Protein AF-0000000087537076 (afdb_homodimer)

Nearest PDB structures (foldseek):
  3sxy-assembly1_B  TM=9.050E-01  e=1.914E-10  Thermotoga maritima
  3fms-assembly1_A-2  TM=8.261E-01  e=1.055E-10  Thermotoga maritima MSB8
  6za7-assembly1_A  TM=7.141E-01  e=2.603E-08  Agrobacterium fabrum str. C58
  2hs5-assembly1_A  TM=8.306E-01  e=8.395E-07  Rhodococcus jostii RHA1
  3ihu-assembly2_B  TM=7.550E-01  e=4.404E-07  Cupriavidus pinatubonensis JMP134

Organism: NCBI:txid88431

Radius of gyration: 23.51 Å; Cα contacts (8 Å, |Δi|>4): 527; chains: 2; bounding box: 54×60×53 Å

pLDDT: mean 91.52, std 11.45, range [37.47, 98.94]

Solvent-accessible surface area (backbone atoms only — not comparable to full-atom values): 23018 Å² total; per-residue (Å²): 123,83,76,74,48,64,39,55,47,34,30,49,52,54,48,50,32,44,39,68,45,71,48,40,63,57,34,76,42,47,70,68,61,48,28,67,74,59,69,50,60,68,65,32,42,52,52,21,49,54,53,36,33,76,70,59,53,33,45,80,38,87,99,74,30,34,30,28,42,68,60,38,63,65,50,54,50,42,43,45,52,53,46,51,57,49,52,26,49,20,31,51,76,23,45,84,76,56,54,66,69,59,44,51,51,51,42,54,59,47,63,43,66,62,90,64,45,86,45,64,65,56,53,50,52,51,52,50,50,59,58,46,51,35,41,58,54,56,74,24,67,66,61,39,55,47,45,52,55,42,51,44,51,51,44,28,51,44,58,71,34,42,81,72,51,70,66,56,51,53,51,49,34,53,41,51,38,53,26,38,52,26,49,75,68,65,36,31,70,61,19,17,52,40,44,41,52,44,46,52,53,50,46,54,52,50,53,54,32,38,67,67,34,80,74,49,58,120,122,84,76,72,48,66,40,54,47,34,30,49,53,54,49,48,31,45,39,67,46,72,47,40,64,57,35,77,42,44,71,69,62,48,29,66,74,62,69,50,60,69,66,32,43,52,52,20,50,54,55,37,35,74,71,57,52,32,45,79,39,85,98,74,31,35,31,30,41,70,60,37,63,66,51,54,52,42,43,43,52,53,45,53,56,49,52,24,50,20,27,51,76,24,46,85,75,55,57,64,67,58,44,50,51,50,42,54,60,46,64,43,68,63,91,66,45,85,44,63,64,57,53,52,50,50,52,51,50,58,57,46,52,34,41,58,55,56,75,26,67,68,59,39,55,48,45,52,54,42,51,44,52,51,44,27,50,44,60,69,33,42,83,71,53,70,67,54,51,54,52,49,35,51,41,51,40,53,25,38,52,26,50,75,67,64,36,30,69,59,19,16,51,41,43,41,53,45,47,51,53,50,46,54,51,50,52,52,32,38,66,68,32,81,76,47,58,124

Structure (mmCIF, N/CA/C/O backbone):
data_AF-0000000087537076-model_v1
#
loop_
_entity.id
_entity.type
_entity.pdbx_description
1 polymer 'GntR family transcriptional regulator'
#
loop_
_atom_site.group_PDB
_atom_site.id
_atom_site.type_symbol
_atom_site.label_atom_id
_atom_site.label_alt_id
_atom_site.label_comp_id
_atom_site.label_asym_id
_atom_site.label_entity_id
_atom_site.label_seq_id
_atom_site.pdbx_PDB_ins_code
_atom_site.Cartn_x
_atom_site.Cartn_y
_atom_site.Cartn_z
_atom_site.occupancy
_atom_site.B_iso_or_equiv
_atom_site.auth_seq_id
_atom_site.auth_comp_id
_atom_site.auth_asym_id
_atom_site.auth_atom_id
_atom_site.pdbx_PDB_model_num
ATOM 1 N N . MET A 1 1 ? 15.188 -0.499 -26.422 1 37.81 1 MET A N 1
ATOM 2 C CA . MET A 1 1 ? 14.719 -0.576 -25.047 1 37.81 1 MET A CA 1
ATOM 3 C C . MET A 1 1 ? 15.719 0.086 -24.094 1 37.81 1 MET A C 1
ATOM 5 O O . MET A 1 1 ? 16.938 -0.074 -24.266 1 37.81 1 MET A O 1
ATOM 9 N N . LYS A 1 2 ? 15.406 1.042 -23.469 1 52.09 2 LYS A N 1
ATOM 10 C CA . LYS A 1 2 ? 16.391 1.769 -22.672 1 52.09 2 LYS A CA 1
ATOM 11 C C . LYS A 1 2 ? 17.25 0.81 -21.844 1 52.09 2 LYS A C 1
ATOM 13 O O . LYS A 1 2 ? 16.75 -0.198 -21.344 1 52.09 2 LYS A O 1
ATOM 18 N N . LYS A 1 3 ? 18.406 0.786 -21.969 1 59.16 3 LYS A N 1
ATOM 19 C CA . LYS A 1 3 ? 19.375 -0.126 -21.359 1 59.16 3 LYS A CA 1
ATOM 20 C C . LYS A 1 3 ? 19.234 -0.162 -19.844 1 59.16 3 LYS A C 1
ATOM 22 O O . LYS A 1 3 ? 19.25 0.883 -19.188 1 59.16 3 LYS A O 1
ATOM 27 N N . GLU A 1 4 ? 18.656 -1.285 -19.375 1 75.06 4 GLU A N 1
ATOM 28 C CA . GLU A 1 4 ? 18.562 -1.527 -17.938 1 75.06 4 GLU A CA 1
ATOM 29 C C . GLU A 1 4 ? 19.906 -1.256 -17.25 1 75.06 4 GLU A C 1
ATOM 31 O O . GLU A 1 4 ? 20.953 -1.702 -17.719 1 75.06 4 GLU A O 1
ATOM 36 N N . THR A 1 5 ? 19.922 -0.285 -16.359 1 83.56 5 THR A N 1
ATOM 37 C CA . THR A 1 5 ? 21.125 -0.047 -15.594 1 83.56 5 THR A CA 1
ATOM 38 C C . THR A 1 5 ? 21.516 -1.292 -14.805 1 83.56 5 THR A C 1
ATOM 40 O O . THR A 1 5 ? 20.703 -2.191 -14.602 1 83.56 5 THR A O 1
ATOM 43 N N . LEU A 1 6 ? 22.719 -1.42 -14.531 1 87.25 6 LEU A N 1
ATOM 44 C CA . LEU A 1 6 ? 23.219 -2.545 -13.75 1 87.25 6 LEU A CA 1
ATOM 45 C C . LEU A 1 6 ? 22.469 -2.668 -12.43 1 87.25 6 LEU A C 1
ATOM 47 O O . LEU A 1 6 ? 22.219 -3.779 -11.953 1 87.25 6 LEU A O 1
ATOM 51 N N . LYS A 1 7 ? 22.109 -1.551 -11.883 1 88.94 7 LYS A N 1
ATOM 52 C CA . LYS A 1 7 ? 21.344 -1.528 -10.641 1 88.94 7 LYS A CA 1
ATOM 53 C C . LYS A 1 7 ? 19.969 -2.178 -10.82 1 88.94 7 LYS A C 1
ATOM 55 O O . LYS A 1 7 ? 19.562 -3.006 -10.008 1 88.94 7 LYS A O 1
ATOM 60 N N . GLN A 1 8 ? 19.344 -1.824 -11.891 1 92.25 8 GLN A N 1
ATOM 61 C CA . GLN A 1 8 ? 18.031 -2.367 -12.18 1 92.25 8 GLN A CA 1
ATOM 62 C C . GLN A 1 8 ? 18.094 -3.855 -12.516 1 92.25 8 GLN A C 1
ATOM 64 O O . GL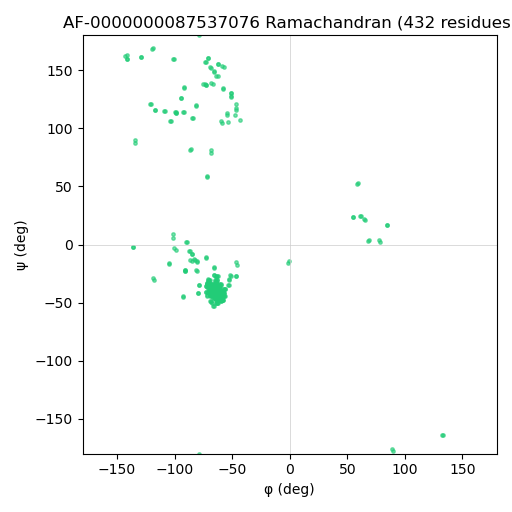N A 1 8 ? 17.219 -4.629 -12.117 1 92.25 8 GLN A O 1
ATOM 69 N N . HIS A 1 9 ? 19.125 -4.148 -13.188 1 94.5 9 HIS A N 1
ATOM 70 C CA . HIS A 1 9 ? 19.328 -5.551 -13.539 1 94.5 9 HIS A CA 1
ATOM 71 C C . HIS A 1 9 ? 19.5 -6.41 -12.289 1 94.5 9 HIS A C 1
ATOM 73 O O . HIS A 1 9 ? 18.859 -7.449 -12.148 1 94.5 9 HIS A O 1
ATOM 79 N N . ALA A 1 10 ? 20.391 -6 -11.398 1 96 10 ALA A N 1
ATOM 80 C CA . ALA A 1 10 ? 20.625 -6.715 -10.148 1 96 10 ALA A CA 1
ATOM 81 C C . ALA A 1 10 ? 19.328 -6.824 -9.336 1 96 10 ALA A C 1
ATOM 83 O O . ALA A 1 10 ? 19 -7.898 -8.828 1 96 10 ALA A O 1
ATOM 84 N N . TYR A 1 11 ? 18.641 -5.73 -9.32 1 96.44 11 TYR A N 1
ATOM 85 C CA . TYR A 1 11 ? 17.375 -5.676 -8.602 1 96.44 11 TYR A CA 1
ATOM 86 C C . TYR A 1 11 ? 16.391 -6.695 -9.156 1 96.44 11 TYR A C 1
ATOM 88 O O . TYR A 1 11 ? 15.82 -7.488 -8.398 1 96.44 11 TYR A O 1
ATOM 96 N N . ASN A 1 12 ? 16.25 -6.719 -10.438 1 96.75 12 ASN A N 1
ATOM 97 C CA . ASN A 1 12 ? 15.273 -7.594 -11.086 1 96.75 12 ASN A CA 1
ATOM 98 C C . ASN A 1 12 ? 15.617 -9.07 -10.875 1 96.75 12 ASN A C 1
ATOM 100 O O . ASN A 1 12 ? 14.742 -9.875 -10.57 1 96.75 12 ASN A O 1
ATOM 104 N N . ILE A 1 13 ? 16.797 -9.391 -10.977 1 96.88 13 ILE A N 1
ATOM 105 C CA . ILE A 1 13 ? 17.234 -10.781 -10.875 1 96.88 13 ILE A CA 1
ATOM 106 C C . ILE A 1 13 ? 17.016 -11.281 -9.453 1 96.88 13 ILE A C 1
ATOM 108 O O . ILE A 1 13 ? 16.438 -12.352 -9.242 1 96.88 13 ILE A O 1
ATOM 112 N N . ILE A 1 14 ? 17.5 -10.492 -8.5 1 97.62 14 ILE A N 1
ATOM 113 C CA . ILE A 1 14 ? 17.391 -10.922 -7.113 1 97.62 14 ILE A CA 1
ATOM 114 C C . ILE A 1 14 ? 15.914 -11.008 -6.707 1 97.62 14 ILE A C 1
ATOM 116 O O . ILE A 1 14 ? 15.492 -11.977 -6.078 1 97.62 14 ILE A O 1
ATOM 120 N N . LYS A 1 15 ? 15.203 -10.047 -7.121 1 97.81 15 LYS A N 1
ATOM 121 C CA . LYS A 1 15 ? 13.773 -10.047 -6.805 1 97.81 15 LYS A CA 1
ATOM 122 C C . LYS A 1 15 ? 13.078 -11.273 -7.391 1 97.81 15 LYS A C 1
ATOM 124 O O . LYS A 1 15 ? 12.312 -11.945 -6.695 1 97.81 15 LYS A O 1
ATOM 129 N N . ASP A 1 16 ? 13.352 -11.523 -8.625 1 97.12 16 ASP A N 1
ATOM 130 C CA . ASP A 1 16 ? 12.742 -12.664 -9.297 1 97.12 16 ASP A CA 1
ATOM 131 C C . ASP A 1 16 ? 13.062 -13.969 -8.586 1 97.12 16 ASP A C 1
ATOM 133 O O . ASP A 1 16 ? 12.195 -14.828 -8.422 1 97.12 16 ASP A O 1
ATOM 137 N N . LYS A 1 17 ? 14.258 -14.117 -8.148 1 97.5 17 LYS A N 1
ATOM 138 C CA . LYS A 1 17 ? 14.672 -15.344 -7.477 1 97.5 17 LYS A CA 1
ATOM 139 C C . LYS A 1 17 ? 14.023 -15.469 -6.105 1 97.5 17 LYS A C 1
ATOM 141 O O . LYS A 1 17 ? 13.734 -16.578 -5.648 1 97.5 17 LYS A O 1
ATOM 146 N N . ILE A 1 18 ? 13.758 -14.305 -5.48 1 97.62 18 ILE A N 1
ATOM 147 C CA . ILE A 1 18 ? 13.055 -14.312 -4.203 1 97.62 18 ILE A CA 1
ATOM 148 C C . ILE A 1 18 ? 11.594 -14.68 -4.426 1 97.62 18 ILE A C 1
ATOM 150 O O . ILE A 1 18 ? 11.055 -15.555 -3.746 1 97.62 18 ILE A O 1
ATOM 154 N N . ILE A 1 19 ? 10.984 -14.102 -5.43 1 96.75 19 ILE A N 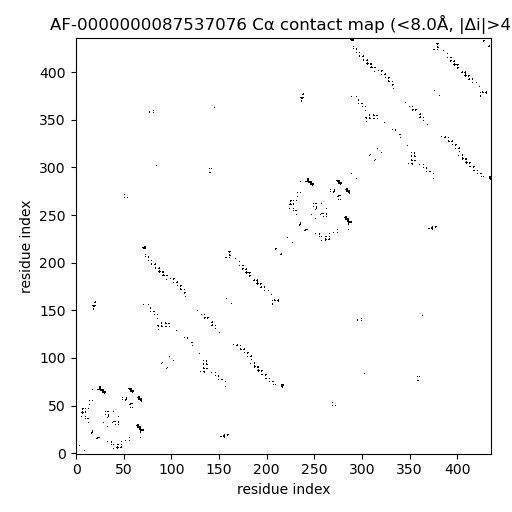1
ATOM 155 C CA . ILE A 1 19 ? 9.562 -14.25 -5.695 1 96.75 19 ILE A CA 1
ATOM 156 C C . ILE A 1 19 ? 9.273 -15.68 -6.152 1 96.75 19 ILE A C 1
ATOM 158 O O . ILE A 1 19 ? 8.242 -16.25 -5.797 1 96.75 19 ILE A O 1
ATOM 162 N N . ASN A 1 20 ? 10.219 -16.25 -6.895 1 95 20 ASN A N 1
ATOM 163 C CA . ASN A 1 20 ? 10.047 -17.625 -7.391 1 95 20 ASN A CA 1
ATOM 164 C C . ASN A 1 20 ? 10.586 -18.641 -6.398 1 95 20 ASN A C 1
ATOM 166 O O . ASN A 1 20 ? 10.656 -19.844 -6.711 1 95 20 ASN A O 1
ATOM 170 N N . CYS A 1 21 ? 11.062 -18.219 -5.277 1 95.56 21 CYS A N 1
ATOM 171 C CA . CYS A 1 21 ? 11.523 -19.031 -4.156 1 95.56 21 CYS A CA 1
ATOM 172 C C . CYS A 1 21 ? 12.758 -19.844 -4.547 1 95.56 21 CYS A C 1
ATOM 174 O O . CYS A 1 21 ? 12.977 -20.938 -4.016 1 95.56 21 CYS A O 1
ATOM 176 N N . GLU A 1 22 ? 13.383 -19.328 -5.586 1 96.44 22 GLU A N 1
ATOM 177 C CA . GLU A 1 22 ? 14.719 -19.875 -5.812 1 96.44 22 GLU A CA 1
ATOM 178 C C . GLU A 1 22 ? 15.648 -19.578 -4.641 1 96.44 22 GLU A C 1
ATOM 180 O O . GLU A 1 22 ? 16.5 -20.391 -4.293 1 96.44 22 GLU A O 1
ATOM 185 N N . TYR A 1 23 ? 15.578 -18.312 -4.152 1 97.12 23 TYR A N 1
ATOM 186 C CA . TYR A 1 23 ? 16.031 -18.031 -2.793 1 97.12 23 TYR A CA 1
ATOM 187 C C . TYR A 1 23 ? 14.938 -18.328 -1.778 1 97.12 23 TYR A C 1
ATOM 189 O O . TYR A 1 23 ? 13.945 -17.594 -1.703 1 97.12 23 TYR A O 1
ATOM 197 N N . ALA A 1 24 ? 15.078 -19.375 -0.993 1 94.81 24 ALA A N 1
ATOM 198 C CA . ALA A 1 24 ? 14.016 -19.859 -0.12 1 94.81 24 ALA A CA 1
ATOM 199 C C . ALA A 1 24 ? 13.695 -18.859 0.979 1 94.81 24 ALA A C 1
ATOM 201 O O . ALA A 1 24 ? 14.57 -18.125 1.435 1 94.81 24 ALA A O 1
ATOM 202 N N . PRO A 1 25 ? 12.414 -18.891 1.359 1 95.12 25 PRO A N 1
ATOM 203 C CA . PRO A 1 25 ? 12.094 -18.094 2.549 1 95.12 25 PRO A CA 1
ATOM 204 C C . PRO A 1 25 ? 13.023 -18.391 3.723 1 95.12 25 PRO A C 1
ATOM 206 O O . PRO A 1 25 ? 13.344 -19.562 3.982 1 95.12 25 PRO A O 1
ATOM 209 N N . SER A 1 26 ? 13.57 -17.312 4.328 1 95.44 26 SER A N 1
ATOM 210 C CA . SER A 1 26 ? 14.422 -17.359 5.512 1 95.44 26 SER A CA 1
ATOM 211 C C . SER A 1 26 ? 15.836 -17.797 5.156 1 95.44 26 SER A C 1
ATOM 213 O O . SER A 1 26 ? 16.672 -17.969 6.043 1 95.44 26 SER A O 1
ATOM 215 N N . ALA A 1 27 ? 16.109 -17.984 3.91 1 96.06 27 ALA A N 1
ATOM 216 C CA . ALA A 1 27 ? 17.469 -18.312 3.51 1 96.06 27 ALA A CA 1
ATOM 217 C C . ALA A 1 27 ? 18.422 -17.172 3.832 1 96.06 27 ALA A C 1
ATOM 219 O O . ALA A 1 27 ? 18.047 -15.992 3.732 1 96.06 27 ALA A O 1
ATOM 220 N N . LEU A 1 28 ? 19.594 -17.5 4.188 1 97 28 LEU A N 1
ATOM 221 C CA . LEU A 1 28 ? 20.672 -16.531 4.402 1 97 28 LEU A CA 1
ATOM 222 C C . LEU A 1 28 ? 21.578 -16.469 3.188 1 97 28 LEU A C 1
ATOM 224 O O . LEU A 1 28 ? 22.25 -17.453 2.854 1 97 28 LEU A O 1
ATOM 228 N N . LEU A 1 29 ? 21.562 -15.336 2.555 1 97.06 29 LEU A N 1
ATOM 229 C CA . LEU A 1 29 ? 22.391 -15.094 1.386 1 97.06 29 LEU A CA 1
ATOM 230 C C . LEU A 1 29 ? 23.625 -14.273 1.761 1 97.06 29 LEU A C 1
ATOM 232 O O . LEU A 1 29 ? 23.656 -13.656 2.824 1 97.06 29 LEU A O 1
ATOM 236 N N . ASN A 1 30 ? 24.625 -14.312 0.972 1 95 30 ASN A N 1
ATOM 237 C CA . ASN A 1 30 ? 25.766 -13.43 1.136 1 95 30 ASN A CA 1
ATOM 238 C C . ASN A 1 30 ? 26.125 -12.719 -0.168 1 95 30 ASN A C 1
ATOM 240 O O . ASN A 1 30 ? 25.703 -13.148 -1.245 1 95 30 ASN A O 1
ATOM 244 N N . GLU A 1 31 ? 26.844 -11.68 -0.046 1 93 31 GLU A N 1
ATOM 245 C CA . GLU A 1 31 ? 27.141 -10.82 -1.188 1 93 31 GLU A CA 1
ATOM 246 C C . GLU A 1 31 ? 27.906 -11.578 -2.268 1 93 31 GLU A C 1
ATOM 248 O O . GLU A 1 31 ? 27.688 -11.359 -3.461 1 93 31 GLU A O 1
ATOM 253 N N . GLU A 1 32 ? 28.781 -12.469 -1.869 1 93.56 32 GLU A N 1
ATOM 254 C CA . GLU A 1 32 ? 29.594 -13.227 -2.826 1 93.56 32 GLU A CA 1
ATOM 255 C C . GLU A 1 32 ? 28.719 -14.133 -3.691 1 93.56 32 GLU A C 1
ATOM 257 O O . GLU A 1 32 ? 28.875 -14.172 -4.914 1 93.56 32 GLU A O 1
ATOM 262 N N . MET A 1 33 ? 27.828 -14.789 -3.088 1 93.62 33 MET A N 1
ATOM 263 C CA . MET A 1 33 ? 26.875 -15.633 -3.801 1 93.62 33 MET A CA 1
ATOM 264 C C . MET A 1 33 ? 26.047 -14.812 -4.777 1 93.62 33 MET A C 1
ATOM 266 O O . MET A 1 33 ? 25.812 -15.234 -5.91 1 93.62 33 MET A O 1
ATOM 270 N N . LEU A 1 34 ? 25.625 -13.688 -4.367 1 96.38 34 LEU A N 1
ATOM 271 C CA . LEU A 1 34 ? 24.781 -12.828 -5.195 1 96.38 34 LEU A CA 1
ATOM 272 C C . LEU A 1 34 ? 25.562 -12.289 -6.387 1 96.38 34 LEU A C 1
ATOM 274 O O . LEU A 1 34 ? 25.016 -12.164 -7.488 1 96.38 34 LEU A O 1
ATOM 278 N N . LYS A 1 35 ? 26.797 -11.977 -6.129 1 95.31 35 LYS A N 1
ATOM 279 C CA . LYS A 1 35 ? 27.656 -11.508 -7.219 1 95.31 35 LYS A CA 1
ATOM 280 C C . LYS A 1 35 ? 27.766 -12.555 -8.32 1 95.31 35 LYS A C 1
ATOM 282 O O . LYS A 1 35 ? 27.703 -12.219 -9.508 1 95.31 35 LYS A O 1
ATOM 287 N N . GLU A 1 36 ? 27.906 -13.75 -7.926 1 94.25 36 GLU A N 1
ATOM 288 C CA . GLU A 1 36 ? 28.031 -14.852 -8.875 1 94.25 36 GLU A CA 1
ATOM 289 C C . GLU A 1 36 ? 26.719 -15.086 -9.625 1 94.25 36 GLU A C 1
ATOM 291 O O . GLU A 1 36 ? 26.719 -15.258 -10.844 1 94.25 36 GLU A O 1
ATOM 296 N N . ASP A 1 37 ? 25.672 -14.992 -8.922 1 93.81 37 ASP A N 1
ATOM 297 C CA . ASP A 1 37 ? 24.359 -15.281 -9.5 1 93.81 37 ASP A CA 1
ATOM 298 C C . ASP A 1 37 ? 23.922 -14.164 -10.445 1 93.81 37 ASP A C 1
ATOM 300 O O . ASP A 1 37 ? 23.312 -14.43 -11.484 1 93.81 37 ASP A O 1
ATOM 304 N N . VAL A 1 38 ? 24.188 -12.922 -10.031 1 93.94 38 VAL A N 1
ATOM 305 C CA . VAL A 1 38 ? 23.703 -11.758 -10.758 1 93.94 38 VAL A CA 1
ATOM 306 C C . VAL A 1 38 ? 24.75 -11.336 -11.797 1 93.94 38 VAL A C 1
ATOM 308 O O . VAL A 1 38 ? 24.422 -10.609 -12.742 1 93.94 38 VAL A O 1
ATOM 311 N N . GLN A 1 39 ? 25.953 -11.711 -11.594 1 94.06 39 GLN A N 1
ATOM 312 C CA . GLN A 1 39 ? 27.062 -11.305 -12.445 1 94.06 39 GLN A CA 1
ATOM 313 C C . GLN A 1 39 ? 27.203 -9.781 -12.477 1 94.06 39 GLN A C 1
ATOM 315 O O . GLN A 1 39 ? 27.25 -9.18 -13.547 1 94.06 39 GLN A O 1
ATOM 320 N N . ALA A 1 40 ? 27.281 -9.203 -11.328 1 93.81 40 ALA A N 1
ATOM 321 C CA . ALA A 1 40 ? 27.453 -7.766 -11.125 1 93.81 40 ALA A CA 1
ATOM 322 C C . ALA A 1 40 ? 28.359 -7.488 -9.93 1 93.81 40 ALA A C 1
ATOM 324 O O . ALA A 1 40 ? 28.578 -8.367 -9.094 1 93.81 40 ALA A O 1
ATOM 325 N N . SER A 1 41 ? 28.859 -6.297 -9.891 1 91.69 41 SER A N 1
ATOM 326 C CA . SER A 1 41 ? 29.766 -5.902 -8.812 1 91.69 41 SER A CA 1
ATOM 327 C C . SER A 1 41 ? 28.984 -5.566 -7.543 1 91.69 41 SER A C 1
ATOM 329 O O . SER A 1 41 ? 27.766 -5.68 -7.504 1 91.69 41 SER A O 1
ATOM 331 N N . ARG A 1 42 ? 29.703 -5.195 -6.504 1 91.75 42 ARG A N 1
ATOM 332 C CA . ARG A 1 42 ? 29.156 -4.949 -5.168 1 91.75 42 ARG A CA 1
ATOM 333 C C . ARG A 1 42 ? 28.203 -3.758 -5.172 1 91.75 42 ARG A C 1
ATOM 335 O O . ARG A 1 42 ? 27.156 -3.793 -4.523 1 91.75 42 ARG A O 1
ATOM 342 N N . THR A 1 43 ? 28.5 -2.781 -5.906 1 89.19 43 THR A N 1
ATOM 343 C CA . THR A 1 43 ? 27.75 -1.533 -5.852 1 89.19 43 THR A CA 1
ATOM 344 C C . THR A 1 43 ? 26.312 -1.741 -6.344 1 89.19 43 THR A C 1
ATOM 346 O O . THR A 1 43 ? 25.359 -1.451 -5.621 1 89.19 43 THR A O 1
ATOM 349 N N . PRO A 1 44 ? 26.109 -2.307 -7.527 1 93.5 44 PRO A N 1
ATOM 350 C CA . PRO A 1 44 ? 24.734 -2.535 -7.98 1 93.5 44 PRO A CA 1
ATOM 351 C C . PRO A 1 44 ? 23.984 -3.525 -7.098 1 93.5 44 PRO A C 1
ATOM 353 O O . PRO A 1 44 ? 22.781 -3.391 -6.906 1 93.5 44 PRO A O 1
ATOM 356 N N . ILE A 1 45 ? 24.641 -4.449 -6.555 1 95.38 45 ILE A N 1
ATOM 357 C CA . ILE A 1 45 ? 24.016 -5.453 -5.703 1 95.38 45 ILE A CA 1
ATOM 358 C C . ILE A 1 45 ? 23.547 -4.801 -4.406 1 95.38 45 ILE A C 1
ATOM 360 O O . ILE A 1 45 ? 22.406 -5.027 -3.967 1 95.38 45 ILE A O 1
ATOM 364 N N . ARG A 1 46 ? 24.359 -3.986 -3.846 1 91.62 46 ARG A N 1
ATOM 365 C CA . ARG A 1 46 ? 24 -3.311 -2.605 1 91.62 46 ARG A CA 1
ATOM 366 C C . ARG A 1 46 ? 22.844 -2.344 -2.826 1 91.62 46 ARG A C 1
ATOM 368 O O . ARG A 1 46 ? 21.969 -2.203 -1.966 1 91.62 46 ARG A O 1
ATOM 375 N N . ASP A 1 47 ? 22.875 -1.719 -3.953 1 91.88 47 ASP A N 1
ATOM 376 C CA . ASP A 1 47 ? 21.75 -0.852 -4.301 1 91.88 47 ASP A CA 1
ATOM 377 C C . ASP A 1 47 ? 20.453 -1.652 -4.418 1 91.88 47 ASP A C 1
ATOM 379 O O . ASP A 1 47 ? 19.422 -1.247 -3.885 1 91.88 47 ASP A O 1
ATOM 383 N N . ALA A 1 48 ? 20.531 -2.746 -5.078 1 95.12 48 ALA A N 1
ATOM 384 C CA . ALA A 1 48 ? 19.391 -3.631 -5.254 1 95.12 48 ALA A CA 1
ATOM 385 C C . ALA A 1 48 ? 18.875 -4.137 -3.908 1 95.12 48 ALA A C 1
ATOM 387 O O . ALA A 1 48 ? 17.672 -4.145 -3.662 1 95.12 48 ALA A O 1
ATOM 388 N N . LEU A 1 49 ? 19.828 -4.473 -3.064 1 95.38 49 LEU A N 1
ATOM 389 C CA . LEU A 1 49 ? 19.469 -5.008 -1.755 1 95.38 49 LEU A CA 1
ATOM 390 C C . LEU A 1 49 ? 18.781 -3.941 -0.9 1 95.38 49 LEU A C 1
ATOM 392 O O . LEU A 1 49 ? 17.859 -4.246 -0.137 1 95.38 49 LEU A O 1
ATOM 396 N N . GLY A 1 50 ? 19.234 -2.742 -1.019 1 93 50 GLY A N 1
ATOM 397 C CA . GLY A 1 50 ? 18.578 -1.649 -0.324 1 93 50 GLY A CA 1
ATOM 398 C C . GLY A 1 50 ? 17.125 -1.477 -0.733 1 93 50 GLY A C 1
ATOM 399 O O . GLY A 1 50 ? 16.25 -1.297 0.118 1 93 50 GLY A O 1
ATOM 400 N N . ARG A 1 51 ? 16.875 -1.587 -2.035 1 94.19 51 ARG A N 1
ATOM 401 C CA . ARG A 1 51 ? 15.516 -1.473 -2.561 1 94.19 51 ARG A CA 1
ATOM 402 C C . ARG A 1 51 ? 14.656 -2.648 -2.113 1 94.19 51 ARG A C 1
ATOM 404 O O . ARG A 1 51 ? 13.508 -2.463 -1.704 1 94.19 51 ARG A O 1
ATOM 411 N N . LEU A 1 52 ? 15.242 -3.779 -2.18 1 96.88 52 LEU A N 1
ATOM 412 C CA . LEU A 1 52 ? 14.523 -4.996 -1.813 1 96.88 52 LEU A CA 1
ATOM 413 C C . LEU A 1 52 ? 14.211 -5.012 -0.322 1 96.88 52 LEU A C 1
ATOM 415 O O . LEU A 1 52 ? 13.172 -5.539 0.092 1 96.88 52 LEU A O 1
ATOM 419 N N . GLU A 1 53 ? 15.117 -4.453 0.475 1 95.38 53 GLU A N 1
ATOM 420 C CA . GLU A 1 53 ? 14.852 -4.34 1.906 1 95.38 53 GLU A CA 1
ATOM 421 C C . GLU A 1 53 ? 13.703 -3.375 2.184 1 95.38 53 GLU A C 1
ATOM 423 O O . GLU A 1 53 ? 12.852 -3.646 3.031 1 95.38 53 GLU A O 1
ATOM 428 N N . GLN A 1 54 ? 13.672 -2.334 1.444 1 90.56 54 GLN A N 1
ATOM 429 C CA . GLN A 1 54 ? 12.578 -1.377 1.575 1 90.56 54 GLN A CA 1
ATOM 430 C C . GLN A 1 54 ? 11.242 -2.016 1.217 1 90.56 54 GLN A C 1
ATOM 432 O O . GLN A 1 54 ? 10.203 -1.671 1.794 1 90.56 54 GLN A O 1
ATOM 437 N N . GLU A 1 55 ? 11.336 -2.961 0.319 1 93.38 55 GLU A N 1
ATOM 438 C CA . GLU A 1 55 ? 10.125 -3.648 -0.117 1 93.38 55 GLU A CA 1
ATOM 439 C C . GLU A 1 55 ? 9.766 -4.793 0.828 1 93.38 55 GLU A C 1
ATOM 441 O O . GLU A 1 55 ? 8.742 -5.453 0.653 1 93.38 55 GLU A O 1
ATOM 446 N N . GLY A 1 56 ? 10.664 -5.086 1.766 1 93.56 56 GLY A N 1
ATOM 447 C CA . GLY A 1 56 ? 10.398 -6.102 2.771 1 93.56 56 GLY A CA 1
ATOM 448 C C . GLY A 1 56 ? 10.727 -7.508 2.299 1 93.56 56 GLY A C 1
ATOM 449 O O . GLY A 1 56 ? 10.273 -8.492 2.895 1 93.56 56 GLY A O 1
ATOM 450 N N . LEU A 1 57 ? 11.492 -7.617 1.256 1 96.94 57 LEU A N 1
ATOM 451 C CA . LEU A 1 57 ? 11.766 -8.93 0.675 1 96.94 57 LEU A CA 1
ATOM 452 C C . LEU A 1 57 ? 13.016 -9.539 1.286 1 96.94 57 LEU A C 1
ATOM 454 O O . LEU A 1 57 ? 13.211 -10.758 1.222 1 96.94 57 LEU A O 1
ATOM 458 N N . VAL A 1 58 ? 13.93 -8.648 1.856 1 97.69 58 VAL A N 1
ATOM 459 C CA . VAL A 1 58 ? 15.125 -9.125 2.537 1 97.69 58 VAL A CA 1
ATOM 460 C C . VAL A 1 58 ? 15.406 -8.266 3.768 1 97.69 58 VAL A C 1
ATOM 462 O O . VAL A 1 58 ? 14.828 -7.184 3.918 1 97.69 58 VAL A O 1
ATOM 465 N N . THR A 1 59 ? 16.141 -8.758 4.66 1 96.62 59 THR A N 1
ATOM 466 C CA . THR A 1 59 ? 16.719 -8.016 5.777 1 96.62 59 THR A CA 1
ATOM 467 C C . THR A 1 59 ? 18.234 -8.109 5.75 1 96.62 59 THR A C 1
ATOM 469 O O . THR A 1 59 ? 18.797 -9.211 5.727 1 96.62 59 THR A O 1
ATOM 472 N N . ILE A 1 60 ? 18.812 -6.992 5.676 1 95.12 60 ILE A N 1
ATOM 473 C CA . ILE A 1 60 ? 20.281 -6.961 5.684 1 95.12 60 ILE A CA 1
ATOM 474 C C . ILE A 1 60 ? 20.781 -7.059 7.121 1 95.12 60 ILE A C 1
ATOM 476 O O . ILE A 1 60 ? 20.438 -6.23 7.965 1 95.12 60 ILE A O 1
ATOM 480 N N . LEU A 1 61 ? 21.516 -8.047 7.379 1 94.56 61 LEU A N 1
ATOM 481 C CA . LEU A 1 61 ? 22.141 -8.273 8.68 1 94.56 61 LEU A CA 1
ATOM 482 C C . LEU A 1 61 ? 23.625 -7.93 8.648 1 94.56 61 LEU A C 1
ATOM 484 O O . LEU A 1 61 ? 24.422 -8.688 8.094 1 94.56 61 LEU A O 1
ATOM 488 N N . PRO A 1 62 ? 23.953 -6.84 9.242 1 88.38 62 PRO A N 1
ATOM 489 C CA . PRO A 1 62 ? 25.359 -6.426 9.188 1 88.38 62 PRO A CA 1
ATOM 490 C C . PRO A 1 62 ? 26.312 -7.535 9.609 1 88.38 62 PRO A C 1
ATOM 492 O O . PRO A 1 62 ? 26.141 -8.141 10.672 1 88.38 62 PRO A O 1
ATOM 495 N N . LYS A 1 63 ? 27.219 -7.793 8.797 1 89.69 63 LYS A N 1
ATOM 496 C CA . LYS A 1 63 ? 28.312 -8.734 9.023 1 89.69 63 LYS A CA 1
ATOM 497 C C . LYS A 1 63 ? 27.797 -10.172 9.07 1 89.69 63 LYS A C 1
ATOM 499 O O . LYS A 1 63 ? 28.547 -11.094 9.414 1 89.69 63 LYS A O 1
ATOM 504 N N . LYS A 1 64 ? 26.531 -10.445 8.844 1 92.31 64 LYS A N 1
ATOM 505 C CA . LYS A 1 64 ? 25.969 -11.789 8.922 1 92.31 64 LYS A CA 1
ATOM 506 C C . LYS A 1 64 ? 25.391 -12.227 7.574 1 92.31 64 LYS A C 1
ATOM 508 O O . LYS A 1 64 ? 25.359 -13.414 7.266 1 92.31 64 LYS A O 1
ATOM 513 N N . GLY A 1 65 ? 24.953 -11.266 6.828 1 95.62 65 GLY A N 1
ATOM 514 C CA . GLY A 1 65 ? 24.422 -11.617 5.523 1 95.62 65 GLY A CA 1
ATOM 515 C C . GLY A 1 65 ? 23.078 -10.961 5.234 1 95.62 65 GLY A C 1
ATOM 516 O O . GLY A 1 65 ? 22.781 -9.891 5.766 1 95.62 65 GLY A O 1
ATOM 517 N N . ILE A 1 66 ? 22.391 -11.492 4.211 1 97.44 66 ILE A N 1
ATOM 518 C CA . ILE A 1 66 ? 21.094 -11.008 3.75 1 97.44 66 ILE A CA 1
ATOM 519 C C . ILE A 1 66 ? 20.031 -12.102 3.934 1 97.44 66 ILE A C 1
ATOM 521 O O . ILE A 1 66 ? 20.125 -13.164 3.326 1 97.44 66 ILE A O 1
ATOM 525 N N . MET A 1 67 ? 19.078 -11.883 4.754 1 97.94 67 MET A N 1
ATOM 526 C CA . MET A 1 67 ? 18.031 -12.875 5.035 1 97.94 67 MET A CA 1
ATOM 527 C C . MET A 1 67 ? 16.812 -12.641 4.152 1 97.94 67 MET A C 1
ATOM 529 O O . MET A 1 67 ? 16.266 -11.531 4.121 1 97.94 67 MET A O 1
ATOM 533 N N . VAL A 1 68 ? 16.406 -13.68 3.455 1 97.94 68 VAL A N 1
ATOM 534 C CA . VAL A 1 68 ? 15.18 -13.602 2.67 1 97.94 68 VAL A CA 1
ATOM 535 C C . VAL A 1 68 ? 13.969 -13.625 3.602 1 97.94 68 VAL A C 1
ATOM 537 O O . VAL A 1 68 ? 13.93 -14.398 4.559 1 97.94 68 VAL A O 1
ATOM 540 N N . ALA A 1 69 ? 12.992 -12.805 3.35 1 96.38 69 ALA A N 1
ATOM 541 C CA . ALA A 1 69 ? 11.812 -12.695 4.203 1 96.38 69 ALA A CA 1
ATOM 542 C C . ALA A 1 69 ? 11.109 -14.039 4.336 1 96.38 69 ALA A C 1
ATOM 544 O O . ALA A 1 69 ? 10.922 -14.75 3.348 1 96.38 69 ALA A O 1
ATOM 545 N N . PRO A 1 70 ? 10.734 -14.406 5.562 1 94 70 PRO A N 1
ATOM 546 C CA . PRO A 1 70 ? 10.023 -15.672 5.762 1 94 70 PRO A CA 1
ATOM 547 C C . PRO A 1 70 ? 8.594 -15.633 5.219 1 94 70 PRO A C 1
ATOM 549 O O . PRO A 1 70 ? 8.07 -14.555 4.918 1 94 70 PRO A O 1
ATOM 552 N N . LEU A 1 71 ? 8.031 -16.766 4.996 1 92.12 71 LEU A N 1
ATOM 553 C CA . LEU A 1 71 ? 6.609 -16.938 4.734 1 92.12 71 LEU A CA 1
ATOM 554 C C . LEU A 1 71 ? 5.918 -17.609 5.918 1 92.12 71 LEU A C 1
ATOM 556 O O . LEU A 1 71 ? 6.27 -18.734 6.301 1 92.12 71 LEU A O 1
ATOM 560 N N . THR A 1 72 ? 5.047 -16.875 6.531 1 91.38 72 THR A N 1
ATOM 561 C CA . THR A 1 72 ? 4.367 -17.359 7.723 1 91.38 72 THR A CA 1
ATOM 562 C C . THR A 1 72 ? 2.859 -17.438 7.492 1 91.38 72 THR A C 1
ATOM 564 O O . THR A 1 72 ? 2.354 -16.938 6.488 1 91.38 72 THR A O 1
ATOM 567 N N . ILE A 1 73 ? 2.135 -18.078 8.422 1 91.25 73 ILE A N 1
ATOM 568 C CA . ILE A 1 73 ? 0.677 -18.125 8.406 1 91.25 73 ILE A CA 1
ATOM 569 C C . ILE A 1 73 ? 0.114 -16.703 8.484 1 91.25 73 ILE A C 1
ATOM 571 O O . ILE A 1 73 ? -0.91 -16.406 7.863 1 91.25 73 ILE A O 1
ATOM 575 N N . ARG A 1 74 ? 0.815 -15.898 9.203 1 93.75 74 ARG A N 1
ATOM 576 C CA . ARG A 1 74 ? 0.407 -14.508 9.312 1 93.75 74 ARG A CA 1
ATOM 577 C C . ARG A 1 74 ? 0.421 -13.82 7.949 1 93.75 74 ARG A C 1
ATOM 579 O O . ARG A 1 74 ? -0.46 -13.016 7.645 1 93.75 74 ARG A O 1
ATOM 586 N N . GLU A 1 75 ? 1.385 -14.211 7.148 1 93.81 75 GLU A N 1
ATOM 587 C CA . GLU A 1 75 ? 1.491 -13.633 5.812 1 93.81 75 GLU A CA 1
ATOM 588 C C . GLU A 1 75 ? 0.305 -14.031 4.941 1 93.81 75 GLU A C 1
ATOM 590 O O . GLU A 1 75 ? -0.205 -13.219 4.164 1 93.81 75 GLU A O 1
ATOM 595 N N . ILE A 1 76 ? -0.141 -15.266 5.094 1 94 76 ILE A N 1
ATOM 596 C CA . ILE A 1 76 ? -1.297 -15.742 4.34 1 94 76 ILE A CA 1
ATOM 597 C C . ILE A 1 76 ? -2.521 -14.898 4.691 1 94 76 ILE A C 1
ATOM 599 O O . ILE A 1 76 ? -3.232 -14.43 3.801 1 94 76 ILE A O 1
ATOM 603 N N . ASN A 1 77 ? -2.648 -14.688 5.98 1 96.25 77 ASN A N 1
ATOM 604 C CA . ASN A 1 77 ? -3.791 -13.906 6.441 1 96.25 77 ASN A CA 1
ATOM 605 C C . ASN A 1 77 ? -3.734 -12.469 5.93 1 96.25 77 ASN A C 1
ATOM 607 O O . ASN A 1 77 ? -4.734 -11.938 5.445 1 96.25 77 ASN A O 1
ATOM 611 N N . MET A 1 78 ? -2.615 -11.812 6.047 1 97.25 78 MET A N 1
ATOM 612 C CA . MET A 1 78 ? -2.469 -10.422 5.637 1 97.25 78 MET A CA 1
ATOM 613 C C . MET A 1 78 ? -2.703 -10.266 4.137 1 97.25 78 MET A C 1
ATOM 615 O O . MET A 1 78 ? -3.404 -9.352 3.705 1 97.25 78 MET A O 1
ATOM 619 N N . VAL A 1 79 ? -2.174 -11.211 3.369 1 97.44 79 VAL A N 1
ATOM 620 C CA . VAL A 1 79 ? -2.303 -11.18 1.917 1 97.44 79 VAL A CA 1
ATOM 621 C C . VAL A 1 79 ? -3.775 -11.305 1.526 1 97.44 79 VAL A C 1
ATOM 623 O O . VAL A 1 79 ? -4.293 -10.477 0.77 1 97.44 79 VAL A O 1
ATOM 626 N N . HIS A 1 80 ? -4.441 -12.266 2.061 1 97.75 80 HIS A N 1
ATOM 627 C CA . HIS A 1 80 ? -5.812 -12.539 1.64 1 97.75 80 HIS A CA 1
ATOM 628 C C . HIS A 1 80 ? -6.766 -11.461 2.145 1 97.75 80 HIS A C 1
ATOM 630 O O . HIS A 1 80 ? -7.738 -11.125 1.469 1 97.75 80 HIS A O 1
ATOM 636 N N . GLU A 1 81 ? -6.473 -10.945 3.32 1 98.38 81 GLU A N 1
ATOM 637 C CA . GLU A 1 81 ? -7.289 -9.836 3.812 1 98.38 81 GLU A CA 1
ATOM 638 C C . GLU A 1 81 ? -7.184 -8.625 2.896 1 98.38 81 GLU A C 1
ATOM 640 O O . GLU A 1 81 ? -8.195 -8.023 2.533 1 98.38 81 GLU A O 1
ATOM 645 N N . ALA A 1 82 ? -6.004 -8.25 2.516 1 98.5 82 ALA A N 1
ATOM 646 C CA . ALA A 1 82 ? -5.785 -7.109 1.633 1 98.5 82 ALA A CA 1
ATOM 647 C C . ALA A 1 82 ? -6.41 -7.348 0.261 1 98.5 82 ALA A C 1
ATOM 649 O O . ALA A 1 82 ? -7.027 -6.449 -0.313 1 98.5 82 ALA A O 1
ATOM 650 N N . ARG A 1 83 ? -6.254 -8.57 -0.291 1 98.69 83 ARG A N 1
ATOM 651 C CA . ARG A 1 83 ? -6.879 -8.914 -1.565 1 98.69 83 ARG A CA 1
ATOM 652 C C . ARG A 1 83 ? -8.391 -8.766 -1.49 1 98.69 83 ARG A C 1
ATOM 654 O O . ARG A 1 83 ? -9.008 -8.18 -2.383 1 98.69 83 ARG A O 1
ATOM 661 N N . THR A 1 84 ? -8.969 -9.289 -0.369 1 98.56 84 THR A N 1
ATOM 662 C CA . THR A 1 84 ? -10.414 -9.273 -0.209 1 98.56 84 THR A CA 1
ATOM 663 C C . THR A 1 84 ? -10.938 -7.844 -0.085 1 98.56 84 THR A C 1
ATOM 665 O O . THR A 1 84 ? -12.062 -7.551 -0.49 1 98.56 84 THR A O 1
ATOM 668 N N . LEU A 1 85 ? -10.094 -7.016 0.37 1 98.56 85 LEU A N 1
ATOM 669 C CA . LEU A 1 85 ? -10.484 -5.613 0.484 1 98.56 85 LEU A CA 1
ATOM 670 C C . LEU A 1 85 ? -10.398 -4.914 -0.868 1 98.56 85 LEU A C 1
ATOM 672 O O . LEU A 1 85 ? -11.336 -4.223 -1.276 1 98.56 85 LEU A O 1
ATOM 676 N N . ILE A 1 86 ? -9.391 -5.129 -1.68 1 98.75 86 ILE A N 1
ATOM 677 C CA . ILE A 1 86 ? -9.031 -4.289 -2.814 1 98.75 86 ILE A CA 1
ATOM 678 C C . ILE A 1 86 ? -9.695 -4.82 -4.082 1 98.75 86 ILE A C 1
ATOM 680 O O . ILE A 1 86 ? -10.234 -4.051 -4.879 1 98.75 86 ILE A O 1
ATOM 684 N N . GLU A 1 87 ? -9.648 -6.105 -4.301 1 98.88 87 GLU A N 1
ATOM 685 C CA . GLU A 1 87 ? -10.07 -6.676 -5.578 1 98.88 87 GLU A CA 1
ATOM 686 C C . GLU A 1 87 ? -11.578 -6.543 -5.773 1 98.88 87 GLU A C 1
ATOM 688 O O . GLU A 1 87 ? -12.031 -6.066 -6.816 1 98.88 87 GLU A O 1
ATOM 693 N N . PRO A 1 88 ? -12.438 -6.934 -4.758 1 98.88 88 PRO A N 1
ATOM 694 C CA . PRO A 1 88 ? -13.875 -6.711 -4.941 1 98.88 88 PRO A CA 1
ATOM 695 C C . PRO A 1 88 ? -14.227 -5.234 -5.109 1 98.88 88 PRO A C 1
ATOM 697 O O . PRO A 1 88 ? -15.109 -4.895 -5.906 1 98.88 88 PRO A O 1
ATOM 700 N N . PHE A 1 89 ? -13.508 -4.367 -4.387 1 98.81 89 PHE A N 1
ATOM 701 C CA . PHE A 1 89 ? -13.711 -2.93 -4.531 1 98.81 89 PHE A CA 1
ATOM 702 C C . PHE A 1 89 ? -13.461 -2.488 -5.969 1 98.81 89 PHE A C 1
ATOM 704 O O . PHE A 1 89 ? -14.258 -1.751 -6.543 1 98.81 89 PHE A O 1
ATOM 711 N N . ALA A 1 90 ? -12.344 -2.943 -6.523 1 98.88 90 ALA A N 1
ATOM 712 C CA . ALA A 1 90 ? -11.969 -2.576 -7.887 1 98.88 90 ALA A CA 1
ATOM 713 C C . ALA A 1 90 ? -13.023 -3.037 -8.891 1 98.88 90 ALA A C 1
ATOM 715 O O . ALA A 1 90 ? -13.367 -2.305 -9.82 1 98.88 90 ALA A O 1
ATOM 716 N N . ILE A 1 91 ? -13.547 -4.215 -8.664 1 98.88 91 ILE A N 1
ATOM 717 C CA . ILE A 1 91 ? -14.562 -4.754 -9.562 1 98.88 91 ILE A CA 1
ATOM 718 C C . ILE A 1 91 ? -15.836 -3.914 -9.461 1 98.88 91 ILE A C 1
ATOM 720 O O . ILE A 1 91 ? -16.391 -3.508 -10.484 1 98.88 91 ILE A O 1
ATOM 724 N N . LEU A 1 92 ? -16.234 -3.627 -8.25 1 98.75 92 LEU A N 1
ATOM 725 C CA . LEU A 1 92 ? -17.5 -2.936 -7.992 1 98.75 92 LEU A CA 1
ATOM 726 C C . LEU A 1 92 ? -17.484 -1.542 -8.617 1 98.75 92 LEU A C 1
ATOM 728 O O . LEU A 1 92 ? -18.484 -1.118 -9.211 1 98.75 92 LEU A O 1
ATOM 732 N N . HIS A 1 93 ? -16.359 -0.907 -8.531 1 98.38 93 HIS A N 1
ATOM 733 C CA . HIS A 1 93 ? -16.375 0.515 -8.859 1 98.38 93 HIS A CA 1
ATOM 734 C C . HIS A 1 93 ? -15.742 0.769 -10.227 1 98.38 93 HIS A C 1
ATOM 736 O O . HIS A 1 93 ? -16 1.799 -10.852 1 98.38 93 HIS A O 1
ATOM 742 N N . TYR A 1 94 ? -14.984 -0.237 -10.766 1 98.69 94 TYR A N 1
ATOM 743 C CA . TYR A 1 94 ? -14.219 0.085 -11.969 1 98.69 94 TYR A CA 1
ATOM 744 C C . TYR A 1 94 ? -14.336 -1.022 -13.008 1 98.69 94 TYR A C 1
ATOM 746 O O . TYR A 1 94 ? -13.742 -0.941 -14.078 1 98.69 94 TYR A O 1
ATOM 754 N N . GLY A 1 95 ? -15.062 -2.098 -12.664 1 98.56 95 GLY A N 1
ATOM 755 C CA . GLY A 1 95 ? -15.25 -3.152 -13.648 1 98.56 95 GLY A CA 1
ATOM 756 C C . GLY A 1 95 ? -15.789 -2.645 -14.969 1 98.56 95 GLY A C 1
ATOM 757 O O . GLY A 1 95 ? -15.477 -3.199 -16.031 1 98.56 95 GLY A O 1
ATOM 758 N N . ASN A 1 96 ? -16.547 -1.592 -14.883 1 98.44 96 ASN A N 1
ATOM 759 C CA . ASN A 1 96 ? -17.203 -1.04 -16.062 1 98.44 96 ASN A CA 1
ATOM 760 C C . ASN A 1 96 ? -16.203 -0.34 -16.984 1 98.44 96 ASN A C 1
ATOM 762 O O . ASN A 1 96 ? -16.531 -0.014 -18.125 1 98.44 96 ASN A O 1
ATOM 766 N N . LYS A 1 97 ? -15.008 -0.112 -16.562 1 98.44 97 LYS A N 1
ATOM 767 C CA . LYS A 1 97 ? -13.984 0.542 -17.359 1 98.44 97 LYS A CA 1
ATOM 768 C C . LYS A 1 97 ? -13.258 -0.463 -18.25 1 98.44 97 LYS A C 1
ATOM 770 O O . LYS A 1 97 ? -12.516 -0.077 -19.156 1 98.44 97 LYS A O 1
ATOM 775 N N . ILE A 1 98 ? -13.398 -1.712 -18.016 1 98.56 98 ILE A N 1
ATOM 776 C CA . ILE A 1 98 ? -12.781 -2.781 -18.797 1 98.56 98 ILE A CA 1
ATOM 777 C C . ILE A 1 98 ? -13.727 -3.215 -19.906 1 98.56 98 ILE A C 1
ATOM 779 O O . ILE A 1 98 ? -14.922 -3.4 -19.688 1 98.56 98 ILE A O 1
ATOM 783 N N . SER A 1 99 ? -13.234 -3.375 -21.078 1 97.88 99 SER A N 1
ATOM 784 C CA . SER A 1 99 ? -14.07 -3.635 -22.234 1 97.88 99 SER A CA 1
ATOM 785 C C . SER A 1 99 ? -14.633 -5.055 -22.219 1 97.88 99 SER A C 1
ATOM 787 O O . SER A 1 99 ? -13.992 -5.965 -21.688 1 97.88 99 SER A O 1
ATOM 789 N N . ASP A 1 100 ? -15.727 -5.203 -22.922 1 97.75 100 ASP A N 1
ATOM 790 C CA . ASP A 1 100 ? -16.359 -6.516 -23.047 1 97.75 100 ASP A CA 1
ATOM 791 C C . ASP A 1 100 ? -15.438 -7.492 -23.781 1 97.75 100 ASP A C 1
ATOM 793 O O . ASP A 1 100 ? -15.445 -8.695 -23.484 1 97.75 100 ASP A O 1
ATOM 797 N N . GLU A 1 101 ? -14.695 -6.973 -24.672 1 98.31 101 GLU A N 1
ATOM 798 C CA . GLU A 1 101 ? -13.781 -7.824 -25.422 1 98.31 101 GLU A CA 1
ATOM 799 C C . GLU A 1 101 ? -12.781 -8.508 -24.484 1 98.31 101 GLU A C 1
ATOM 801 O O . GLU A 1 101 ? -12.484 -9.695 -24.656 1 98.31 101 GLU A O 1
ATOM 806 N N . ILE A 1 102 ? -12.336 -7.785 -23.547 1 98.5 102 ILE A N 1
ATOM 807 C CA . ILE A 1 102 ? -11.375 -8.328 -22.594 1 98.5 102 ILE A CA 1
ATOM 808 C C . ILE A 1 102 ? -12.055 -9.406 -21.75 1 98.5 102 ILE A C 1
ATOM 810 O O . ILE A 1 102 ? -11.492 -10.492 -21.547 1 98.5 102 ILE A O 1
ATOM 814 N N . TYR A 1 103 ? -13.281 -9.156 -21.312 1 98.38 103 TYR A N 1
ATOM 815 C CA . TYR A 1 103 ? -14.008 -10.148 -20.516 1 98.38 103 TYR A CA 1
ATOM 816 C C . TYR A 1 103 ? -14.305 -11.398 -21.328 1 98.38 103 TYR A C 1
ATOM 818 O O . TYR A 1 103 ? -14.203 -12.516 -20.828 1 98.38 103 TYR A O 1
ATOM 826 N N . GLN A 1 104 ? -14.609 -11.18 -22.562 1 98.06 104 GLN A N 1
ATOM 827 C CA . GLN A 1 104 ? -14.883 -12.312 -23.438 1 98.06 104 GLN A CA 1
ATOM 828 C C . GLN A 1 104 ? -13.633 -13.18 -23.625 1 98.06 104 GLN A C 1
ATOM 830 O O . GLN A 1 104 ? -13.727 -14.406 -23.672 1 98.06 104 GLN A O 1
ATOM 835 N N . ASN A 1 105 ? -12.562 -12.523 -23.734 1 97.19 105 ASN A N 1
ATOM 836 C CA . ASN A 1 105 ? -11.305 -13.258 -23.844 1 97.19 105 ASN A CA 1
ATOM 837 C C . ASN A 1 105 ? -11.055 -14.109 -22.594 1 97.19 105 ASN A C 1
ATOM 839 O O . ASN A 1 105 ? -10.711 -15.289 -22.703 1 97.19 105 ASN A O 1
ATOM 843 N N . TYR A 1 106 ? -11.266 -13.57 -21.422 1 96.94 106 TYR A N 1
ATOM 844 C CA . TYR A 1 106 ? -11.055 -14.328 -20.188 1 96.94 106 TYR A CA 1
ATOM 845 C C . TYR A 1 106 ? -12.094 -15.43 -20.031 1 96.94 106 TYR A C 1
ATOM 847 O O . TYR A 1 106 ? -11.805 -16.5 -19.516 1 96.94 106 TYR A O 1
ATOM 855 N N . PHE A 1 107 ? -13.32 -15.156 -20.5 1 96.69 107 PHE A N 1
ATOM 856 C CA . PHE A 1 107 ? -14.359 -16.188 -20.484 1 96.69 107 PHE A CA 1
ATOM 857 C C . PHE A 1 107 ? -13.914 -17.406 -21.281 1 96.69 107 PHE A C 1
ATOM 859 O O . PHE A 1 107 ? -14.039 -18.531 -20.812 1 96.69 107 PHE A O 1
ATOM 866 N N . ARG A 1 108 ? -13.328 -17.188 -22.438 1 95.06 108 ARG A N 1
ATOM 867 C CA . ARG A 1 108 ? -12.844 -18.266 -23.281 1 95.06 108 ARG A CA 1
ATOM 868 C C . ARG A 1 108 ? -11.672 -19 -22.625 1 95.06 108 ARG A C 1
ATOM 870 O O . ARG A 1 108 ? -11.602 -20.219 -22.656 1 95.06 108 ARG A O 1
ATOM 877 N N . ILE A 1 109 ? -10.797 -18.234 -22.047 1 92.88 109 ILE A N 1
ATOM 878 C CA . ILE A 1 109 ? -9.617 -18.812 -21.406 1 92.88 109 ILE A CA 1
ATOM 879 C C . ILE A 1 109 ? -10.047 -19.734 -20.266 1 92.88 109 ILE A C 1
ATOM 881 O O . ILE A 1 109 ? -9.586 -20.859 -20.156 1 92.88 109 ILE A O 1
ATOM 885 N N . PHE A 1 110 ? -11.016 -19.281 -19.438 1 92.75 110 PHE A N 1
ATOM 886 C CA . PHE A 1 110 ? -11.383 -20.016 -18.234 1 92.75 110 PHE A CA 1
ATOM 887 C C . PHE A 1 110 ? -12.312 -21.172 -18.578 1 92.75 110 PHE A C 1
ATOM 889 O O . PHE A 1 110 ? -12.5 -22.078 -17.766 1 92.75 110 PHE A O 1
ATOM 896 N N . GLN A 1 111 ? -12.828 -21.156 -19.734 1 89.56 111 GLN A N 1
ATOM 897 C CA . GLN A 1 111 ? -13.688 -22.25 -20.172 1 89.56 111 GLN A CA 1
ATOM 898 C C . GLN A 1 111 ? -12.852 -23.438 -20.656 1 89.56 111 GLN A C 1
ATOM 900 O O . GLN A 1 111 ? -13.352 -24.562 -20.719 1 89.56 111 GLN A O 1
ATOM 905 N N . ARG A 1 112 ? -11.68 -23.062 -20.984 1 82.5 112 ARG A N 1
ATOM 906 C CA . ARG A 1 112 ? -10.828 -24.125 -21.516 1 82.5 112 ARG A CA 1
ATOM 907 C C . ARG A 1 112 ? -10.484 -25.125 -20.422 1 82.5 112 ARG A C 1
ATOM 909 O O . ARG A 1 112 ? -10.359 -24.766 -19.25 1 82.5 112 ARG A O 1
ATOM 916 N N . ASP A 1 113 ? -10.523 -26.328 -20.812 1 67.06 113 ASP A N 1
ATOM 917 C CA . ASP A 1 113 ? -10.234 -27.406 -19.875 1 67.06 113 ASP A CA 1
ATOM 918 C C . ASP A 1 113 ? -8.828 -27.266 -19.297 1 67.06 113 ASP A C 1
ATOM 920 O O . ASP A 1 113 ? -7.84 -27.312 -20.031 1 67.06 113 ASP A O 1
ATOM 924 N N . THR A 1 114 ? -8.773 -26.859 -18.047 1 60.78 114 THR A N 1
ATOM 925 C CA . THR A 1 114 ? -7.531 -26.703 -17.297 1 60.78 114 THR A CA 1
ATOM 926 C C . THR A 1 114 ? -6.828 -28.047 -17.141 1 60.78 114 THR A C 1
ATOM 928 O O . THR A 1 114 ? -5.645 -28.109 -16.797 1 60.78 114 THR A O 1
ATOM 931 N N . ALA A 1 115 ? -7.664 -29.156 -17.172 1 56.34 115 ALA A N 1
ATOM 932 C CA . ALA A 1 115 ? -7.066 -30.5 -17.125 1 56.34 115 ALA A CA 1
ATOM 933 C C . ALA A 1 115 ? -5.984 -30.656 -18.188 1 56.34 115 ALA A C 1
ATOM 935 O O . ALA A 1 115 ? -5.047 -31.438 -18.031 1 56.34 115 ALA A O 1
ATOM 936 N N . ASN A 1 116 ? -6.152 -29.875 -19.203 1 54.94 116 ASN A N 1
ATOM 937 C CA . ASN A 1 116 ? -5.203 -29.938 -20.312 1 54.94 116 ASN A CA 1
ATOM 938 C C . ASN A 1 116 ? -4.199 -28.797 -20.25 1 54.94 116 ASN A C 1
ATOM 940 O O . ASN A 1 116 ? -3.529 -28.5 -21.25 1 54.94 116 ASN A O 1
ATOM 944 N N . VAL A 1 117 ? -4.395 -28.156 -19.156 1 56.19 117 VAL A N 1
ATOM 945 C CA . VAL A 1 117 ? -3.408 -27.078 -19.094 1 56.19 117 VAL A CA 1
ATOM 946 C C . VAL A 1 117 ? -2.014 -27.672 -18.906 1 56.19 117 VAL A C 1
ATOM 948 O O . VAL A 1 117 ? -1.691 -28.188 -17.828 1 56.19 117 VAL A O 1
ATOM 951 N N . SER A 1 118 ? -1.493 -28.094 -20 1 57.84 118 SER A N 1
ATOM 952 C CA . SER A 1 118 ? -0.144 -28.641 -20.047 1 57.84 118 SER A CA 1
ATOM 953 C C . SER A 1 118 ? 0.841 -27.766 -19.281 1 57.84 118 SER A C 1
ATOM 955 O O . SER A 1 118 ? 1.851 -28.25 -18.766 1 57.84 118 SER A O 1
ATOM 957 N N . ASP A 1 119 ? 0.36 -26.453 -19.031 1 75.44 119 ASP A N 1
ATOM 958 C CA . ASP A 1 119 ? 1.37 -25.625 -18.391 1 75.44 119 ASP A CA 1
ATOM 959 C C . ASP A 1 119 ? 0.775 -24.844 -17.219 1 75.44 119 ASP A C 1
ATOM 961 O O . ASP A 1 119 ? 0.114 -23.812 -17.422 1 75.44 119 ASP A O 1
ATOM 965 N N . LEU A 1 120 ? 0.789 -25.375 -16.062 1 81.31 120 LEU A N 1
ATOM 966 C CA . LEU A 1 120 ? 0.348 -24.797 -14.805 1 81.31 120 LEU A CA 1
ATOM 967 C C . LEU A 1 120 ? 0.887 -23.375 -14.633 1 81.31 120 LEU A C 1
ATOM 969 O O . LEU A 1 120 ? 0.218 -22.516 -14.055 1 81.31 120 LEU A O 1
ATOM 973 N N . ASN A 1 121 ? 1.942 -23.172 -15.234 1 83.12 121 ASN A N 1
ATOM 974 C CA . ASN A 1 121 ? 2.529 -21.844 -15.156 1 83.12 121 ASN A CA 1
ATOM 975 C C . ASN A 1 121 ? 1.721 -20.828 -15.961 1 83.12 121 ASN A C 1
ATOM 977 O O . ASN A 1 121 ? 1.561 -19.672 -15.539 1 83.12 121 ASN A O 1
ATOM 981 N N . GLU A 1 122 ? 1.235 -21.312 -17.031 1 84.75 122 GLU A N 1
ATOM 982 C CA . GLU A 1 122 ? 0.404 -20.422 -17.844 1 84.75 122 GLU A CA 1
ATOM 983 C C . GLU A 1 122 ? -0.907 -20.094 -17.141 1 84.75 122 GLU A C 1
ATOM 985 O O . GLU A 1 122 ? -1.393 -18.969 -17.219 1 84.75 122 GLU A O 1
ATOM 990 N N . TYR A 1 123 ? -1.449 -21.047 -16.5 1 85.25 123 TYR A N 1
ATOM 991 C CA . TYR A 1 123 ? -2.682 -20.812 -15.758 1 85.25 123 TYR A CA 1
ATOM 992 C C . TYR A 1 123 ? -2.471 -19.781 -14.656 1 85.25 123 TYR A C 1
ATOM 994 O O . TYR A 1 123 ? -3.271 -18.859 -14.5 1 85.25 123 TYR A O 1
ATOM 1002 N N . TYR A 1 124 ? -1.406 -19.938 -13.961 1 89.19 124 TYR A N 1
ATOM 1003 C CA . TYR A 1 124 ? -1.132 -19.031 -12.852 1 89.19 124 TYR A CA 1
ATOM 1004 C C . TYR A 1 124 ? -0.876 -17.609 -13.352 1 89.19 124 TYR A C 1
ATOM 1006 O O . TYR A 1 124 ? -1.28 -16.641 -12.711 1 89.19 124 TYR A O 1
ATOM 1014 N N . GLU A 1 125 ? -0.226 -17.516 -14.477 1 90.5 125 GLU A N 1
ATOM 1015 C CA . GLU A 1 125 ? 0.005 -16.203 -15.062 1 90.5 125 GLU A CA 1
ATOM 1016 C C . GLU A 1 125 ? -1.306 -15.555 -15.5 1 90.5 125 GLU A C 1
ATOM 1018 O O . GLU A 1 125 ? -1.511 -14.359 -15.297 1 90.5 125 GLU A O 1
ATOM 1023 N N . THR A 1 126 ? -2.148 -16.359 -16.062 1 91.94 126 THR A N 1
ATOM 1024 C CA . THR A 1 126 ? -3.461 -15.867 -16.469 1 91.94 126 THR A CA 1
ATOM 1025 C C . THR A 1 126 ? -4.27 -15.414 -15.258 1 91.94 126 THR A C 1
ATOM 1027 O O . THR A 1 126 ? -4.914 -14.367 -15.297 1 91.94 126 THR A O 1
ATOM 1030 N N . ASP A 1 127 ? -4.219 -16.219 -14.258 1 93.81 127 ASP A N 1
ATOM 1031 C CA . ASP A 1 127 ? -4.898 -15.914 -13 1 93.81 127 ASP A CA 1
ATOM 1032 C C . ASP A 1 127 ? -4.406 -14.586 -12.43 1 93.81 127 ASP A C 1
ATOM 1034 O O . ASP A 1 127 ? -5.211 -13.727 -12.062 1 93.81 127 ASP A O 1
ATOM 1038 N N . LYS A 1 128 ? -3.148 -14.43 -12.391 1 95.12 128 LYS A N 1
ATOM 1039 C CA . LYS A 1 128 ? -2.529 -13.203 -11.883 1 95.12 128 LYS A CA 1
ATOM 1040 C C . LYS A 1 128 ? -2.965 -11.992 -12.695 1 95.12 128 LYS A C 1
ATOM 1042 O O . LYS A 1 128 ? -3.344 -10.961 -12.133 1 95.12 128 LYS A O 1
ATOM 1047 N N . GLN A 1 129 ? -2.957 -12.102 -13.984 1 96.69 129 GLN A N 1
ATOM 1048 C CA . GLN A 1 129 ? -3.318 -11 -14.875 1 96.69 129 GLN A CA 1
ATOM 1049 C C . GLN A 1 129 ? -4.797 -10.641 -14.734 1 96.69 129 GLN A C 1
ATOM 1051 O O . GLN A 1 129 ? -5.164 -9.469 -14.805 1 96.69 129 GLN A O 1
ATOM 1056 N N . PHE A 1 130 ? -5.582 -11.688 -14.547 1 98.31 130 PHE A N 1
ATOM 1057 C CA . PHE A 1 130 ? -7.016 -11.5 -14.375 1 98.31 130 PHE A CA 1
ATOM 1058 C C . PHE A 1 130 ? -7.305 -10.617 -13.164 1 98.31 130 PHE A C 1
ATOM 1060 O O . PHE A 1 130 ? -8.047 -9.641 -13.258 1 98.31 130 PHE A O 1
ATOM 1067 N N . HIS A 1 131 ? -6.691 -10.883 -12.07 1 98.5 131 HIS A N 1
ATOM 1068 C CA . HIS A 1 131 ? -6.891 -10.102 -10.859 1 98.5 131 HIS A CA 1
ATOM 1069 C C . HIS A 1 131 ? -6.301 -8.703 -10.992 1 98.5 131 HIS A C 1
ATOM 1071 O O . HIS A 1 131 ? -6.938 -7.719 -10.625 1 98.5 131 HIS A O 1
ATOM 1077 N N . GLN A 1 132 ? -5.133 -8.656 -11.602 1 98.06 132 GLN A N 1
ATOM 1078 C CA . GLN A 1 132 ? -4.414 -7.398 -11.766 1 98.06 132 GLN A CA 1
ATOM 1079 C C . GLN A 1 132 ? -5.199 -6.422 -12.633 1 98.06 132 GLN A C 1
ATOM 1081 O O . GLN A 1 132 ? -5.148 -5.211 -12.422 1 98.06 132 GLN A O 1
ATOM 1086 N N . MET A 1 133 ? -5.875 -6.93 -13.609 1 98.12 133 MET A N 1
ATOM 1087 C CA . MET A 1 133 ? -6.59 -6.082 -14.562 1 98.12 133 MET A CA 1
ATOM 1088 C C . MET A 1 133 ? -7.605 -5.199 -13.852 1 98.12 133 MET A C 1
ATOM 1090 O O . MET A 1 133 ? -7.785 -4.035 -14.211 1 98.12 133 MET A O 1
ATOM 1094 N N . PHE A 1 134 ? -8.273 -5.723 -12.836 1 98.75 134 PHE A N 1
ATOM 1095 C CA . PHE A 1 134 ? -9.25 -4.941 -12.094 1 98.75 134 PHE A CA 1
ATOM 1096 C C . PHE A 1 134 ? -8.57 -3.809 -11.328 1 98.75 134 PHE A C 1
ATOM 1098 O O . PHE A 1 134 ? -9.094 -2.695 -11.266 1 98.75 134 PHE A O 1
ATOM 1105 N N . ILE A 1 135 ? -7.441 -4.098 -10.75 1 98.69 135 ILE A N 1
ATOM 1106 C CA . ILE A 1 135 ? -6.723 -3.119 -9.938 1 98.69 135 ILE A CA 1
ATOM 1107 C C . ILE A 1 135 ? -6.184 -2.004 -10.828 1 98.69 135 ILE A C 1
ATOM 1109 O O . ILE A 1 135 ? -6.273 -0.823 -10.484 1 98.69 135 ILE A O 1
ATOM 1113 N N . ASP A 1 136 ? -5.688 -2.387 -12.008 1 98.38 136 ASP A N 1
ATOM 1114 C CA . ASP A 1 136 ? -5.184 -1.404 -12.961 1 98.38 136 ASP A CA 1
ATOM 1115 C C . ASP A 1 136 ? -6.285 -0.439 -13.391 1 98.38 136 ASP A C 1
ATOM 1117 O O . ASP A 1 136 ? -6.027 0.745 -13.617 1 98.38 136 ASP A O 1
ATOM 1121 N N . ALA A 1 137 ? -7.453 -0.943 -13.461 1 98.5 137 ALA A N 1
ATOM 1122 C CA . ALA A 1 137 ? -8.594 -0.142 -13.914 1 98.5 137 ALA A CA 1
ATOM 1123 C C . ALA A 1 137 ? -8.898 0.979 -12.922 1 98.5 137 ALA A C 1
ATOM 1125 O O . ALA A 1 137 ? -9.555 1.962 -13.273 1 98.5 137 ALA A O 1
ATOM 1126 N N . THR A 1 138 ? -8.422 0.88 -11.672 1 98.25 138 THR A N 1
ATOM 1127 C CA . THR A 1 138 ? -8.688 1.899 -10.664 1 98.25 138 THR A CA 1
ATOM 1128 C C . THR A 1 138 ? -7.922 3.182 -10.977 1 98.25 138 THR A C 1
ATOM 1130 O O . THR A 1 138 ? -8.312 4.27 -10.547 1 98.25 138 THR A O 1
ATOM 1133 N N . SER A 1 139 ? -6.793 3.014 -11.609 1 97.44 139 SER A N 1
ATOM 1134 C CA . SER A 1 139 ? -5.871 4.113 -11.875 1 97.44 139 SER A CA 1
ATOM 1135 C C . SER A 1 139 ? -5.496 4.84 -10.586 1 97.44 139 SER A C 1
ATOM 1137 O O . SER A 1 139 ? -5.254 6.051 -10.602 1 97.44 139 SER A O 1
ATOM 1139 N N . ASN A 1 140 ? -5.617 4.156 -9.523 1 98.06 140 ASN A N 1
ATOM 1140 C CA . ASN A 1 140 ? -5.18 4.656 -8.227 1 98.06 140 ASN A CA 1
ATOM 1141 C C . ASN A 1 140 ? -3.807 4.105 -7.848 1 98.06 140 ASN A C 1
ATOM 1143 O O . ASN A 1 140 ? -3.676 2.926 -7.523 1 98.06 140 ASN A O 1
ATOM 1147 N N . ASP A 1 141 ? -2.846 4.938 -7.793 1 96.5 141 ASP A N 1
ATOM 1148 C CA . ASP A 1 141 ? -1.456 4.52 -7.641 1 96.5 141 ASP A CA 1
ATOM 1149 C C . ASP A 1 141 ? -1.233 3.834 -6.293 1 96.5 141 ASP A C 1
ATOM 1151 O O . ASP A 1 141 ? -0.4 2.934 -6.18 1 96.5 141 ASP A O 1
ATOM 1155 N N . TYR A 1 142 ? -1.983 4.223 -5.246 1 97.19 142 TYR A N 1
ATOM 1156 C CA . TYR A 1 142 ? -1.852 3.6 -3.936 1 97.19 142 TYR A CA 1
ATOM 1157 C C . TYR A 1 142 ? -2.352 2.16 -3.963 1 97.19 142 TYR A C 1
ATOM 1159 O O . TYR A 1 142 ? -1.692 1.258 -3.441 1 97.19 142 TYR A O 1
ATOM 1167 N N . LEU A 1 143 ? -3.461 1.96 -4.605 1 98.19 143 LEU A N 1
ATOM 1168 C CA . LEU A 1 143 ? -4.035 0.621 -4.691 1 98.19 143 LEU A CA 1
ATOM 1169 C C . LEU A 1 143 ? -3.199 -0.269 -5.605 1 98.19 143 LEU A C 1
ATOM 1171 O O . LEU A 1 143 ? -2.951 -1.434 -5.289 1 98.19 143 LEU A O 1
ATOM 1175 N N . ILE A 1 144 ? -2.727 0.307 -6.727 1 97.94 144 ILE A N 1
ATOM 1176 C CA . ILE A 1 144 ? -1.95 -0.445 -7.707 1 97.94 144 ILE A CA 1
ATOM 1177 C C . ILE A 1 144 ? -0.627 -0.889 -7.086 1 97.94 144 ILE A C 1
ATOM 1179 O O . ILE A 1 144 ? -0.266 -2.066 -7.152 1 97.94 144 ILE A O 1
ATOM 1183 N N . SER A 1 145 ? 0.037 0.027 -6.406 1 95.94 145 SER A N 1
ATOM 1184 C CA . SER A 1 145 ? 1.336 -0.306 -5.828 1 95.94 145 SER A CA 1
ATOM 1185 C C . SER A 1 145 ? 1.19 -1.289 -4.672 1 95.94 145 SER A C 1
ATOM 1187 O O . SER A 1 145 ? 2.02 -2.188 -4.504 1 95.94 145 SER A O 1
ATOM 1189 N N . THR A 1 146 ? 0.165 -1.113 -3.865 1 97.06 146 THR A N 1
ATOM 1190 C CA . THR A 1 146 ? -0.097 -2.049 -2.775 1 97.06 146 THR A CA 1
ATOM 1191 C C . THR A 1 146 ? -0.371 -3.449 -3.32 1 97.06 146 THR A C 1
ATOM 1193 O O . THR A 1 146 ? 0.191 -4.43 -2.832 1 97.06 146 THR A O 1
ATOM 1196 N N . TYR A 1 147 ? -1.153 -3.51 -4.336 1 98 147 TYR A N 1
ATOM 1197 C CA . TYR A 1 147 ? -1.53 -4.809 -4.879 1 98 147 TYR A CA 1
ATOM 1198 C C . TYR A 1 147 ? -0.335 -5.5 -5.523 1 98 147 TYR A C 1
ATOM 1200 O O . TYR A 1 147 ? -0.221 -6.727 -5.484 1 98 147 TYR A O 1
ATOM 1208 N N . GLU A 1 148 ? 0.548 -4.73 -6.125 1 95.88 148 GLU A N 1
ATOM 1209 C CA . GLU A 1 148 ? 1.763 -5.312 -6.688 1 95.88 148 GLU A CA 1
ATOM 1210 C C . GLU A 1 148 ? 2.555 -6.07 -5.625 1 95.88 148 GLU A C 1
ATOM 1212 O O . GLU A 1 148 ? 3.049 -7.172 -5.879 1 95.88 148 GLU A O 1
ATOM 1217 N N . ARG A 1 149 ? 2.639 -5.508 -4.469 1 95.5 149 ARG A N 1
ATOM 1218 C CA . ARG A 1 149 ? 3.326 -6.168 -3.367 1 95.5 149 ARG A CA 1
ATOM 1219 C C . ARG A 1 149 ? 2.576 -7.422 -2.928 1 95.5 149 ARG A C 1
ATOM 1221 O O . ARG A 1 149 ? 3.188 -8.461 -2.68 1 95.5 149 ARG A O 1
ATOM 1228 N N . ILE A 1 150 ? 1.307 -7.305 -2.881 1 97.44 150 ILE A N 1
ATOM 1229 C CA . ILE A 1 150 ? 0.447 -8.414 -2.492 1 97.44 150 ILE A CA 1
ATOM 1230 C C . ILE A 1 150 ? 0.601 -9.562 -3.49 1 97.44 150 ILE A C 1
ATOM 1232 O O . ILE A 1 150 ? 0.773 -10.719 -3.1 1 97.44 150 ILE A O 1
ATOM 1236 N N . ALA A 1 151 ? 0.582 -9.18 -4.77 1 96.81 151 ALA A N 1
ATOM 1237 C CA . ALA A 1 151 ? 0.669 -10.172 -5.84 1 96.81 151 ALA A CA 1
ATOM 1238 C C . ALA A 1 151 ? 2.004 -10.914 -5.793 1 96.81 151 ALA A C 1
ATOM 1240 O O . ALA A 1 151 ? 2.057 -12.117 -6.031 1 96.81 151 ALA A O 1
ATOM 1241 N N . GLN A 1 152 ? 3.016 -10.203 -5.488 1 95.56 152 GLN A N 1
ATOM 1242 C CA . GLN A 1 152 ? 4.332 -10.82 -5.375 1 95.56 152 GLN A CA 1
ATOM 1243 C C . GLN A 1 152 ? 4.359 -11.836 -4.23 1 95.56 152 GLN A C 1
ATOM 1245 O O . GLN A 1 152 ? 4.859 -12.953 -4.395 1 95.56 152 GLN A O 1
ATOM 1250 N N . GLN A 1 153 ? 3.824 -11.43 -3.131 1 95.5 153 GLN A N 1
ATOM 1251 C CA . GLN A 1 153 ? 3.799 -12.336 -1.988 1 95.5 153 GLN A CA 1
ATOM 1252 C C . GLN A 1 153 ? 2.875 -13.523 -2.248 1 95.5 153 GLN A C 1
ATOM 1254 O O . GLN A 1 153 ? 3.168 -14.648 -1.834 1 95.5 153 GLN A O 1
ATOM 1259 N N . ASN A 1 154 ? 1.782 -13.258 -2.887 1 94.81 154 ASN A N 1
ATOM 1260 C CA . ASN A 1 154 ? 0.871 -14.328 -3.275 1 94.81 154 ASN A CA 1
ATOM 1261 C C . ASN A 1 154 ? 1.564 -15.359 -4.16 1 94.81 154 ASN A C 1
ATOM 1263 O O . ASN A 1 154 ? 1.334 -16.562 -4.02 1 94.81 154 ASN A O 1
ATOM 1267 N N . THR A 1 155 ? 2.391 -14.906 -5.059 1 94.5 155 THR A N 1
ATOM 1268 C CA . THR A 1 155 ? 3.17 -15.789 -5.922 1 94.5 155 THR A CA 1
ATOM 1269 C C . THR A 1 155 ? 4.133 -16.641 -5.098 1 94.5 155 THR A C 1
ATOM 1271 O O . THR A 1 155 ? 4.223 -17.859 -5.297 1 94.5 155 THR A O 1
ATOM 1274 N N . ARG A 1 156 ? 4.781 -16.031 -4.129 1 94.19 156 ARG A N 1
ATOM 1275 C CA . ARG A 1 156 ? 5.688 -16.766 -3.252 1 94.19 156 ARG A CA 1
ATOM 1276 C C . ARG A 1 156 ? 4.949 -17.875 -2.5 1 94.19 156 ARG A C 1
ATOM 1278 O O . ARG A 1 156 ? 5.43 -19 -2.422 1 94.19 156 ARG A O 1
ATOM 1285 N N . LEU A 1 157 ? 3.826 -17.5 -2.008 1 91.94 157 LEU A N 1
ATOM 1286 C CA . LEU A 1 157 ? 3.027 -18.453 -1.244 1 91.94 157 LEU A CA 1
ATOM 1287 C C . LEU A 1 157 ? 2.605 -19.641 -2.115 1 91.94 157 LEU A C 1
ATOM 1289 O O . LEU A 1 157 ? 2.67 -20.797 -1.681 1 91.94 157 LEU A O 1
ATOM 1293 N N . ARG A 1 158 ? 2.209 -19.328 -3.277 1 89.25 158 ARG A N 1
ATOM 1294 C CA . ARG A 1 158 ? 1.785 -20.359 -4.215 1 89.25 158 ARG A CA 1
ATOM 1295 C C . ARG A 1 158 ? 2.932 -21.312 -4.535 1 89.25 158 ARG A C 1
ATOM 1297 O O . ARG A 1 158 ? 2.758 -22.531 -4.504 1 89.25 158 ARG A O 1
ATOM 1304 N N . ILE A 1 159 ? 4.055 -20.766 -4.812 1 89.88 159 ILE A N 1
ATOM 1305 C CA . ILE A 1 159 ? 5.211 -21.562 -5.199 1 89.88 159 ILE A CA 1
ATOM 1306 C C . ILE A 1 159 ? 5.695 -22.375 -4 1 89.88 159 ILE A C 1
ATOM 1308 O O . ILE A 1 159 ? 5.945 -23.578 -4.121 1 89.88 159 ILE A O 1
ATOM 1312 N N . TYR A 1 160 ? 5.742 -21.703 -2.889 1 86.81 160 TYR A N 1
ATOM 1313 C CA . TYR A 1 160 ? 6.336 -22.328 -1.71 1 86.81 160 TYR A CA 1
ATOM 1314 C C . TYR A 1 160 ? 5.43 -23.422 -1.163 1 86.81 160 TYR A C 1
ATOM 1316 O O . TYR A 1 160 ? 5.914 -24.438 -0.661 1 86.81 160 TYR A O 1
ATOM 1324 N N . SER A 1 161 ? 4.176 -23.234 -1.285 1 83.31 161 SER A N 1
ATOM 1325 C CA . SER A 1 161 ? 3.229 -24.203 -0.752 1 83.31 161 SER A CA 1
ATOM 1326 C C . SER A 1 161 ? 3.033 -25.375 -1.719 1 83.31 161 SER A C 1
ATOM 1328 O O . SER A 1 161 ? 2.502 -26.406 -1.339 1 83.31 161 SER A O 1
ATOM 1330 N N . GLY A 1 162 ? 3.543 -25.125 -2.936 1 78.25 162 GLY A N 1
ATOM 13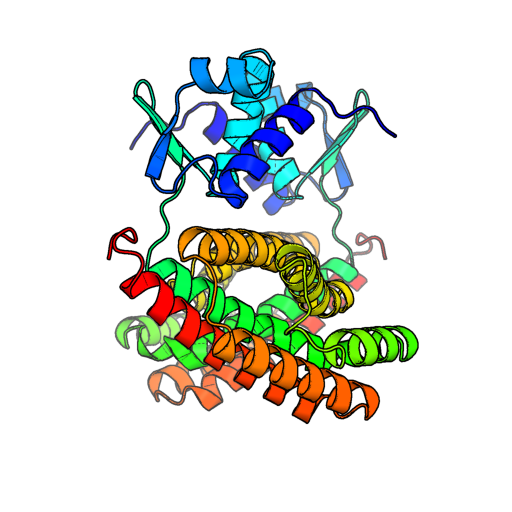31 C CA . GLY A 1 162 ? 3.426 -26.188 -3.92 1 78.25 162 GLY A C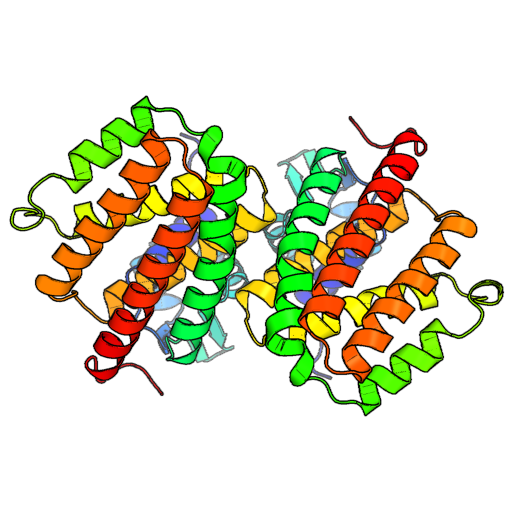A 1
ATOM 1332 C C . GLY A 1 162 ? 2.141 -26.125 -4.723 1 78.25 162 GLY A C 1
ATOM 1333 O O . GLY A 1 162 ? 1.36 -25.172 -4.578 1 78.25 162 GLY A O 1
ATOM 1334 N N . ARG A 1 163 ? 2.002 -27.125 -5.539 1 71.06 163 ARG A N 1
ATOM 1335 C CA . ARG A 1 163 ? 0.897 -27.125 -6.492 1 71.06 163 ARG A CA 1
ATOM 1336 C C . ARG A 1 163 ? -0.424 -27.438 -5.801 1 71.06 163 ARG A C 1
ATOM 1338 O O . ARG A 1 163 ? -0.474 -28.297 -4.906 1 71.06 163 ARG A O 1
ATOM 1345 N N . LYS A 1 164 ? -1.36 -26.719 -6.211 1 78.25 164 LYS A N 1
ATOM 1346 C CA . LYS A 1 164 ? -2.723 -27.016 -5.777 1 78.25 164 LYS A CA 1
ATOM 1347 C C . LYS A 1 164 ? -3.227 -28.328 -6.375 1 78.25 164 LYS A C 1
ATOM 1349 O O . LYS A 1 164 ? -2.756 -28.75 -7.434 1 78.25 164 LYS A O 1
ATOM 1354 N N . SER A 1 165 ? -4.113 -28.906 -5.633 1 81.5 165 SER A N 1
ATOM 1355 C CA . SER A 1 165 ? -4.738 -30.109 -6.176 1 81.5 165 SER A CA 1
ATOM 1356 C C . SER A 1 165 ? -5.504 -29.797 -7.457 1 81.5 165 SER A C 1
ATOM 1358 O O . SER A 1 165 ? -5.902 -28.656 -7.695 1 81.5 165 SER A O 1
ATOM 1360 N N . ARG A 1 166 ? -5.625 -30.812 -8.203 1 83.5 166 ARG A N 1
ATOM 1361 C CA . ARG A 1 166 ? -6.406 -30.672 -9.43 1 83.5 166 ARG A CA 1
ATOM 1362 C C . ARG A 1 166 ? -7.82 -30.172 -9.125 1 83.5 166 ARG A C 1
ATOM 1364 O O . ARG A 1 166 ? -8.359 -29.328 -9.836 1 83.5 166 ARG A O 1
ATOM 1371 N N . ASN A 1 167 ? -8.344 -30.656 -8.062 1 87.75 167 ASN A N 1
ATOM 1372 C CA . ASN A 1 167 ? -9.688 -30.266 -7.664 1 87.75 167 ASN A CA 1
ATOM 1373 C C . ASN A 1 167 ? -9.758 -28.781 -7.309 1 87.75 167 ASN A C 1
ATOM 1375 O O . ASN A 1 167 ? -10.727 -28.109 -7.66 1 87.75 167 ASN A O 1
ATOM 1379 N N . ARG A 1 168 ? -8.773 -28.344 -6.664 1 89.81 168 ARG A N 1
ATOM 1380 C CA . ARG A 1 168 ? -8.75 -26.938 -6.289 1 89.81 168 ARG A CA 1
ATOM 1381 C C . ARG A 1 168 ? -8.594 -26.047 -7.516 1 89.81 168 ARG A C 1
ATOM 1383 O O . ARG A 1 168 ? -9.211 -24.984 -7.605 1 89.81 168 ARG A O 1
ATOM 1390 N N . LEU A 1 169 ? -7.809 -26.5 -8.414 1 88.44 169 LEU A N 1
ATOM 1391 C CA . LEU A 1 169 ? -7.598 -25.75 -9.648 1 88.44 169 LEU A CA 1
ATOM 1392 C C . LEU A 1 169 ? -8.891 -25.656 -10.453 1 88.44 169 LEU A C 1
ATOM 1394 O O . LEU A 1 169 ? -9.234 -24.578 -10.953 1 88.44 169 LEU A O 1
ATOM 1398 N N . LEU A 1 170 ? -9.57 -26.766 -10.523 1 89.69 170 LEU A N 1
ATOM 1399 C CA . LEU A 1 170 ? -10.836 -26.797 -11.266 1 89.69 170 LEU A CA 1
ATOM 1400 C C . LEU A 1 170 ? -11.875 -25.906 -10.594 1 89.69 170 LEU A C 1
ATOM 1402 O O . LEU A 1 170 ? -12.594 -25.156 -11.266 1 89.69 170 LEU A O 1
ATOM 1406 N N . ALA A 1 171 ? -11.922 -25.984 -9.297 1 93.62 171 ALA A N 1
ATOM 1407 C CA . ALA A 1 171 ? -12.852 -25.125 -8.555 1 93.62 171 ALA A CA 1
ATOM 1408 C C . ALA A 1 171 ? -12.531 -23.656 -8.773 1 93.62 171 ALA A C 1
ATOM 1410 O O . ALA A 1 171 ? -13.438 -22.844 -8.945 1 93.62 171 ALA A O 1
ATOM 1411 N N . SER A 1 172 ? -11.289 -23.344 -8.742 1 94.44 172 SER A N 1
ATOM 1412 C CA . SER A 1 172 ? -10.852 -21.969 -8.961 1 94.44 172 SER A CA 1
ATOM 1413 C C . SER A 1 172 ? -11.234 -21.484 -10.359 1 94.44 172 SER A C 1
ATOM 1415 O O . SER A 1 172 ? -11.664 -20.344 -10.531 1 94.44 172 SER A O 1
ATOM 1417 N N . GLN A 1 173 ? -11.078 -22.312 -11.289 1 93.19 173 GLN A N 1
ATOM 1418 C CA . GLN A 1 173 ? -11.453 -21.984 -12.656 1 93.19 173 GLN A CA 1
ATOM 1419 C C . GLN A 1 173 ? -12.945 -21.656 -12.75 1 93.19 173 GLN A C 1
ATOM 1421 O O . GLN A 1 173 ? -13.328 -20.672 -13.391 1 93.19 173 GLN A O 1
ATOM 1426 N N . GLN A 1 174 ? -13.734 -22.438 -12.133 1 95.44 174 GLN A N 1
ATOM 1427 C CA . GLN A 1 174 ? -15.172 -22.219 -12.133 1 95.44 174 GLN A CA 1
ATOM 1428 C C . GLN A 1 174 ? -15.523 -20.906 -11.406 1 95.44 174 GLN A C 1
ATOM 1430 O O . GLN A 1 174 ? -16.438 -20.188 -11.828 1 95.44 174 GLN A O 1
ATOM 1435 N N . GLU A 1 175 ? -14.852 -20.688 -10.383 1 97.81 175 GLU A N 1
ATOM 1436 C CA . GLU A 1 175 ? -15.055 -19.438 -9.648 1 97.81 175 GLU A CA 1
ATOM 1437 C C . GLU A 1 175 ? -14.719 -18.234 -10.516 1 97.81 175 GLU A C 1
ATOM 1439 O O . GLU A 1 175 ? -15.461 -17.234 -10.516 1 97.81 175 GLU A O 1
ATOM 1444 N N . HIS A 1 176 ? -13.633 -18.312 -11.25 1 97.62 176 HIS A N 1
ATOM 1445 C CA . HIS A 1 176 ? -13.266 -17.219 -12.148 1 97.62 176 HIS A CA 1
ATOM 1446 C C . HIS A 1 176 ? -14.305 -17.047 -13.258 1 97.62 176 HIS A C 1
ATOM 1448 O O . HIS A 1 176 ? -14.641 -15.922 -13.625 1 97.62 176 HIS A O 1
ATOM 1454 N N . LEU A 1 177 ? -14.766 -18.141 -13.742 1 96.94 177 LEU A N 1
ATOM 1455 C CA . LEU A 1 177 ? -15.789 -18.094 -14.773 1 96.94 177 LEU A CA 1
ATOM 1456 C C . LEU A 1 177 ? -17.031 -17.375 -14.266 1 96.94 177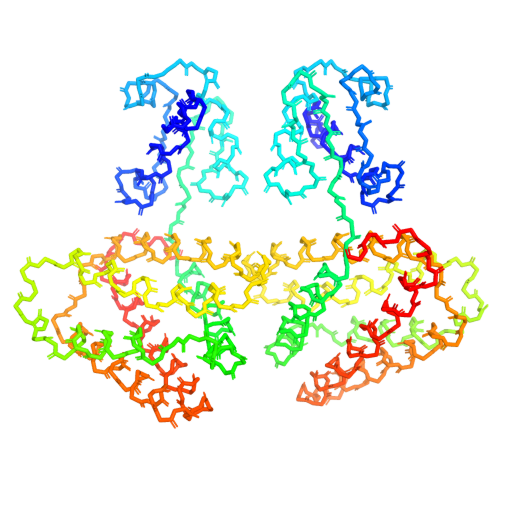 LEU A C 1
ATOM 1458 O O . LEU A 1 177 ? -17.609 -16.547 -14.984 1 96.94 177 LEU A O 1
ATOM 1462 N N . LYS A 1 178 ? -17.406 -17.656 -13.078 1 98.38 178 LYS A N 1
ATOM 1463 C CA . LYS A 1 178 ? -18.578 -17.016 -12.469 1 98.38 178 LYS A CA 1
ATOM 1464 C C . LYS A 1 178 ? -18.375 -15.5 -12.375 1 98.38 178 LYS A C 1
ATOM 1466 O O . LYS A 1 178 ? -19.281 -14.727 -12.688 1 98.38 178 LYS A O 1
ATOM 1471 N N . ILE A 1 179 ? -17.219 -15.031 -11.984 1 98.81 179 ILE A N 1
ATOM 1472 C CA . ILE A 1 179 ? -16.891 -13.609 -11.883 1 98.81 179 ILE A CA 1
ATOM 1473 C C . ILE A 1 179 ? -17.016 -12.953 -13.25 1 98.81 179 ILE A C 1
ATOM 1475 O O . ILE A 1 179 ? -17.672 -11.914 -13.391 1 98.81 179 ILE A O 1
ATOM 1479 N N . VAL A 1 180 ? -16.453 -13.648 -14.273 1 98.56 180 VAL A N 1
ATOM 1480 C CA . VAL A 1 180 ? -16.453 -13.102 -15.625 1 98.56 180 VAL A CA 1
ATOM 1481 C C . VAL A 1 180 ? -17.875 -13.016 -16.156 1 98.56 180 VAL A C 1
ATOM 1483 O O . VAL A 1 180 ? -18.25 -12.039 -16.812 1 98.56 180 VAL A O 1
ATOM 1486 N N . GLU A 1 181 ? -18.641 -13.977 -15.844 1 98.44 181 GLU A N 1
ATOM 1487 C CA . GLU A 1 181 ? -20.031 -13.992 -16.297 1 98.44 181 GLU A CA 1
ATOM 1488 C C . GLU A 1 181 ? -20.812 -12.805 -15.727 1 98.44 181 GLU A C 1
ATOM 1490 O O . GLU A 1 181 ? -21.562 -12.148 -16.453 1 98.44 181 GLU A O 1
ATOM 1495 N N . TYR A 1 182 ? -20.609 -12.555 -14.477 1 98.88 182 TYR A N 1
ATOM 1496 C CA . TYR A 1 182 ? -21.281 -11.406 -13.859 1 98.88 182 TYR A CA 1
ATOM 1497 C C . TYR A 1 182 ? -20.766 -10.102 -14.453 1 98.88 182 TYR A C 1
ATOM 1499 O O . TYR A 1 182 ? -21.531 -9.156 -14.633 1 98.88 182 TYR A O 1
ATOM 1507 N N . CYS A 1 183 ? -19.469 -10.055 -14.797 1 98.81 183 CYS A N 1
ATOM 1508 C CA . CYS A 1 183 ? -18.922 -8.867 -15.422 1 98.81 183 CYS A CA 1
ATOM 1509 C C . CYS A 1 183 ? -19.531 -8.633 -16.797 1 98.81 183 CYS A C 1
ATOM 1511 O O . CYS A 1 183 ? -19.875 -7.496 -17.141 1 98.81 183 CYS A O 1
ATOM 1513 N N . LEU A 1 184 ? -19.672 -9.695 -17.547 1 98.44 184 LEU A N 1
ATOM 1514 C CA . LEU A 1 184 ? -20.25 -9.594 -18.875 1 98.44 184 LEU A CA 1
ATOM 1515 C C . LEU A 1 184 ? -21.703 -9.141 -18.812 1 98.44 184 LEU A C 1
ATOM 1517 O O . LEU A 1 184 ? -22.188 -8.461 -19.719 1 98.44 184 LEU A O 1
ATOM 1521 N N . LYS A 1 185 ? -22.375 -9.422 -17.734 1 98.44 185 LYS A N 1
ATOM 1522 C CA . LYS A 1 185 ? -23.75 -8.992 -17.5 1 98.44 185 LYS A CA 1
ATOM 1523 C C . LYS A 1 185 ? -23.797 -7.609 -16.859 1 98.44 185 LYS A C 1
ATOM 1525 O O . LYS A 1 185 ? -24.875 -7.09 -16.578 1 98.44 185 LYS A O 1
ATOM 1530 N N . GLN A 1 186 ? -22.625 -7.121 -16.531 1 98.44 186 GLN A N 1
ATOM 1531 C CA . GLN A 1 186 ? -22.453 -5.824 -15.891 1 98.44 186 GLN A CA 1
ATOM 1532 C C . GLN A 1 186 ? -23.141 -5.785 -14.531 1 98.44 186 GLN A C 1
ATOM 1534 O O . GLN A 1 186 ? -23.703 -4.758 -14.141 1 98.44 186 GLN A O 1
ATOM 1539 N N . ASP A 1 187 ? -23.281 -6.926 -13.992 1 98.69 187 ASP A N 1
ATOM 1540 C CA . ASP A 1 187 ? -23.734 -7.004 -12.609 1 98.69 187 ASP A CA 1
ATOM 1541 C C . ASP A 1 187 ? -22.562 -6.906 -11.641 1 98.69 187 ASP A C 1
ATOM 1543 O O . ASP A 1 187 ? -22.125 -7.918 -11.094 1 98.69 187 ASP A O 1
ATOM 1547 N N . TRP A 1 188 ? -22.156 -5.719 -11.398 1 98.75 188 TRP A N 1
ATOM 1548 C CA . TRP A 1 188 ? -20.922 -5.449 -10.672 1 98.75 188 TRP A CA 1
ATOM 1549 C C . TRP A 1 188 ? -21.047 -5.867 -9.211 1 98.75 188 TRP A C 1
ATOM 1551 O O . TRP A 1 188 ? -20.062 -6.324 -8.602 1 98.75 188 TRP A O 1
ATOM 1561 N N . ALA A 1 189 ? -22.188 -5.688 -8.617 1 98.69 189 ALA A N 1
ATOM 1562 C CA . ALA A 1 189 ? -22.406 -6.105 -7.23 1 98.69 189 ALA A CA 1
ATOM 1563 C C . ALA A 1 189 ? -22.203 -7.613 -7.078 1 98.69 189 ALA A C 1
ATOM 1565 O O . ALA A 1 189 ? -21.516 -8.062 -6.168 1 98.69 189 ALA A O 1
ATOM 1566 N N . LEU A 1 190 ? -22.75 -8.391 -7.984 1 98.88 190 LEU A N 1
ATOM 1567 C CA . LEU A 1 190 ? -22.609 -9.844 -7.922 1 98.88 190 LEU A CA 1
ATOM 1568 C C . LEU A 1 190 ? -21.203 -10.281 -8.289 1 98.88 190 LEU A C 1
ATOM 1570 O O . LEU A 1 190 ? -20.672 -11.25 -7.734 1 98.88 190 LEU A O 1
ATOM 1574 N N . ALA A 1 191 ? -20.531 -9.586 -9.258 1 98.88 191 ALA A N 1
ATOM 1575 C CA . ALA A 1 191 ? -19.156 -9.891 -9.609 1 98.88 191 ALA A CA 1
ATOM 1576 C C . ALA A 1 191 ? -18.234 -9.68 -8.414 1 98.88 191 ALA A C 1
ATOM 1578 O O . ALA A 1 191 ? -17.359 -10.5 -8.141 1 98.88 191 ALA A O 1
ATOM 1579 N N . SER A 1 192 ? -18.484 -8.57 -7.742 1 98.88 192 SER A N 1
ATOM 1580 C CA . SER A 1 192 ? -17.719 -8.25 -6.543 1 98.88 192 SER A CA 1
ATOM 1581 C C . SER A 1 192 ? -17.891 -9.328 -5.48 1 98.88 192 SER A C 1
ATOM 1583 O O . SER A 1 192 ? -16.906 -9.805 -4.906 1 98.88 192 SER A O 1
ATOM 1585 N N . LYS A 1 193 ? -19.109 -9.727 -5.273 1 98.81 193 LYS A N 1
ATOM 1586 C CA . LYS A 1 193 ? -19.391 -10.758 -4.281 1 98.81 193 LYS A CA 1
ATOM 1587 C C . LYS A 1 193 ? -18.766 -12.094 -4.68 1 98.81 193 LYS A C 1
ATOM 1589 O O . LYS A 1 193 ? -18.266 -12.82 -3.83 1 98.81 193 LYS A O 1
ATOM 1594 N N . ALA A 1 194 ? -18.812 -12.438 -5.945 1 98.88 194 ALA A N 1
ATOM 1595 C CA . ALA A 1 194 ? -18.188 -13.664 -6.445 1 98.88 194 ALA A CA 1
ATOM 1596 C C . ALA A 1 194 ? -16.688 -13.648 -6.219 1 98.88 194 ALA A C 1
ATOM 1598 O O . ALA A 1 194 ? -16.094 -14.68 -5.887 1 98.88 194 ALA A O 1
ATOM 1599 N N . MET A 1 195 ? -16.047 -12.508 -6.402 1 98.88 195 MET A N 1
ATOM 1600 C CA . MET A 1 195 ? -14.617 -12.375 -6.133 1 98.88 195 MET A CA 1
ATOM 1601 C C . MET A 1 195 ? -14.328 -12.602 -4.652 1 98.88 195 MET A C 1
ATOM 1603 O O . MET A 1 195 ? -13.359 -13.281 -4.305 1 98.88 195 MET A O 1
ATOM 1607 N N . GLU A 1 196 ? -15.156 -12.016 -3.824 1 98.75 196 GLU A N 1
ATOM 1608 C CA . GLU A 1 196 ? -14.992 -12.227 -2.389 1 98.75 196 GLU A CA 1
ATOM 1609 C C . GLU A 1 196 ? -15.031 -13.711 -2.043 1 98.75 196 GLU A C 1
ATOM 1611 O O . GLU A 1 196 ? -14.195 -14.195 -1.271 1 98.75 196 GLU A O 1
ATOM 1616 N N . GLU A 1 197 ? -15.961 -14.406 -2.611 1 98.62 197 GLU A N 1
ATOM 1617 C CA . GLU A 1 197 ? -16.109 -15.836 -2.365 1 98.62 197 GLU A CA 1
ATOM 1618 C C . GLU A 1 197 ? -14.906 -16.609 -2.891 1 98.62 197 GLU A C 1
ATOM 1620 O O . GLU A 1 197 ? -14.391 -17.5 -2.213 1 98.62 197 GLU A O 1
ATOM 1625 N N . HIS A 1 198 ? -14.461 -16.266 -4.074 1 98.44 198 HIS A N 1
ATOM 1626 C CA . HIS A 1 198 ? -13.273 -16.891 -4.664 1 98.44 198 HIS A CA 1
ATOM 1627 C C . HIS A 1 198 ? -12.055 -16.719 -3.76 1 98.44 198 HIS A C 1
ATOM 1629 O O . HIS A 1 198 ? -11.312 -17.672 -3.529 1 98.44 198 HIS A O 1
ATOM 1635 N N . LEU A 1 199 ? -11.898 -15.508 -3.223 1 98.25 199 LEU A N 1
ATOM 1636 C CA . LEU A 1 199 ? -10.734 -15.203 -2.393 1 98.25 199 LEU A CA 1
ATOM 1637 C C . LEU A 1 199 ? -10.82 -15.938 -1.057 1 98.25 199 LEU A C 1
ATOM 1639 O O . LEU A 1 199 ? -9.797 -16.328 -0.495 1 98.25 199 LEU A O 1
ATOM 1643 N N . TYR A 1 200 ? -12.047 -16.125 -0.604 1 97.75 200 TYR A N 1
ATOM 1644 C CA . TYR A 1 200 ? -12.234 -16.922 0.608 1 97.75 200 TYR A CA 1
ATOM 1645 C C . TYR A 1 200 ? -11.758 -18.344 0.405 1 97.75 200 TYR A C 1
ATOM 1647 O O . TYR A 1 200 ? -11.008 -18.875 1.223 1 97.75 200 TYR A O 1
ATOM 1655 N N . HIS A 1 201 ? -12.141 -18.953 -0.682 1 96.94 201 HIS A N 1
ATOM 1656 C CA . HIS A 1 201 ? -11.719 -20.312 -0.98 1 96.94 201 HIS A CA 1
ATOM 1657 C C . HIS A 1 201 ? -10.219 -20.391 -1.233 1 96.94 201 HIS A C 1
ATOM 1659 O O . HIS A 1 201 ? -9.57 -21.359 -0.859 1 96.94 201 HIS A O 1
ATOM 1665 N N . SER A 1 202 ? -9.711 -19.406 -1.91 1 95.25 202 SER A N 1
ATOM 1666 C CA . SER A 1 202 ? -8.273 -19.344 -2.158 1 95.25 202 SER A CA 1
ATOM 1667 C C . SER A 1 202 ? -7.484 -19.297 -0.853 1 95.25 202 SER A C 1
ATOM 1669 O O . SER A 1 202 ? -6.449 -19.938 -0.723 1 95.25 202 SER A O 1
ATOM 1671 N N . LYS A 1 203 ? -7.977 -18.5 0.082 1 94.94 203 LYS A N 1
ATOM 1672 C CA . LYS A 1 203 ? -7.344 -18.422 1.395 1 94.94 203 LYS A CA 1
ATOM 1673 C C . LYS A 1 203 ? -7.316 -19.781 2.08 1 94.94 203 LYS A C 1
ATOM 1675 O O . LYS A 1 203 ? -6.277 -20.219 2.586 1 94.94 203 LYS A O 1
ATOM 1680 N N . GLU A 1 204 ? -8.406 -20.469 2.068 1 93.81 204 GLU A N 1
ATOM 1681 C CA . GLU A 1 204 ? -8.508 -21.781 2.689 1 93.81 204 GLU A CA 1
ATOM 1682 C C . GLU A 1 204 ? -7.527 -22.766 2.057 1 93.81 204 GLU A C 1
ATOM 1684 O O . GLU A 1 204 ? -6.875 -23.547 2.76 1 93.81 204 GLU A O 1
ATOM 1689 N N . ALA A 1 205 ? -7.457 -22.719 0.786 1 91.44 205 ALA A N 1
ATOM 1690 C CA . ALA A 1 205 ? -6.547 -23.609 0.062 1 91.44 205 ALA A CA 1
ATOM 1691 C C . ALA A 1 205 ? -5.094 -23.312 0.429 1 91.44 205 ALA A C 1
ATOM 1693 O O . ALA A 1 205 ? -4.273 -24.234 0.522 1 91.44 205 ALA A O 1
ATOM 1694 N N . SER A 1 206 ? -4.785 -22.031 0.574 1 90.69 206 SER A N 1
ATOM 1695 C CA . SER A 1 206 ? -3.432 -21.641 0.949 1 90.69 206 SER A CA 1
ATOM 1696 C C . SER A 1 206 ? -3.072 -22.156 2.338 1 90.69 206 SER A C 1
ATOM 1698 O O . SER A 1 206 ? -1.949 -22.609 2.566 1 90.69 206 SER A O 1
ATOM 1700 N N . PHE A 1 207 ? -4.004 -22.109 3.238 1 89.31 207 PHE A N 1
ATOM 1701 C CA . PHE A 1 207 ? -3.777 -22.641 4.582 1 89.31 207 PHE A CA 1
ATOM 1702 C C . PHE A 1 207 ? -3.545 -24.141 4.547 1 89.31 207 PHE A C 1
ATOM 1704 O O . PHE A 1 207 ? -2.652 -24.656 5.227 1 89.31 207 PHE A O 1
ATOM 1711 N N . GLU A 1 208 ? -4.305 -24.797 3.766 1 86.19 208 GLU A N 1
ATOM 1712 C CA . GLU A 1 208 ? -4.172 -26.25 3.643 1 86.19 208 GLU A CA 1
ATOM 1713 C C . GLU A 1 208 ? -2.807 -26.625 3.076 1 86.19 208 GLU A C 1
ATOM 1715 O O . GLU A 1 208 ? -2.164 -27.562 3.566 1 86.19 208 GLU A O 1
ATOM 1720 N N . ALA A 1 209 ? -2.457 -25.938 2.104 1 81.56 209 ALA A N 1
ATOM 1721 C CA . ALA A 1 209 ? -1.167 -26.203 1.478 1 81.56 209 ALA A CA 1
ATOM 1722 C C . ALA A 1 209 ? -0.018 -25.922 2.441 1 81.56 209 ALA A C 1
ATOM 1724 O O . ALA A 1 209 ? 0.962 -26.672 2.486 1 81.56 209 ALA A O 1
ATOM 1725 N N . ALA A 1 210 ? -0.098 -24.859 3.199 1 80.88 210 ALA A N 1
ATOM 1726 C CA . ALA A 1 210 ? 0.931 -24.469 4.16 1 80.88 210 ALA A CA 1
ATOM 1727 C C . ALA A 1 210 ? 1.066 -25.5 5.27 1 80.88 210 ALA A C 1
ATOM 1729 O O . ALA A 1 210 ? 2.174 -25.781 5.734 1 80.88 210 ALA A O 1
ATOM 1730 N N . PHE A 1 211 ? 0.015 -25.953 5.656 1 75.62 211 PHE A N 1
ATOM 1731 C CA . PHE A 1 211 ? 0.013 -26.969 6.703 1 75.62 211 PHE A CA 1
ATOM 1732 C C . PHE A 1 211 ? 0.668 -28.25 6.215 1 75.62 211 PHE A C 1
ATOM 1734 O O . PHE A 1 211 ? 1.369 -28.938 6.973 1 75.62 211 PHE A O 1
ATOM 1741 N N . HIS A 1 212 ? 0.47 -28.547 5.027 1 70.31 212 HIS A N 1
ATOM 1742 C CA . HIS A 1 212 ? 1.037 -29.766 4.473 1 70.31 212 HIS A CA 1
ATOM 1743 C C . HIS A 1 212 ? 2.516 -29.594 4.141 1 70.31 212 HIS A C 1
ATOM 1745 O O . HIS A 1 212 ? 3.277 -30.562 4.141 1 70.31 212 HIS A O 1
ATOM 1751 N N . ALA A 1 213 ? 2.787 -28.359 3.705 1 66.94 213 ALA A N 1
ATOM 1752 C CA . ALA A 1 213 ? 4.176 -28.078 3.35 1 66.94 213 ALA A CA 1
ATOM 1753 C C . ALA A 1 213 ? 5.055 -28 4.598 1 66.94 213 ALA A C 1
ATOM 1755 O O . ALA A 1 213 ? 4.734 -27.281 5.539 1 66.94 213 ALA A O 1
ATOM 1756 N N . ASP A 1 214 ? 5.254 -28.875 5.473 1 57.47 214 ASP A N 1
ATOM 1757 C CA . ASP A 1 214 ? 6.074 -28.953 6.68 1 57.47 214 ASP A CA 1
ATOM 1758 C C . ASP A 1 214 ? 6.895 -27.672 6.875 1 57.47 214 ASP A C 1
ATOM 1760 O O . ASP A 1 214 ? 7.504 -27.484 7.926 1 57.47 214 ASP A O 1
ATOM 1764 N N . SER A 1 215 ? 7.031 -26.859 5.863 1 54.66 215 SER A N 1
ATOM 1765 C CA . SER A 1 215 ? 8.148 -25.922 5.852 1 54.66 215 SER A CA 1
ATOM 1766 C C . SER A 1 215 ? 7.711 -24.531 6.309 1 54.66 215 SER A C 1
ATOM 1768 O O . SER A 1 215 ? 8.531 -23.609 6.391 1 54.66 215 SER A O 1
ATOM 1770 N N . MET A 1 216 ? 6.434 -24.297 6.551 1 56.38 216 MET A N 1
ATOM 1771 C CA . MET A 1 216 ? 6.148 -22.906 6.91 1 56.38 216 MET A CA 1
ATOM 1772 C C . MET A 1 216 ? 6.211 -22.719 8.422 1 56.38 216 MET A C 1
ATOM 1774 O O . MET A 1 216 ? 5.754 -23.562 9.18 1 56.38 216 MET A O 1
ATOM 1778 N N . THR A 1 217 ? 7.211 -21.922 8.914 1 48.06 217 THR A N 1
ATOM 1779 C CA . THR A 1 217 ? 7.312 -21.609 10.336 1 48.06 217 THR A CA 1
ATOM 1780 C C . THR A 1 217 ? 6 -21.016 10.859 1 48.06 217 THR A C 1
ATOM 1782 O O . THR A 1 217 ? 5.438 -20.109 10.242 1 48.06 217 THR A O 1
ATOM 1785 N N . ILE A 1 218 ? 5.281 -21.75 11.719 1 43.59 218 ILE A N 1
ATOM 1786 C CA . ILE A 1 218 ? 4.07 -21.281 12.375 1 43.59 218 ILE A CA 1
ATOM 1787 C C . ILE A 1 218 ? 4.355 -19.969 13.109 1 43.59 218 ILE A C 1
ATOM 1789 O O . ILE A 1 218 ? 5.395 -19.828 13.758 1 43.59 218 ILE A O 1
ATOM 1793 N N . MET B 1 1 ? 19.703 5.219 21.922 1 37.47 1 MET B N 1
ATOM 1794 C CA . MET B 1 1 ? 18.938 5.273 20.688 1 37.47 1 MET B CA 1
ATOM 1795 C C . MET B 1 1 ? 19.812 4.949 19.484 1 37.47 1 MET B C 1
ATOM 1797 O O . MET B 1 1 ? 20.922 5.461 19.375 1 37.47 1 MET B O 1
ATOM 1801 N N . LYS B 1 2 ? 19.578 3.883 18.906 1 47.41 2 LYS B N 1
ATOM 1802 C CA . LYS B 1 2 ? 20.547 3.438 17.906 1 47.41 2 LYS B CA 1
ATOM 1803 C C . LYS B 1 2 ? 20.906 4.566 16.953 1 47.41 2 LYS B C 1
ATOM 1805 O O . LYS B 1 2 ? 20.016 5.309 16.5 1 47.41 2 LYS B O 1
ATOM 1810 N N . LYS B 1 3 ? 22.047 5.027 17 1 58.47 3 LYS B N 1
ATOM 1811 C CA . LYS B 1 3 ? 22.562 6.16 16.234 1 58.47 3 LYS B CA 1
ATOM 1812 C C . LYS B 1 3 ? 22.109 6.094 14.773 1 58.47 3 LYS B C 1
ATOM 1814 O O . LYS B 1 3 ? 22.266 5.066 14.117 1 58.47 3 LYS B O 1
ATOM 1819 N N . GLU B 1 4 ? 21.203 6.93 14.375 1 75.38 4 GLU B N 1
ATOM 1820 C CA . GLU B 1 4 ? 20.75 7.086 13 1 75.38 4 GLU B CA 1
ATOM 1821 C C . GLU B 1 4 ? 21.938 7.16 12.031 1 75.38 4 GLU B C 1
ATOM 1823 O O . GLU B 1 4 ? 22.891 7.898 12.273 1 75.38 4 GLU B O 1
ATOM 1828 N N . THR B 1 5 ? 22 6.141 11.156 1 82.81 5 THR B N 1
ATOM 1829 C CA . THR B 1 5 ? 23.047 6.215 10.133 1 82.81 5 THR B CA 1
ATOM 1830 C C . THR B 1 5 ? 22.906 7.496 9.32 1 82.81 5 THR B C 1
ATOM 1832 O O . THR B 1 5 ? 21.859 8.133 9.328 1 82.81 5 THR B O 1
ATOM 1835 N N . LEU B 1 6 ? 23.953 7.949 8.805 1 86.94 6 LEU B N 1
ATOM 1836 C CA . LEU B 1 6 ? 23.938 9.148 7.965 1 86.94 6 LEU B CA 1
ATOM 1837 C C . LEU B 1 6 ? 22.906 9.016 6.844 1 86.94 6 LEU B C 1
ATOM 1839 O O . LEU B 1 6 ? 22.266 10 6.473 1 86.94 6 LEU B O 1
ATOM 1843 N N . LYS B 1 7 ? 22.75 7.824 6.352 1 88.75 7 LYS B N 1
ATOM 1844 C CA . LYS B 1 7 ? 21.766 7.555 5.305 1 88.75 7 LYS B CA 1
ATOM 1845 C C . LYS B 1 7 ? 20.344 7.809 5.801 1 88.75 7 LYS B C 1
ATOM 1847 O O . LYS B 1 7 ? 19.562 8.461 5.121 1 88.75 7 LYS B O 1
ATOM 1852 N N . GLN B 1 8 ? 20.109 7.324 6.969 1 92.12 8 GLN B N 1
ATOM 1853 C CA . GLN B 1 8 ? 18.781 7.484 7.559 1 92.12 8 GLN B CA 1
ATOM 1854 C C . GLN B 1 8 ? 18.516 8.945 7.914 1 92.12 8 GLN B C 1
ATOM 1856 O O . GLN B 1 8 ? 17.391 9.43 7.742 1 92.12 8 GLN B O 1
ATOM 1861 N N . HIS B 1 9 ? 19.531 9.547 8.352 1 94.38 9 HIS B N 1
ATOM 1862 C CA . HIS B 1 9 ? 19.406 10.961 8.688 1 94.38 9 HIS B CA 1
ATOM 1863 C C . HIS B 1 9 ? 19.062 11.789 7.461 1 94.38 9 HIS B C 1
ATOM 1865 O O . HIS B 1 9 ? 18.141 12.609 7.492 1 94.38 9 HIS B O 1
ATOM 1871 N N . ALA B 1 10 ? 19.828 11.602 6.383 1 96 10 ALA B N 1
ATOM 1872 C CA . ALA B 1 10 ? 19.562 12.312 5.133 1 96 10 ALA B CA 1
ATOM 1873 C C . ALA B 1 10 ? 18.156 12.031 4.621 1 96 10 ALA B C 1
ATOM 1875 O O . ALA B 1 10 ? 17.438 12.953 4.227 1 96 10 ALA B O 1
ATOM 1876 N N . TYR B 1 11 ? 17.812 10.789 4.719 1 96.44 11 TYR B N 1
ATOM 1877 C CA . TYR B 1 11 ? 16.484 10.359 4.289 1 96.44 11 TYR B CA 1
ATOM 1878 C C . TYR B 1 11 ? 15.398 11.086 5.078 1 96.44 11 TYR B C 1
ATOM 1880 O O . TYR B 1 11 ? 14.477 11.664 4.492 1 96.44 11 TYR B O 1
ATOM 1888 N N . ASN B 1 12 ? 15.539 11.102 6.367 1 96.75 12 ASN B N 1
ATOM 1889 C CA . ASN B 1 12 ? 14.523 11.695 7.234 1 96.75 12 ASN B CA 1
ATOM 1890 C C . ASN B 1 12 ? 14.391 13.195 7 1 96.75 12 ASN B C 1
ATOM 1892 O O . ASN B 1 12 ? 13.281 13.719 6.914 1 96.75 12 ASN B O 1
ATOM 1896 N N . ILE B 1 13 ? 15.43 13.844 6.848 1 96.81 13 ILE B N 1
ATOM 1897 C CA . ILE B 1 13 ? 15.422 15.297 6.699 1 96.81 13 ILE B CA 1
ATOM 1898 C C . ILE B 1 13 ? 14.781 15.68 5.371 1 96.81 13 ILE B C 1
ATOM 1900 O O . ILE B 1 13 ? 13.891 16.531 5.324 1 96.81 13 ILE B O 1
ATOM 1904 N N . ILE B 1 14 ? 15.234 15.016 4.312 1 97.62 14 ILE B N 1
ATOM 1905 C CA . ILE B 1 14 ? 14.719 15.352 2.992 1 97.62 14 ILE B CA 1
ATOM 1906 C C . ILE B 1 14 ? 13.234 15.008 2.916 1 97.62 14 ILE B C 1
ATOM 1908 O O . ILE B 1 14 ? 12.43 15.805 2.422 1 97.62 14 ILE B O 1
ATOM 1912 N N . LYS B 1 15 ? 12.922 13.906 3.453 1 97.81 15 LYS B N 1
ATOM 1913 C CA . LYS B 1 15 ? 11.516 13.492 3.451 1 97.81 15 LYS B CA 1
ATOM 1914 C C . LYS B 1 15 ? 10.648 14.492 4.207 1 97.81 15 LYS B C 1
ATOM 1916 O O . LYS B 1 15 ? 9.594 14.906 3.719 1 97.81 15 LYS B O 1
ATOM 1921 N N . ASP B 1 16 ? 11.094 14.859 5.355 1 97.12 16 ASP B N 1
ATOM 1922 C CA . ASP B 1 16 ? 10.344 15.805 6.184 1 97.12 16 ASP B CA 1
ATOM 1923 C C . ASP B 1 16 ? 10.133 17.125 5.457 1 97.12 16 ASP B C 1
ATOM 1925 O O . ASP B 1 16 ? 9.047 17.703 5.508 1 97.12 16 ASP B O 1
ATOM 1929 N N . LYS B 1 17 ? 11.117 17.578 4.77 1 97.44 17 LYS B N 1
ATOM 1930 C CA . LYS B 1 17 ? 11.031 18.859 4.062 1 97.44 17 LYS B CA 1
ATOM 1931 C C . LYS B 1 17 ? 10.086 18.75 2.865 1 97.44 17 LYS B C 1
ATOM 1933 O O . LYS B 1 17 ? 9.422 19.719 2.51 1 97.44 17 LYS B O 1
ATOM 1938 N N . ILE B 1 18 ? 10.031 17.531 2.277 1 97.56 18 ILE B N 1
ATOM 1939 C CA . ILE B 1 18 ? 9.094 17.312 1.182 1 97.56 18 ILE B CA 1
ATOM 1940 C C . ILE B 1 18 ? 7.664 17.266 1.724 1 97.56 18 ILE B C 1
ATOM 1942 O O . ILE B 1 18 ? 6.773 17.938 1.202 1 97.56 18 ILE B O 1
ATOM 1946 N N . ILE B 1 19 ? 7.48 16.578 2.824 1 96.75 19 ILE B N 1
ATOM 1947 C CA . ILE B 1 19 ? 6.16 16.328 3.393 1 96.75 19 ILE B CA 1
ATOM 1948 C C . ILE B 1 19 ? 5.59 17.625 3.949 1 96.75 19 ILE B C 1
ATOM 1950 O O . ILE B 1 19 ? 4.387 17.891 3.84 1 96.75 19 ILE B O 1
ATOM 1954 N N . ASN B 1 20 ? 6.473 18.484 4.484 1 94.94 20 ASN B N 1
ATOM 1955 C CA . ASN B 1 20 ? 6.039 19.75 5.047 1 94.94 20 ASN B CA 1
ATOM 1956 C C . ASN B 1 20 ? 6.043 20.859 3.996 1 94.94 20 ASN B C 1
ATOM 1958 O O . ASN B 1 20 ? 5.848 22.031 4.32 1 94.94 20 ASN B O 1
ATOM 1962 N N . CYS B 1 21 ? 6.367 20.531 2.777 1 95.44 21 CYS B N 1
ATOM 1963 C CA . CYS B 1 21 ? 6.344 21.406 1.607 1 95.44 21 CYS B CA 1
ATOM 1964 C C . CYS B 1 21 ? 7.355 22.547 1.748 1 95.44 21 CYS B C 1
ATOM 1966 O O . CYS B 1 21 ? 7.148 23.641 1.217 1 95.44 21 CYS B O 1
ATOM 1968 N N . GLU B 1 22 ? 8.305 22.266 2.609 1 96.38 22 GLU B N 1
ATOM 1969 C CA . GLU B 1 22 ? 9.445 23.172 2.564 1 96.38 22 GLU B CA 1
ATOM 1970 C C . GLU B 1 22 ? 10.148 23.109 1.212 1 96.38 22 GLU B C 1
ATOM 1972 O O . GLU B 1 22 ? 10.656 24.109 0.719 1 96.38 22 GLU B O 1
ATOM 1977 N N . TYR B 1 23 ? 10.328 21.844 0.711 1 97.06 23 TYR B N 1
ATOM 1978 C CA . TYR B 1 23 ? 10.539 21.656 -0.719 1 97.06 23 TYR B CA 1
ATOM 1979 C C . TYR B 1 23 ? 9.211 21.594 -1.465 1 97.06 23 TYR B C 1
ATOM 1981 O O . TYR B 1 23 ? 8.469 20.625 -1.349 1 97.06 23 TYR B O 1
ATOM 1989 N N . ALA B 1 24 ? 8.883 22.625 -2.236 1 94.81 24 ALA B N 1
ATOM 1990 C CA . ALA B 1 24 ? 7.566 22.781 -2.844 1 94.81 24 ALA B CA 1
ATOM 1991 C C . ALA B 1 24 ? 7.309 21.688 -3.883 1 94.81 24 ALA B C 1
ATOM 1993 O O . ALA B 1 24 ? 8.242 21.219 -4.539 1 94.81 24 ALA B O 1
ATOM 1994 N N . PRO B 1 25 ? 6.016 21.344 -3.98 1 95.12 25 PRO B N 1
ATOM 1995 C CA . PRO B 1 25 ? 5.684 20.453 -5.098 1 95.12 25 PRO B CA 1
ATOM 1996 C C . PRO B 1 25 ? 6.219 20.969 -6.434 1 95.12 25 PRO B C 1
ATOM 1998 O O . PRO B 1 25 ? 6.137 22.156 -6.723 1 95.12 25 PRO B O 1
ATOM 2001 N N . SER B 1 26 ? 6.902 20.062 -7.176 1 95.44 26 SER B N 1
ATOM 2002 C CA . SER B 1 26 ? 7.426 20.312 -8.516 1 95.44 26 SER B CA 1
ATOM 2003 C C . SER B 1 26 ? 8.719 21.125 -8.453 1 95.44 26 SER B C 1
ATOM 2005 O O . SER B 1 26 ? 9.266 21.516 -9.492 1 95.44 26 SER B O 1
ATOM 2007 N N . ALA B 1 27 ? 9.18 21.438 -7.285 1 96 27 ALA B N 1
ATOM 2008 C CA . ALA B 1 27 ? 10.453 22.141 -7.176 1 96 27 ALA B CA 1
ATOM 2009 C C . ALA B 1 27 ? 11.594 21.297 -7.73 1 96 27 ALA B C 1
ATOM 2011 O O . ALA B 1 27 ? 11.594 20.062 -7.586 1 96 27 ALA B O 1
ATOM 2012 N N . LEU B 1 28 ? 12.523 21.938 -8.312 1 97 28 LEU B N 1
ATOM 2013 C CA . LEU B 1 28 ? 13.75 21.297 -8.781 1 97 28 LEU B CA 1
ATOM 2014 C C . LEU B 1 28 ? 14.891 21.516 -7.793 1 97 28 LEU B C 1
ATOM 2016 O O . LEU B 1 28 ? 15.32 22.656 -7.582 1 97 28 LEU B O 1
ATOM 2020 N N . LEU B 1 29 ? 15.312 20.453 -7.207 1 97 29 LEU B N 1
ATOM 2021 C CA . LEU B 1 29 ? 16.422 20.5 -6.254 1 97 29 LEU B CA 1
ATOM 2022 C C . LEU B 1 29 ? 17.719 20.047 -6.906 1 97 29 LEU B C 1
ATOM 2024 O O . LEU B 1 29 ? 17.703 19.406 -7.969 1 97 29 LEU B O 1
ATOM 2028 N N . ASN B 1 30 ? 18.797 20.391 -6.352 1 94.94 30 ASN B N 1
ATOM 2029 C CA . ASN B 1 30 ? 20.094 19.859 -6.785 1 94.94 30 ASN B CA 1
ATOM 2030 C C . ASN B 1 30 ? 20.891 19.312 -5.609 1 94.94 30 ASN B C 1
ATOM 2032 O O . ASN B 1 30 ? 20.625 19.641 -4.457 1 94.94 30 ASN B O 1
ATOM 2036 N N . GLU B 1 31 ? 21.844 18.5 -5.91 1 92.88 31 GLU B N 1
ATOM 2037 C CA . GLU B 1 31 ? 22.594 17.781 -4.883 1 92.88 31 GLU B CA 1
ATOM 2038 C C . GLU B 1 31 ? 23.344 18.766 -3.973 1 92.88 31 GLU B C 1
ATOM 2040 O O . GLU B 1 31 ? 23.453 18.531 -2.768 1 92.88 31 GLU B O 1
ATOM 2045 N N . GLU B 1 32 ? 23.828 19.859 -4.527 1 93.38 32 GLU B N 1
ATOM 2046 C CA . GLU B 1 32 ? 24.562 20.844 -3.744 1 93.38 32 GLU B CA 1
ATOM 2047 C C . GLU B 1 32 ? 23.688 21.484 -2.682 1 93.38 32 GLU B C 1
ATOM 2049 O O . GLU B 1 32 ? 24.094 21.609 -1.524 1 93.38 32 GLU B O 1
ATOM 2054 N N . MET B 1 33 ? 22.531 21.859 -3.064 1 93.5 33 MET B N 1
ATOM 2055 C CA . MET B 1 33 ? 21.562 22.438 -2.139 1 93.5 33 MET B CA 1
ATOM 2056 C C . MET B 1 33 ? 21.219 21.438 -1.031 1 93.5 33 MET B C 1
ATOM 2058 O O . MET B 1 33 ? 21.125 21.812 0.138 1 93.5 33 MET B O 1
ATOM 2062 N N . LEU B 1 34 ? 21.062 20.219 -1.365 1 96.19 34 LEU B N 1
ATOM 2063 C CA . LEU B 1 34 ? 20.688 19.172 -0.407 1 96.19 34 LEU B CA 1
ATOM 2064 C C . LEU B 1 34 ? 21.828 18.922 0.573 1 96.19 34 LEU B C 1
ATOM 2066 O O . LEU B 1 34 ? 21.594 18.672 1.758 1 96.19 34 LEU B O 1
ATOM 2070 N N . LYS B 1 35 ? 23.016 18.953 0.045 1 95.19 35 LYS B N 1
ATOM 2071 C CA . LYS B 1 35 ? 24.172 18.781 0.911 1 95.19 35 LYS B CA 1
ATOM 2072 C C . LYS B 1 35 ? 24.219 19.844 2.004 1 95.19 35 LYS B C 1
ATOM 2074 O O . LYS B 1 35 ? 24.5 19.547 3.162 1 95.19 35 LYS B O 1
ATOM 2079 N N . GLU B 1 36 ? 23.938 21.031 1.615 1 94.19 36 GLU B N 1
ATOM 2080 C CA . GLU B 1 36 ? 23.938 22.141 2.549 1 94.19 36 GLU B CA 1
ATOM 2081 C C . GLU B 1 36 ? 22.812 22.031 3.566 1 94.19 36 GLU B C 1
ATOM 2083 O O . GLU B 1 36 ? 23.016 22.234 4.766 1 94.19 36 GLU B O 1
ATOM 2088 N N . ASP B 1 37 ? 21.703 21.625 3.098 1 93.75 37 ASP B N 1
ATOM 2089 C CA . ASP B 1 37 ? 20.516 21.547 3.949 1 93.75 37 ASP B CA 1
ATOM 2090 C C . ASP B 1 37 ? 20.625 20.391 4.934 1 93.75 37 ASP B C 1
ATOM 2092 O O . ASP B 1 37 ? 20.188 20.5 6.082 1 93.75 37 ASP B O 1
ATOM 2096 N N . VAL B 1 38 ? 21.141 19.266 4.441 1 93.75 38 VAL B N 1
ATOM 2097 C CA . VAL B 1 38 ? 21.172 18.031 5.223 1 93.75 38 VAL B CA 1
ATOM 2098 C C . VAL B 1 38 ? 22.484 17.938 6 1 93.75 38 VAL B C 1
ATOM 2100 O O . VAL B 1 38 ? 22.594 17.188 6.973 1 93.75 38 VAL B O 1
ATOM 2103 N N . GLN B 1 39 ? 23.469 18.641 5.551 1 93.81 39 GLN B N 1
ATOM 2104 C CA . GLN B 1 39 ? 24.812 18.594 6.129 1 93.81 39 GLN B CA 1
ATOM 2105 C C . GLN B 1 39 ? 25.375 17.172 6.082 1 93.81 39 GLN B C 1
ATOM 2107 O O . GLN B 1 39 ? 25.812 16.641 7.102 1 93.81 39 GLN B O 1
ATOM 2112 N N . ALA B 1 40 ? 25.344 16.594 4.945 1 93.69 40 ALA B N 1
ATOM 2113 C CA . ALA B 1 40 ? 25.875 15.258 4.664 1 93.69 40 ALA B CA 1
ATOM 2114 C C . ALA B 1 40 ? 26.547 15.211 3.295 1 93.69 40 ALA B C 1
ATOM 2116 O O . ALA B 1 40 ? 26.328 16.094 2.459 1 93.69 40 ALA B O 1
ATOM 2117 N N . SER B 1 41 ? 27.328 14.211 3.109 1 91.44 41 SER B N 1
ATOM 2118 C CA . SER B 1 41 ? 28.047 14.039 1.854 1 91.44 41 SER B CA 1
ATOM 2119 C C . SER B 1 41 ? 27.156 13.469 0.766 1 91.44 41 SER B C 1
ATOM 2121 O O . SER B 1 41 ? 25.953 13.25 0.994 1 91.44 41 SER B O 1
ATOM 2123 N N . ARG B 1 42 ? 27.703 13.273 -0.415 1 91.69 42 ARG B N 1
ATOM 2124 C CA . ARG B 1 42 ? 26.984 12.844 -1.612 1 91.69 42 ARG B CA 1
ATOM 2125 C C . ARG B 1 42 ? 26.422 11.438 -1.446 1 91.69 42 ARG B C 1
ATOM 2127 O O . ARG B 1 42 ? 25.281 11.164 -1.85 1 91.69 42 ARG B O 1
ATOM 2134 N N . THR B 1 43 ? 27.125 10.602 -0.819 1 89.25 43 THR B N 1
ATOM 2135 C CA . THR B 1 43 ? 26.75 9.195 -0.752 1 89.25 43 THR B CA 1
ATOM 2136 C C . THR B 1 43 ? 25.469 9.016 0.041 1 89.25 43 THR B C 1
ATOM 2138 O O . THR B 1 43 ? 24.484 8.445 -0.466 1 89.25 43 THR B O 1
ATOM 2141 N N . PRO B 1 44 ? 25.375 9.531 1.259 1 93.38 44 PRO B N 1
ATOM 2142 C CA . PRO B 1 44 ? 24.125 9.375 2.002 1 93.38 44 PRO B CA 1
ATOM 2143 C C . PRO B 1 44 ? 22.953 10.094 1.334 1 93.38 44 PRO B C 1
ATOM 2145 O O . PRO B 1 44 ? 21.812 9.617 1.407 1 93.38 44 PRO B O 1
ATOM 2148 N N . ILE B 1 45 ? 23.203 11.148 0.686 1 95.31 45 ILE B N 1
ATOM 2149 C CA . ILE B 1 45 ? 22.141 11.906 0.023 1 95.31 45 ILE B CA 1
ATOM 2150 C C . ILE B 1 45 ? 21.594 11.109 -1.162 1 95.31 45 ILE B C 1
ATOM 2152 O O . ILE B 1 45 ? 20.391 11 -1.339 1 95.31 45 ILE B O 1
ATOM 2156 N N . ARG B 1 46 ? 22.484 10.539 -1.909 1 91.56 46 ARG B N 1
ATOM 2157 C CA . ARG B 1 46 ? 22.062 9.758 -3.064 1 91.56 46 ARG B CA 1
ATOM 2158 C C . ARG B 1 46 ? 21.297 8.508 -2.629 1 91.56 46 ARG B C 1
ATOM 2160 O O . ARG B 1 46 ? 20.328 8.102 -3.285 1 91.56 46 ARG B O 1
ATOM 2167 N N . ASP B 1 47 ? 21.75 7.957 -1.558 1 91.81 47 ASP B N 1
ATOM 2168 C CA . ASP B 1 47 ? 21.016 6.82 -1.005 1 91.81 47 ASP B CA 1
ATOM 2169 C C . ASP B 1 47 ? 19.594 7.23 -0.583 1 91.81 47 ASP B C 1
ATOM 2171 O O . ASP B 1 47 ? 18.625 6.535 -0.89 1 91.81 47 ASP B O 1
ATOM 2175 N N . ALA B 1 48 ? 19.516 8.32 0.07 1 95.06 48 ALA B N 1
ATOM 2176 C CA . ALA B 1 48 ? 18.219 8.852 0.519 1 95.06 48 ALA B CA 1
ATOM 2177 C C . ALA B 1 48 ? 17.312 9.156 -0.667 1 95.06 48 ALA B C 1
ATOM 2179 O O . ALA B 1 48 ? 16.125 8.82 -0.645 1 95.06 48 ALA B O 1
ATOM 2180 N N . LEU B 1 49 ? 17.922 9.719 -1.685 1 95.38 49 LEU B N 1
ATOM 2181 C CA . LEU B 1 49 ? 17.156 10.086 -2.867 1 95.38 49 LEU B CA 1
ATOM 2182 C C . LEU B 1 49 ? 16.625 8.852 -3.588 1 95.38 49 LEU B C 1
ATOM 2184 O O . LEU B 1 49 ? 15.523 8.859 -4.125 1 95.38 49 LEU B O 1
ATOM 2188 N N . GLY B 1 50 ? 17.422 7.832 -3.602 1 93 50 GLY B N 1
ATOM 2189 C CA . GLY B 1 50 ? 16.953 6.578 -4.172 1 93 50 GLY B CA 1
ATOM 2190 C C . GLY B 1 50 ? 15.727 6.023 -3.465 1 93 50 GLY B C 1
ATOM 2191 O O . GLY B 1 50 ? 14.781 5.582 -4.113 1 93 50 GLY B O 1
ATOM 2192 N N . ARG B 1 51 ? 15.75 6.09 -2.146 1 94.19 51 ARG B N 1
ATOM 2193 C CA . ARG B 1 51 ? 14.625 5.617 -1.346 1 94.19 51 ARG B CA 1
ATOM 2194 C C . ARG B 1 51 ? 13.398 6.492 -1.56 1 94.19 51 ARG B C 1
ATOM 2196 O O . ARG B 1 51 ? 12.281 5.984 -1.718 1 94.19 51 ARG B O 1
ATOM 2203 N N . LEU B 1 52 ? 13.641 7.75 -1.582 1 96.81 52 LEU B N 1
ATOM 2204 C CA . LEU B 1 52 ? 12.555 8.711 -1.747 1 96.81 52 LEU B CA 1
ATOM 2205 C C . LEU B 1 52 ? 11.93 8.594 -3.135 1 96.81 52 LEU B C 1
ATOM 2207 O O . LEU B 1 52 ? 10.727 8.797 -3.299 1 96.81 52 LEU B O 1
ATOM 2211 N N . GLU B 1 53 ? 12.773 8.266 -4.129 1 95.31 53 GLU B N 1
ATOM 2212 C CA . GLU B 1 53 ? 12.25 8.039 -5.473 1 95.31 53 GLU B CA 1
ATOM 2213 C C . GLU B 1 53 ? 11.383 6.789 -5.523 1 95.31 53 GLU B C 1
ATOM 2215 O O . GLU B 1 53 ? 10.32 6.785 -6.16 1 95.31 53 GLU B O 1
ATOM 2220 N N . GLN B 1 54 ? 11.797 5.797 -4.828 1 90.56 54 GLN B N 1
ATOM 2221 C CA . GLN B 1 54 ? 11.016 4.57 -4.75 1 90.56 54 GLN B CA 1
ATOM 2222 C C . GLN B 1 54 ? 9.664 4.824 -4.09 1 90.56 54 GLN B C 1
ATOM 2224 O O . GLN B 1 54 ? 8.664 4.184 -4.441 1 90.56 54 GLN B O 1
ATOM 2229 N N . GLU B 1 55 ? 9.68 5.789 -3.213 1 93.38 55 GLU B N 1
ATOM 2230 C CA . GLU B 1 55 ? 8.445 6.125 -2.504 1 93.38 55 GLU B CA 1
ATOM 2231 C C . GLU B 1 55 ? 7.594 7.094 -3.314 1 93.38 55 GLU B C 1
ATOM 2233 O O . GLU B 1 55 ? 6.488 7.453 -2.898 1 93.38 55 GLU B O 1
ATOM 2238 N N . GLY B 1 56 ? 8.141 7.598 -4.414 1 93.5 56 GLY B N 1
ATOM 2239 C CA . GLY B 1 56 ? 7.395 8.469 -5.305 1 93.5 56 GLY B CA 1
ATOM 2240 C C . GLY B 1 56 ? 7.406 9.922 -4.875 1 93.5 56 GLY B C 1
ATOM 2241 O O . GLY B 1 56 ? 6.582 10.719 -5.328 1 93.5 56 GLY B O 1
ATOM 2242 N N . LEU B 1 57 ? 8.32 10.281 -4.012 1 96.94 57 LEU B N 1
ATOM 2243 C CA . LEU B 1 57 ? 8.336 11.633 -3.463 1 96.94 57 LEU B CA 1
ATOM 2244 C C . LEU B 1 57 ? 9.203 12.555 -4.312 1 96.94 57 LEU B C 1
ATOM 2246 O O . LEU B 1 57 ? 9.062 13.773 -4.254 1 96.94 57 LEU B O 1
ATOM 2250 N N . VAL B 1 58 ? 10.18 11.93 -5.09 1 97.69 58 VAL B N 1
ATOM 2251 C CA . VAL B 1 58 ? 11.023 12.703 -5.996 1 97.69 58 VAL B CA 1
ATOM 2252 C C . VAL B 1 58 ? 11.258 11.914 -7.285 1 97.69 58 VAL B C 1
ATOM 2254 O O . VAL B 1 58 ? 10.992 10.711 -7.34 1 97.69 58 VAL B O 1
ATOM 2257 N N . THR B 1 59 ? 11.617 12.555 -8.289 1 96.62 59 THR B N 1
ATOM 2258 C CA . THR B 1 59 ? 12.125 11.977 -9.531 1 96.62 59 THR B CA 1
ATOM 2259 C C . THR B 1 59 ? 13.531 12.492 -9.828 1 96.62 59 THR B C 1
ATOM 2261 O O . THR B 1 59 ? 13.758 13.703 -9.891 1 96.62 59 THR B O 1
ATOM 2264 N N . ILE B 1 60 ? 14.398 11.578 -9.914 1 95.12 60 ILE B N 1
ATOM 2265 C CA . ILE B 1 60 ? 15.773 11.953 -10.234 1 95.12 60 ILE B CA 1
ATOM 2266 C C . ILE B 1 60 ? 15.922 12.148 -11.742 1 95.12 60 ILE B C 1
ATOM 2268 O O . ILE B 1 60 ? 15.648 11.227 -12.523 1 95.12 60 ILE B O 1
ATOM 2272 N N . LEU B 1 61 ? 16.266 13.305 -12.117 1 94.62 61 LEU B N 1
ATOM 2273 C CA . LEU B 1 61 ? 16.5 13.648 -13.516 1 94.62 61 LEU B CA 1
ATOM 2274 C C . LEU B 1 61 ? 18 13.734 -13.812 1 94.62 61 LEU B C 1
ATOM 2276 O O . LEU B 1 61 ? 18.656 14.703 -13.422 1 94.62 61 LEU B O 1
ATOM 2280 N N . PRO B 1 62 ? 18.484 12.758 -14.492 1 88.5 62 PRO B N 1
ATOM 2281 C CA . PRO B 1 62 ? 19.922 12.75 -14.758 1 88.5 62 PRO B CA 1
ATOM 2282 C C . PRO B 1 62 ? 20.422 14.078 -15.344 1 88.5 62 PRO B C 1
ATOM 2284 O O . PRO B 1 62 ? 19.859 14.57 -16.328 1 88.5 62 PRO B O 1
ATOM 2287 N N . LYS B 1 63 ? 21.391 14.586 -14.742 1 89.75 63 LYS B N 1
ATOM 2288 C CA . LYS B 1 63 ? 22.094 15.789 -15.172 1 89.75 63 LYS B CA 1
ATOM 2289 C C . LYS B 1 63 ? 21.203 17.031 -15.055 1 89.75 63 LYS B C 1
ATOM 2291 O O . LYS B 1 63 ? 21.578 18.109 -15.516 1 89.75 63 LYS B O 1
ATOM 2296 N N . LYS B 1 64 ? 19.984 16.953 -14.547 1 92.31 64 LYS B N 1
ATOM 2297 C CA . LYS B 1 64 ? 19.078 18.078 -14.453 1 92.31 64 LYS B CA 1
ATOM 2298 C C . LYS B 1 64 ? 18.719 18.391 -13 1 92.31 64 LYS B C 1
ATOM 2300 O O . LYS B 1 64 ? 18.438 19.531 -12.648 1 92.31 64 LYS B O 1
ATOM 2305 N N . GLY B 1 65 ? 18.719 17.359 -12.219 1 95.56 65 GLY B N 1
ATOM 2306 C CA . GLY B 1 65 ? 18.391 17.578 -10.82 1 95.56 65 GLY B CA 1
ATOM 2307 C C . GLY B 1 65 ? 17.391 16.594 -10.266 1 95.56 65 GLY B C 1
ATOM 2308 O O . GLY B 1 65 ? 17.281 15.469 -10.758 1 95.56 65 GLY B O 1
ATOM 2309 N N . ILE B 1 66 ? 16.812 16.953 -9.102 1 97.44 66 ILE B N 1
ATOM 2310 C CA . ILE B 1 66 ? 15.828 16.141 -8.391 1 97.44 66 ILE B CA 1
ATOM 2311 C C . ILE B 1 66 ? 14.5 16.875 -8.312 1 97.44 66 ILE B C 1
ATOM 2313 O O . ILE B 1 66 ? 14.414 17.953 -7.707 1 97.44 66 ILE B O 1
ATOM 2317 N N . MET B 1 67 ? 13.477 16.375 -8.922 1 97.94 67 MET B N 1
ATOM 2318 C CA . MET B 1 67 ? 12.164 17.031 -8.945 1 97.94 67 MET B CA 1
ATOM 2319 C C . MET B 1 67 ? 11.273 16.5 -7.828 1 97.94 67 MET B C 1
ATOM 2321 O O . MET B 1 67 ? 11.078 15.281 -7.711 1 97.94 67 MET B O 1
ATOM 2325 N N . VAL B 1 68 ? 10.758 17.406 -7.035 1 97.94 68 VAL B N 1
ATOM 2326 C CA . VAL B 1 68 ? 9.805 17.016 -6.008 1 97.94 68 VAL B CA 1
ATOM 2327 C C . VAL B 1 68 ? 8.461 16.656 -6.656 1 97.94 68 VAL B C 1
ATOM 2329 O O . VAL B 1 68 ? 8 17.359 -7.559 1 97.94 68 VAL B O 1
ATOM 2332 N N . ALA B 1 69 ? 7.832 15.609 -6.219 1 96.31 69 ALA B N 1
ATOM 2333 C CA . ALA B 1 69 ? 6.574 15.148 -6.801 1 96.31 69 ALA B CA 1
ATOM 2334 C C . ALA B 1 69 ? 5.508 16.234 -6.742 1 96.31 69 ALA B C 1
ATOM 2336 O O . ALA B 1 69 ? 5.34 16.906 -5.711 1 96.31 69 ALA B O 1
ATOM 2337 N N . PRO B 1 70 ? 4.793 16.453 -7.844 1 93.94 70 PRO B N 1
ATOM 2338 C CA . PRO B 1 70 ? 3.729 17.453 -7.844 1 93.94 70 PRO B CA 1
ATOM 2339 C C . PRO B 1 70 ? 2.518 17.031 -7.016 1 93.94 70 PRO B C 1
ATOM 2341 O O . PRO B 1 70 ? 2.389 15.867 -6.652 1 93.94 70 PRO B O 1
ATOM 2344 N N . LEU B 1 71 ? 1.735 17.969 -6.648 1 92.06 71 LEU B N 1
ATOM 2345 C CA . LEU B 1 71 ? 0.408 17.75 -6.086 1 92.06 71 LEU B CA 1
ATOM 2346 C C . LEU B 1 71 ? -0.677 18.156 -7.074 1 92.06 71 LEU B C 1
ATOM 2348 O O . LEU B 1 71 ? -0.735 19.312 -7.492 1 92.06 71 LEU B O 1
ATOM 2352 N N . THR B 1 72 ? -1.427 17.203 -7.5 1 91.44 72 THR B N 1
ATOM 2353 C CA . THR B 1 72 ? -2.453 17.438 -8.508 1 91.44 72 THR B CA 1
ATOM 2354 C C . THR B 1 72 ? -3.838 17.094 -7.961 1 91.44 72 THR B C 1
ATOM 2356 O O . THR B 1 72 ? -3.957 16.516 -6.883 1 91.44 72 THR B O 1
ATOM 2359 N N . ILE B 1 73 ? -4.883 17.484 -8.695 1 91.31 73 ILE B N 1
ATOM 2360 C CA . ILE B 1 73 ? -6.258 17.125 -8.367 1 91.31 73 ILE B CA 1
ATOM 2361 C C . ILE B 1 73 ? -6.41 15.602 -8.359 1 91.31 73 ILE B C 1
ATOM 2363 O O . ILE B 1 73 ? -7.148 15.047 -7.547 1 91.31 73 ILE B O 1
ATOM 2367 N N . ARG B 1 74 ? -5.676 15.008 -9.234 1 93.81 74 ARG B N 1
ATOM 2368 C CA . ARG B 1 74 ? -5.691 13.547 -9.297 1 93.81 74 ARG B CA 1
ATOM 2369 C C . ARG B 1 74 ? -5.195 12.938 -7.984 1 93.81 74 ARG B C 1
ATOM 2371 O O . ARG B 1 74 ? -5.734 11.93 -7.523 1 93.81 74 ARG B O 1
ATOM 2378 N N . GLU B 1 75 ? -4.23 13.602 -7.406 1 93.75 75 GLU B N 1
ATOM 2379 C CA . GLU B 1 75 ? -3.686 13.117 -6.145 1 93.75 75 GLU B CA 1
ATOM 2380 C C . GLU B 1 75 ? -4.719 13.203 -5.027 1 93.75 75 GLU B C 1
ATOM 2382 O O . GLU B 1 75 ? -4.809 12.305 -4.184 1 93.75 75 GLU B O 1
ATOM 2387 N N . ILE B 1 76 ? -5.512 14.266 -5.039 1 93.94 76 ILE B N 1
ATOM 2388 C CA . ILE B 1 76 ? -6.562 14.43 -4.039 1 93.94 76 ILE B CA 1
ATOM 2389 C C . ILE B 1 76 ? -7.551 13.266 -4.145 1 93.94 76 ILE B C 1
ATOM 2391 O O . ILE B 1 76 ? -7.895 12.641 -3.135 1 93.94 76 ILE B O 1
ATOM 2395 N N . ASN B 1 77 ? -7.895 12.984 -5.391 1 96.25 77 ASN B N 1
ATOM 2396 C CA . ASN B 1 77 ? -8.844 11.898 -5.617 1 96.25 77 ASN B CA 1
ATOM 2397 C C . ASN B 1 77 ? -8.281 10.555 -5.172 1 96.25 77 ASN B C 1
ATOM 2399 O O . ASN B 1 77 ? -8.961 9.781 -4.504 1 96.25 77 ASN B O 1
ATOM 2403 N N . MET B 1 78 ? -7.074 10.234 -5.543 1 97.25 78 MET B N 1
ATOM 2404 C CA . MET B 1 78 ? -6.461 8.953 -5.215 1 97.25 78 MET B CA 1
ATOM 2405 C C . MET B 1 78 ? -6.312 8.789 -3.705 1 97.25 78 MET B C 1
ATOM 2407 O O . MET B 1 78 ? -6.617 7.727 -3.16 1 97.25 78 MET B O 1
ATOM 2411 N N . VAL B 1 79 ? -5.914 9.867 -3.043 1 97.44 79 VAL B N 1
ATOM 2412 C CA . VAL B 1 79 ? -5.715 9.844 -1.597 1 97.44 79 VAL B CA 1
ATOM 2413 C C . VAL B 1 79 ? -7.043 9.562 -0.896 1 97.44 79 VAL B C 1
ATOM 2415 O O . VAL B 1 79 ? -7.137 8.648 -0.074 1 97.44 79 VAL B O 1
ATOM 2418 N N . HIS B 1 80 ? -8.055 10.281 -1.244 1 97.75 80 HIS B N 1
ATOM 2419 C CA . HIS B 1 80 ? -9.328 10.172 -0.531 1 97.75 80 HIS B CA 1
ATOM 2420 C C . HIS B 1 80 ? -10.023 8.859 -0.852 1 97.75 80 HIS B C 1
ATOM 2422 O O . HIS B 1 80 ? -10.703 8.281 0.006 1 97.75 80 HIS B O 1
ATOM 2428 N N . GLU B 1 81 ? -9.859 8.406 -2.078 1 98.38 81 GLU B N 1
ATOM 2429 C CA . GLU B 1 81 ? -10.414 7.102 -2.418 1 98.38 81 GLU B CA 1
ATOM 2430 C C . GLU B 1 81 ? -9.781 5.992 -1.583 1 98.38 81 GLU B C 1
ATOM 2432 O O . GLU B 1 81 ? -10.492 5.145 -1.029 1 98.38 81 GLU B O 1
ATOM 2437 N N . ALA B 1 82 ? -8.5 5.98 -1.481 1 98.5 82 ALA B N 1
ATOM 2438 C CA . ALA B 1 82 ? -7.789 4.969 -0.701 1 98.5 82 ALA B CA 1
ATOM 2439 C C . ALA B 1 82 ? -8.148 5.07 0.78 1 98.5 82 ALA B C 1
ATOM 2441 O O . ALA B 1 82 ? -8.352 4.051 1.445 1 98.5 82 ALA B O 1
ATOM 2442 N N . ARG B 1 83 ? -8.227 6.309 1.326 1 98.69 83 ARG B N 1
ATOM 2443 C CA . ARG B 1 83 ? -8.633 6.504 2.715 1 98.69 83 ARG B CA 1
ATOM 2444 C C . ARG B 1 83 ? -10.023 5.938 2.961 1 98.69 83 ARG B C 1
ATOM 2446 O O . ARG B 1 83 ? -10.25 5.23 3.945 1 98.69 83 ARG B O 1
ATOM 2453 N N . THR B 1 84 ? -10.945 6.246 2.008 1 98.56 84 THR B N 1
ATOM 2454 C CA . THR B 1 84 ? -12.328 5.824 2.162 1 98.56 84 THR B CA 1
ATOM 2455 C C . THR B 1 84 ? -12.445 4.301 2.109 1 98.56 84 THR B C 1
ATOM 2457 O O . THR B 1 84 ? -13.328 3.717 2.732 1 98.56 84 THR B O 1
ATOM 2460 N N . LEU B 1 85 ? -11.523 3.719 1.458 1 98.56 85 LEU B N 1
ATOM 2461 C CA . LEU B 1 85 ? -11.523 2.262 1.389 1 98.56 85 LEU B CA 1
ATOM 2462 C C . LEU B 1 85 ? -10.953 1.656 2.668 1 98.56 85 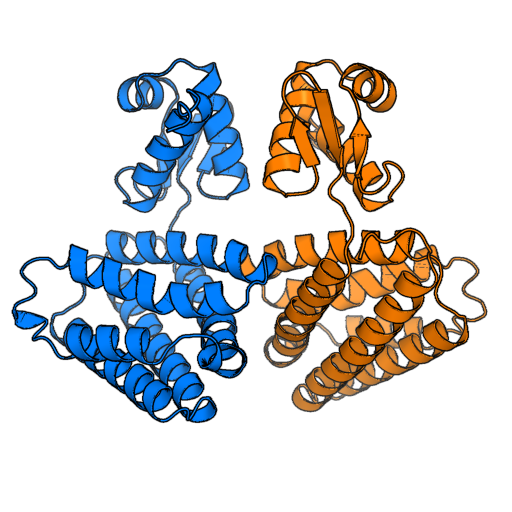LEU B C 1
ATOM 2464 O O . LEU B 1 85 ? -11.555 0.746 3.248 1 98.56 85 LEU B O 1
ATOM 2468 N N . ILE B 1 86 ? -9.891 2.166 3.244 1 98.75 86 ILE B N 1
ATOM 2469 C CA . ILE B 1 86 ? -9.078 1.491 4.25 1 98.75 86 ILE B CA 1
ATOM 2470 C C . ILE B 1 86 ? -9.578 1.856 5.645 1 98.75 86 ILE B C 1
ATOM 2472 O O . ILE B 1 86 ? -9.695 0.99 6.516 1 98.75 86 ILE B O 1
ATOM 2476 N N . GLU B 1 87 ? -9.859 3.117 5.895 1 98.88 87 GLU B N 1
ATOM 2477 C CA . GLU B 1 87 ? -10.133 3.584 7.25 1 98.88 87 GLU B CA 1
ATOM 2478 C C . GLU B 1 87 ? -11.461 3.039 7.758 1 98.88 87 GLU B C 1
ATOM 2480 O O . GLU B 1 87 ? -11.531 2.486 8.859 1 98.88 87 GLU B O 1
ATOM 2485 N N . PRO B 1 88 ? -12.594 3.143 6.961 1 98.88 88 PRO B N 1
ATOM 2486 C CA . PRO B 1 88 ? -13.844 2.537 7.441 1 98.88 88 PRO B CA 1
ATOM 2487 C C . PRO B 1 88 ? -13.727 1.026 7.637 1 98.88 88 PRO B C 1
ATOM 2489 O O . PRO B 1 88 ? -14.273 0.479 8.594 1 98.88 88 PRO B O 1
ATOM 2492 N N . PHE B 1 89 ? -12.961 0.369 6.746 1 98.81 89 PHE B N 1
ATOM 2493 C CA . PHE B 1 89 ? -12.719 -1.062 6.883 1 98.81 89 PHE B CA 1
ATOM 2494 C C . PHE B 1 89 ? -12.055 -1.371 8.219 1 98.81 89 PHE B C 1
ATOM 2496 O O . PHE B 1 89 ? -12.477 -2.285 8.93 1 98.81 89 PHE B O 1
ATOM 2503 N N . ALA B 1 90 ? -11.016 -0.613 8.539 1 98.88 90 ALA B N 1
ATOM 2504 C CA . ALA B 1 90 ? -10.273 -0.821 9.773 1 98.88 90 ALA B CA 1
ATOM 2505 C C . ALA B 1 90 ? -11.172 -0.644 10.992 1 98.88 90 ALA B C 1
ATOM 2507 O O . ALA B 1 90 ? -11.094 -1.416 11.953 1 98.88 90 ALA B O 1
ATOM 2508 N N . ILE B 1 91 ? -12.031 0.347 10.93 1 98.88 91 ILE B N 1
ATOM 2509 C CA . ILE B 1 91 ? -12.938 0.609 12.039 1 98.88 91 ILE B CA 1
ATOM 2510 C C . ILE B 1 91 ? -13.922 -0.553 12.195 1 98.88 91 ILE B C 1
ATOM 2512 O O . ILE B 1 91 ? -14.109 -1.069 13.297 1 98.88 91 ILE B O 1
ATOM 2516 N N . LEU B 1 92 ? -14.469 -0.979 11.086 1 98.75 92 LEU B N 1
ATOM 2517 C CA . LEU B 1 92 ? -15.508 -1.999 11.086 1 98.75 92 LEU B CA 1
ATOM 2518 C C . LEU B 1 92 ? -14.984 -3.316 11.641 1 98.75 92 LEU B C 1
ATOM 2520 O O . LEU B 1 92 ? -15.664 -3.98 12.43 1 98.75 92 LEU B O 1
ATOM 2524 N N . HIS B 1 93 ? -13.781 -3.611 11.297 1 98.44 93 HIS B N 1
ATOM 2525 C CA . HIS B 1 93 ? -13.312 -4.969 11.57 1 98.44 93 HIS B CA 1
ATOM 2526 C C . HIS B 1 93 ? -12.359 -4.992 12.766 1 98.44 93 HIS B C 1
ATOM 2528 O O . HIS B 1 93 ? -12.188 -6.035 13.398 1 98.44 93 HIS B O 1
ATOM 2534 N N . TYR B 1 94 ? -11.82 -3.807 13.164 1 98.69 94 TYR B N 1
ATOM 2535 C CA . TYR B 1 94 ? -10.75 -3.869 14.156 1 98.69 94 TYR B CA 1
ATOM 2536 C C . TYR B 1 94 ? -10.953 -2.811 15.234 1 98.69 94 TYR B C 1
ATOM 2538 O O . TYR B 1 94 ? -10.141 -2.693 16.156 1 98.69 94 TYR B O 1
ATOM 2546 N N . GLY B 1 95 ? -11.992 -1.995 15.094 1 98.56 95 GLY B N 1
ATOM 2547 C CA . GLY B 1 95 ? -12.25 -1.005 16.125 1 98.56 95 GLY B CA 1
ATOM 2548 C C . GLY B 1 95 ? -12.328 -1.604 17.516 1 98.56 95 GLY B C 1
ATOM 2549 O O . GLY B 1 95 ? -11.961 -0.955 18.5 1 98.56 95 GLY B O 1
ATOM 2550 N N . ASN B 1 96 ? -12.766 -2.83 17.562 1 98.44 96 ASN B N 1
ATOM 2551 C CA . ASN B 1 96 ? -12.977 -3.506 18.844 1 98.44 96 ASN B CA 1
ATOM 2552 C C . ASN B 1 96 ? -11.656 -3.877 19.5 1 98.44 96 ASN B C 1
ATOM 2554 O O . ASN B 1 96 ? -11.625 -4.246 20.672 1 98.44 96 ASN B O 1
ATOM 2558 N N . LYS B 1 97 ? -10.555 -3.768 18.828 1 98.38 97 LYS B N 1
ATOM 2559 C CA . LYS B 1 97 ? -9.242 -4.09 19.375 1 98.38 97 LYS B CA 1
ATOM 2560 C C . LYS B 1 97 ? -8.648 -2.896 20.109 1 98.38 97 LYS B C 1
ATOM 2562 O O . LYS B 1 97 ? -7.652 -3.037 20.828 1 98.38 97 LYS B O 1
ATOM 2567 N N . ILE B 1 98 ? -9.18 -1.74 19.953 1 98.56 98 ILE B N 1
ATOM 2568 C CA . ILE B 1 98 ? -8.727 -0.52 20.609 1 98.56 98 ILE B CA 1
ATOM 2569 C C . ILE B 1 98 ? -9.492 -0.332 21.922 1 98.56 98 ILE B C 1
ATOM 2571 O O . ILE B 1 98 ? -10.711 -0.495 21.969 1 98.56 98 ILE B O 1
ATOM 2575 N N . SER B 1 99 ? -8.82 0.002 22.953 1 97.88 99 SER B N 1
ATOM 2576 C CA . SER B 1 99 ? -9.43 0.055 24.281 1 97.88 99 SER B CA 1
ATOM 2577 C C . SER B 1 99 ? -10.344 1.265 24.422 1 97.88 99 SER B C 1
ATOM 2579 O O . SER B 1 99 ? -10.117 2.301 23.781 1 97.88 99 SER B O 1
ATOM 2581 N N . ASP B 1 100 ? -11.258 1.123 25.359 1 97.75 100 ASP B N 1
ATOM 2582 C CA . ASP B 1 100 ? -12.18 2.213 25.656 1 97.75 100 ASP B CA 1
ATOM 2583 C C . ASP B 1 100 ? -11.438 3.434 26.188 1 97.75 100 ASP B C 1
ATOM 2585 O O . ASP B 1 100 ? -11.844 4.57 25.938 1 97.75 100 ASP B O 1
ATOM 2589 N N . GLU B 1 101 ? -10.422 3.17 26.891 1 98.31 101 GLU B N 1
ATOM 2590 C CA . GLU B 1 101 ? -9.633 4.266 27.453 1 98.31 101 GLU B CA 1
ATOM 2591 C C . GLU B 1 101 ? -9.086 5.172 26.344 1 98.31 101 GLU B C 1
ATOM 2593 O O . GLU B 1 101 ? -9.109 6.398 26.484 1 98.31 101 GLU B O 1
ATOM 2598 N N . ILE B 1 102 ? -8.68 4.566 25.312 1 98.56 102 ILE B N 1
ATOM 2599 C CA . ILE B 1 102 ? -8.141 5.328 24.188 1 98.56 102 ILE B CA 1
ATOM 2600 C C . ILE B 1 102 ? -9.258 6.148 23.547 1 98.56 102 ILE B C 1
ATOM 2602 O O . ILE B 1 102 ? -9.078 7.336 23.266 1 98.56 102 ILE B O 1
ATOM 2606 N N . TYR B 1 103 ? -10.43 5.559 23.375 1 98.38 103 TYR B N 1
ATOM 2607 C CA . TYR B 1 103 ? -11.555 6.277 22.781 1 98.38 103 TYR B CA 1
ATOM 2608 C C . TYR B 1 103 ? -12 7.422 23.688 1 98.38 103 TYR B C 1
ATOM 2610 O O . TYR B 1 103 ? -12.336 8.508 23.203 1 98.38 103 TYR B O 1
ATOM 2618 N N . GLN B 1 104 ? -11.961 7.168 24.953 1 98.06 104 GLN B N 1
ATOM 2619 C CA . GLN B 1 104 ? -12.344 8.211 25.906 1 98.06 104 GLN B CA 1
ATOM 2620 C C . GLN B 1 104 ? -11.383 9.391 25.828 1 98.06 104 GLN B C 1
ATOM 2622 O O . GLN B 1 104 ? -11.797 10.547 25.938 1 98.06 104 GLN B O 1
ATOM 2627 N N . ASN B 1 105 ? -10.18 9.062 25.688 1 97.19 105 ASN B N 1
ATOM 2628 C CA . ASN B 1 105 ? -9.188 10.117 25.547 1 97.19 105 ASN B CA 1
ATOM 2629 C C . ASN B 1 105 ? -9.453 10.969 24.312 1 97.19 105 ASN B C 1
ATOM 2631 O O . ASN B 1 105 ? -9.438 12.203 24.375 1 97.19 105 ASN B O 1
ATOM 2635 N N . TYR B 1 106 ? -9.758 10.352 23.188 1 96.94 106 TYR B N 1
ATOM 2636 C CA . TYR B 1 106 ? -10.031 11.102 21.953 1 96.94 106 TYR B CA 1
ATOM 2637 C C . TYR B 1 106 ? -11.352 11.867 22.078 1 96.94 106 TYR B C 1
ATOM 2639 O O . TYR B 1 106 ? -11.484 12.961 21.531 1 96.94 106 TYR B O 1
ATOM 2647 N N . PHE B 1 107 ? -12.305 11.281 22.766 1 96.69 107 PHE B N 1
ATOM 2648 C CA . PHE B 1 107 ? -13.562 11.977 23.016 1 96.69 107 PHE B CA 1
ATOM 2649 C C . PHE B 1 107 ? -13.32 13.297 23.734 1 96.69 107 PHE B C 1
ATOM 2651 O O . PHE B 1 107 ? -13.852 14.336 23.344 1 96.69 107 PHE B O 1
ATOM 2658 N N . ARG B 1 108 ? -12.469 13.281 24.734 1 95.06 108 ARG B N 1
ATOM 2659 C CA . ARG B 1 108 ? -12.133 14.484 25.5 1 95.06 108 ARG B CA 1
ATOM 2660 C C . ARG B 1 108 ? -11.383 15.484 24.625 1 95.06 108 ARG B C 1
ATOM 2662 O O . ARG B 1 108 ? -11.656 16.688 24.688 1 95.06 108 ARG B O 1
ATOM 2669 N N . ILE B 1 109 ? -10.477 14.992 23.844 1 92.94 109 ILE B N 1
ATOM 2670 C CA . ILE B 1 109 ? -9.672 15.859 23 1 92.94 109 ILE B CA 1
ATOM 2671 C C . ILE B 1 109 ? -10.57 16.578 21.984 1 92.94 109 ILE B C 1
ATOM 2673 O O . ILE B 1 109 ? -10.477 17.797 21.828 1 92.94 109 ILE B O 1
ATOM 2677 N N . PHE B 1 110 ? -11.539 15.844 21.391 1 92.81 110 PHE B N 1
ATOM 2678 C CA . PHE B 1 110 ? -12.352 16.406 20.312 1 92.81 110 PHE B CA 1
ATOM 2679 C C . PHE B 1 110 ? -13.477 17.281 20.875 1 92.81 110 PHE B C 1
ATOM 2681 O O . PHE B 1 110 ? -14.078 18.078 20.156 1 92.81 110 PHE B O 1
ATOM 2688 N N . GLN B 1 111 ? -13.703 17.141 22.109 1 89.5 111 GLN B N 1
ATOM 2689 C CA . GLN B 1 111 ? -14.711 17.969 22.766 1 89.5 111 GLN B CA 1
ATOM 2690 C C . GLN B 1 111 ? -14.164 19.344 23.094 1 89.5 111 GLN B C 1
ATOM 2692 O O . GLN B 1 111 ? -14.93 20.297 23.297 1 89.5 111 GLN B O 1
ATOM 2697 N N . ARG B 1 112 ? -12.891 19.312 23.172 1 82.31 112 ARG B N 1
ATOM 2698 C CA . ARG B 1 112 ? -12.273 20.594 23.531 1 82.31 112 ARG B CA 1
ATOM 2699 C C . ARG B 1 112 ? -12.461 21.625 22.438 1 82.31 112 ARG B C 1
ATOM 2701 O O . ARG B 1 112 ? -12.492 21.281 21.25 1 82.31 112 ARG B O 1
ATOM 2708 N N . ASP B 1 113 ? -12.758 22.781 22.859 1 66.31 113 ASP B N 1
ATOM 2709 C CA . ASP B 1 113 ? -12.992 23.859 21.922 1 66.31 113 ASP B CA 1
ATOM 2710 C C . ASP B 1 113 ? -11.766 24.094 21.047 1 66.31 113 ASP B C 1
ATOM 2712 O O . ASP B 1 113 ? -10.695 24.453 21.547 1 66.31 113 ASP B O 1
ATOM 2716 N N . THR B 1 114 ? -11.844 23.641 19.797 1 60.34 114 THR B N 1
ATOM 2717 C CA . THR B 1 114 ? -10.805 23.812 18.797 1 60.34 114 THR B CA 1
ATOM 2718 C C . THR B 1 114 ? -10.57 25.297 18.5 1 60.34 114 THR B C 1
ATOM 2720 O O . THR B 1 114 ? -9.57 25.672 17.891 1 60.34 114 THR B O 1
ATOM 2723 N N . ALA B 1 115 ? -11.672 26.125 18.719 1 55.81 115 ALA B N 1
ATOM 2724 C CA . ALA B 1 115 ? -11.516 27.562 18.547 1 55.81 115 ALA B CA 1
ATOM 2725 C C . ALA B 1 115 ? -10.32 28.078 19.328 1 55.81 115 ALA B C 1
ATOM 2727 O O . ALA B 1 115 ? -9.703 29.078 18.953 1 55.81 115 ALA B O 1
ATOM 2728 N N . ASN B 1 116 ? -10.023 27.344 20.375 1 54.59 116 ASN B N 1
ATOM 2729 C CA . ASN B 1 116 ? -8.898 27.766 21.219 1 54.59 116 ASN B CA 1
ATOM 2730 C C . ASN B 1 116 ? -7.648 26.938 20.922 1 54.59 116 ASN B C 1
ATOM 2732 O O . ASN B 1 116 ? -6.727 26.891 21.734 1 54.59 116 ASN B O 1
ATOM 2736 N N . VAL B 1 117 ? -7.891 26.234 19.875 1 55.94 117 VAL B N 1
ATOM 2737 C CA . VAL B 1 117 ? -6.68 25.484 19.562 1 55.94 117 VAL B CA 1
ATOM 2738 C C . VAL B 1 117 ? -5.578 26.422 19.094 1 55.94 117 VAL B C 1
ATO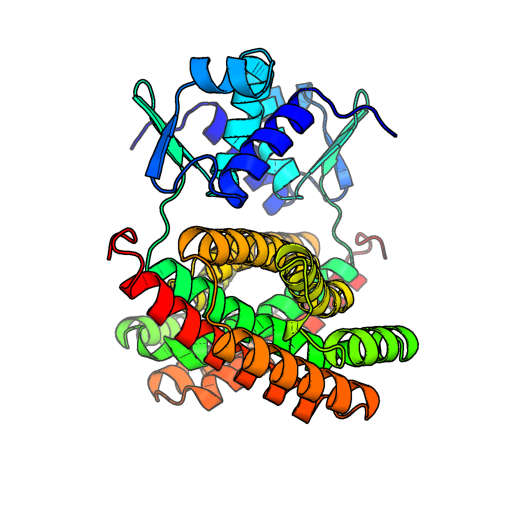M 2740 O O . VAL B 1 117 ? -5.637 26.953 17.984 1 55.94 117 VAL B O 1
ATOM 2743 N N . SER B 1 118 ? -4.988 27.047 20.078 1 57.53 118 SER B N 1
ATOM 2744 C CA . SER B 1 118 ? -3.857 27.938 19.844 1 57.53 118 SER B CA 1
ATOM 2745 C C . SER B 1 118 ? -2.838 27.297 18.906 1 57.53 118 SER B C 1
ATOM 2747 O O . SER B 1 118 ? -2.102 28.016 18.219 1 57.53 118 SER B O 1
ATOM 2749 N N . ASP B 1 119 ? -2.992 25.906 18.719 1 75.56 119 ASP B N 1
ATOM 2750 C CA . ASP B 1 119 ? -1.94 25.328 17.891 1 75.56 119 ASP B CA 1
ATOM 2751 C C . ASP B 1 119 ? -2.523 24.375 16.844 1 75.56 119 ASP B C 1
ATOM 2753 O O . ASP B 1 119 ? -2.814 23.219 17.141 1 75.56 119 ASP B O 1
ATOM 2757 N N . LEU B 1 120 ? -2.906 24.859 15.727 1 81.38 120 LEU B N 1
ATOM 2758 C CA . LEU B 1 120 ? -3.422 24.141 14.57 1 81.38 120 LEU B CA 1
ATOM 2759 C C . LEU B 1 120 ? -2.557 22.938 14.25 1 81.38 120 LEU B C 1
ATOM 2761 O O . LEU B 1 120 ? -3.064 21.906 13.797 1 81.38 120 LEU B O 1
ATOM 2765 N N . ASN B 1 121 ? -1.395 23.047 14.602 1 83.12 121 ASN B N 1
ATOM 2766 C CA . ASN B 1 121 ? -0.49 21.938 14.367 1 83.12 121 ASN B CA 1
ATOM 2767 C C . ASN B 1 121 ? -0.795 20.766 15.289 1 83.12 121 ASN B C 1
ATOM 2769 O O . ASN B 1 121 ? -0.715 19.609 14.883 1 83.12 121 ASN B O 1
ATOM 2773 N N . GLU B 1 122 ? -1.145 21.125 16.453 1 84.81 122 GLU B N 1
ATOM 2774 C CA . GLU B 1 122 ? -1.508 20.078 17.406 1 84.81 122 GLU B CA 1
ATOM 2775 C C . GLU B 1 122 ? -2.795 19.375 16.984 1 84.81 122 GLU B C 1
ATOM 2777 O O . GLU B 1 122 ? -2.92 18.156 17.141 1 84.81 122 GLU B O 1
ATOM 2782 N N . TYR B 1 123 ? -3.699 20.109 16.5 1 85.38 123 TYR B N 1
ATOM 2783 C CA . TYR B 1 123 ? -4.949 19.531 16.031 1 85.38 123 TYR B CA 1
ATOM 2784 C C . TYR B 1 123 ? -4.699 18.562 14.883 1 85.38 123 TYR B C 1
ATOM 2786 O O . TYR B 1 123 ? -5.227 17.438 14.875 1 85.38 123 TYR B O 1
ATOM 2794 N N . TYR B 1 124 ? -3.895 18.984 13.977 1 89.19 124 TYR B N 1
ATOM 2795 C CA . TYR B 1 124 ? -3.627 18.156 12.805 1 89.19 124 TYR B CA 1
ATOM 2796 C C . TYR B 1 124 ? -2.885 16.875 13.195 1 89.19 124 TYR B C 1
ATOM 2798 O O . TYR B 1 124 ? -3.125 15.812 12.625 1 89.19 124 TYR B O 1
ATOM 2806 N N . GLU B 1 125 ? -2.012 17 14.156 1 90.5 125 GLU B N 1
ATOM 2807 C CA . GLU B 1 125 ? -1.306 15.828 14.641 1 90.5 125 GLU B CA 1
ATOM 2808 C C . GLU B 1 125 ? -2.26 14.852 15.328 1 90.5 125 GLU B C 1
ATOM 2810 O O . GLU B 1 125 ? -2.166 13.641 15.133 1 90.5 125 GLU B O 1
ATOM 2815 N N . THR B 1 126 ? -3.152 15.406 16.078 1 92 126 THR B N 1
ATOM 2816 C CA . THR B 1 126 ? -4.156 14.586 16.75 1 92 126 THR B CA 1
ATOM 2817 C C . THR B 1 126 ? -5.051 13.891 15.727 1 92 126 THR B C 1
ATOM 2819 O O . THR B 1 126 ? -5.355 12.703 15.859 1 92 126 THR B O 1
ATOM 2822 N N . ASP B 1 127 ? -5.445 14.641 14.758 1 93.81 127 ASP B N 1
ATOM 2823 C CA . ASP B 1 127 ? -6.258 14.117 13.664 1 93.81 127 ASP B CA 1
ATOM 2824 C C . ASP B 1 127 ? -5.555 12.961 12.961 1 93.81 127 ASP B C 1
ATOM 2826 O O . ASP B 1 127 ? -6.148 11.898 12.75 1 93.81 127 ASP B O 1
ATOM 2830 N N . LYS B 1 128 ? -4.34 13.156 12.648 1 95.12 128 LYS B N 1
ATOM 2831 C CA . LYS B 1 128 ? -3.531 12.141 11.992 1 95.12 128 LYS B CA 1
ATOM 2832 C C . LYS B 1 128 ? -3.428 10.875 12.844 1 95.12 128 LYS B C 1
ATOM 2834 O O . LYS B 1 128 ? -3.617 9.766 12.344 1 95.12 128 LYS B O 1
ATOM 2839 N N . GLN B 1 129 ? -3.166 11.023 14.102 1 96.69 129 GLN B N 1
ATOM 2840 C CA . GLN B 1 129 ? -3.008 9.898 15.016 1 96.69 129 GLN B CA 1
ATOM 2841 C C . GLN B 1 129 ? -4.32 9.141 15.18 1 96.69 129 GLN B C 1
ATOM 2843 O O . GLN B 1 129 ? -4.324 7.91 15.289 1 96.69 129 GLN B O 1
ATOM 2848 N N . PHE B 1 130 ? -5.387 9.914 15.203 1 98.31 130 PHE B N 1
ATOM 2849 C CA . PHE B 1 130 ? -6.711 9.328 15.336 1 98.31 130 PHE B CA 1
ATOM 2850 C C . PHE B 1 130 ? -7 8.367 14.188 1 98.31 130 PHE B C 1
ATOM 2852 O O . PHE B 1 130 ? -7.402 7.223 14.414 1 98.31 130 PHE B O 1
ATOM 2859 N N . HIS B 1 131 ? -6.75 8.758 13 1 98.5 131 HIS B N 1
ATOM 2860 C CA . HIS B 1 131 ? -6.98 7.918 11.836 1 98.5 131 HIS B CA 1
ATOM 2861 C C . HIS B 1 131 ? -6.008 6.746 11.797 1 98.5 131 HIS B C 1
ATOM 2863 O O . HIS B 1 131 ? -6.41 5.609 11.539 1 98.5 131 HIS B O 1
ATOM 2869 N N . GLN B 1 132 ? -4.762 7.039 12.133 1 98.06 132 GLN B N 1
ATOM 2870 C CA . GLN B 1 132 ? -3.703 6.035 12.102 1 98.06 132 GLN B CA 1
ATOM 2871 C C . GLN B 1 132 ? -3.982 4.906 13.086 1 98.06 132 GLN B C 1
ATOM 2873 O O . GLN B 1 132 ? -3.645 3.752 12.828 1 98.06 132 GLN B O 1
ATOM 2878 N N . MET B 1 133 ? -4.535 5.25 14.203 1 98.12 133 MET B N 1
ATOM 2879 C CA . MET B 1 133 ? -4.766 4.27 15.258 1 98.12 133 MET B CA 1
ATOM 2880 C C . MET B 1 133 ? -5.625 3.113 14.75 1 98.12 133 MET B C 1
ATOM 2882 O O . MET B 1 133 ? -5.395 1.958 15.102 1 98.12 133 MET B O 1
ATOM 2886 N N . PHE B 1 134 ? -6.609 3.389 13.922 1 98.75 134 PHE B N 1
ATOM 2887 C CA . PHE B 1 134 ? -7.469 2.344 13.383 1 98.75 134 PHE B CA 1
ATOM 2888 C C . PHE B 1 134 ? -6.684 1.423 12.453 1 98.75 134 PHE B C 1
ATOM 2890 O O . PHE B 1 134 ? -6.879 0.206 12.469 1 98.75 134 PHE B O 1
ATOM 2897 N N . ILE B 1 135 ? -5.836 1.998 11.656 1 98.69 135 ILE B N 1
ATOM 2898 C CA . ILE B 1 135 ? -5.066 1.234 10.68 1 98.69 135 ILE B CA 1
ATOM 2899 C C . ILE B 1 135 ? -4.062 0.341 11.398 1 98.69 135 ILE B C 1
ATOM 2901 O O . ILE B 1 135 ? -3.893 -0.829 11.047 1 98.69 135 ILE B O 1
ATOM 2905 N N . ASP B 1 136 ? -3.443 0.888 12.453 1 98.38 136 ASP B N 1
ATOM 2906 C CA . ASP B 1 136 ? -2.492 0.114 13.25 1 98.38 136 ASP B CA 1
ATOM 2907 C C . ASP B 1 136 ? -3.162 -1.105 13.875 1 98.38 136 ASP B C 1
ATOM 2909 O O . ASP B 1 136 ? -2.545 -2.164 14 1 98.38 136 ASP B O 1
ATOM 2913 N N . ALA B 1 137 ? -4.379 -0.947 14.219 1 98.5 137 ALA B N 1
ATOM 2914 C CA . ALA B 1 137 ? -5.121 -2.02 14.875 1 98.5 137 ALA B CA 1
ATOM 2915 C C . ALA B 1 137 ? -5.305 -3.211 13.938 1 98.5 137 ALA B C 1
ATOM 2917 O O . ALA B 1 137 ? -5.57 -4.328 14.398 1 98.5 137 ALA B O 1
ATOM 2918 N N . THR B 1 138 ? -5.176 -3.025 12.617 1 98.25 138 THR B N 1
ATOM 2919 C CA . THR B 1 138 ? -5.352 -4.105 11.656 1 98.25 138 THR B CA 1
ATOM 2920 C C . THR B 1 138 ? -4.207 -5.109 11.758 1 98.25 138 THR B C 1
ATOM 2922 O O . THR B 1 138 ? -4.363 -6.277 11.391 1 98.25 138 THR B O 1
ATOM 2925 N N . SER B 1 139 ? -3.064 -4.605 12.133 1 97.5 139 SER B N 1
ATOM 2926 C CA . SER B 1 139 ? -1.836 -5.391 12.156 1 97.5 139 SER B CA 1
ATOM 2927 C C . SER B 1 139 ? -1.556 -6.027 10.797 1 97.5 139 SER B C 1
ATOM 2929 O O . SER B 1 139 ? -0.987 -7.117 10.719 1 97.5 139 SER B O 1
ATOM 2931 N N . ASN B 1 140 ? -2.094 -5.441 9.812 1 98.12 140 ASN B N 1
ATOM 2932 C CA . ASN B 1 140 ? -1.823 -5.844 8.438 1 98.12 140 ASN B CA 1
ATOM 2933 C C . ASN B 1 140 ? -0.776 -4.945 7.781 1 98.12 140 ASN B C 1
ATOM 2935 O O . ASN B 1 140 ? -1.052 -3.783 7.477 1 98.12 140 ASN B O 1
ATOM 2939 N N . ASP B 1 141 ? 0.343 -5.477 7.5 1 96.5 141 ASP B N 1
ATOM 2940 C CA . ASP B 1 141 ? 1.493 -4.691 7.066 1 96.5 141 ASP B CA 1
ATOM 2941 C C . ASP B 1 141 ? 1.222 -4.016 5.723 1 96.5 141 ASP B C 1
ATOM 2943 O O . ASP B 1 141 ? 1.728 -2.922 5.457 1 96.5 141 ASP B O 1
ATOM 2947 N N . TYR B 1 142 ? 0.403 -4.629 4.852 1 97.25 142 TYR B N 1
ATOM 2948 C CA . TYR B 1 142 ? 0.07 -4.035 3.561 1 97.25 142 TYR B CA 1
ATOM 2949 C C . TYR B 1 142 ? -0.794 -2.793 3.738 1 97.25 142 TYR B C 1
ATOM 2951 O O . TYR B 1 142 ? -0.543 -1.759 3.113 1 97.25 142 TYR B O 1
ATOM 2959 N N . LEU B 1 143 ? -1.747 -2.885 4.609 1 98.19 143 LEU B N 1
ATOM 2960 C CA . LEU B 1 143 ? -2.637 -1.756 4.863 1 98.19 143 LEU B CA 1
ATOM 2961 C C . LEU B 1 143 ? -1.903 -0.641 5.602 1 98.19 143 LEU B C 1
ATOM 2963 O O . LEU B 1 143 ? -2.062 0.537 5.27 1 98.19 143 LEU B O 1
ATOM 2967 N N . ILE B 1 144 ? -1.064 -1.023 6.578 1 97.94 144 ILE B N 1
ATOM 2968 C CA . ILE B 1 144 ? -0.334 -0.055 7.387 1 97.94 144 ILE B CA 1
ATOM 2969 C C . ILE B 1 144 ? 0.647 0.718 6.512 1 97.94 144 ILE B C 1
ATOM 2971 O O . ILE B 1 144 ? 0.677 1.95 6.539 1 97.94 144 ILE B O 1
ATOM 2975 N N . SER B 1 145 ? 1.372 -0.003 5.672 1 95.88 145 SER B N 1
ATOM 2976 C CA . SER B 1 145 ? 2.373 0.657 4.84 1 95.88 145 SER B CA 1
ATOM 2977 C C . SER B 1 145 ? 1.716 1.526 3.771 1 95.88 145 SER B C 1
ATOM 2979 O O . SER B 1 145 ? 2.207 2.613 3.459 1 95.88 145 SER B O 1
ATOM 2981 N N . THR B 1 146 ? 0.627 1.046 3.201 1 97.06 146 THR B N 1
ATOM 2982 C CA . THR B 1 146 ? -0.113 1.84 2.227 1 97.06 146 THR B CA 1
ATOM 2983 C C . THR B 1 146 ? -0.639 3.123 2.861 1 97.06 146 THR B C 1
ATOM 2985 O O . THR B 1 146 ? -0.49 4.207 2.295 1 97.06 146 THR B O 1
ATOM 2988 N N . TYR B 1 147 ? -1.161 3 4.023 1 98 147 TYR B N 1
ATOM 2989 C CA . TYR B 1 147 ? -1.758 4.16 4.676 1 98 147 TYR B CA 1
ATOM 2990 C C . TYR B 1 147 ? -0.69 5.172 5.074 1 98 147 TYR B C 1
ATOM 2992 O O . TYR B 1 147 ? -0.933 6.383 5.047 1 98 147 TYR B O 1
ATOM 3000 N N . GLU B 1 148 ? 0.475 4.703 5.441 1 95.81 148 GLU B N 1
ATOM 3001 C CA . GLU B 1 148 ? 1.572 5.613 5.75 1 95.81 148 GLU B CA 1
ATOM 3002 C C . GLU B 1 148 ? 1.873 6.531 4.566 1 95.81 148 GLU B C 1
ATOM 3004 O O . GLU B 1 148 ? 2.084 7.734 4.746 1 95.81 148 GLU B O 1
ATOM 3009 N N . ARG B 1 149 ? 1.858 5.977 3.406 1 95.5 149 ARG B N 1
ATOM 3010 C CA . ARG B 1 149 ? 2.08 6.77 2.201 1 95.5 149 ARG B CA 1
ATOM 3011 C C . ARG B 1 149 ? 0.936 7.75 1.973 1 95.5 149 ARG B C 1
ATOM 3013 O O . ARG B 1 149 ? 1.166 8.914 1.633 1 95.5 149 ARG B O 1
ATOM 3020 N N . ILE B 1 150 ? -0.233 7.281 2.201 1 97.44 150 ILE B N 1
ATOM 3021 C CA . ILE B 1 150 ? -1.432 8.094 2.039 1 97.44 150 ILE B CA 1
ATOM 3022 C C . ILE B 1 150 ? -1.392 9.266 3.018 1 97.44 150 ILE B C 1
ATOM 3024 O O . ILE B 1 150 ? -1.637 10.414 2.631 1 97.44 150 ILE B O 1
ATOM 3028 N N . ALA B 1 151 ? -1.029 8.945 4.254 1 96.75 151 ALA B N 1
ATOM 3029 C CA . ALA B 1 151 ? -0.996 9.953 5.309 1 96.75 151 ALA B CA 1
ATOM 3030 C C . ALA B 1 151 ? 0.037 11.039 5 1 96.75 151 ALA B C 1
ATOM 3032 O O . ALA B 1 151 ? -0.197 12.219 5.262 1 96.75 151 ALA B O 1
ATOM 3033 N N . GLN B 1 152 ? 1.114 10.625 4.465 1 95.5 152 GLN B N 1
ATOM 3034 C CA . GLN B 1 152 ? 2.148 11.586 4.09 1 95.5 152 GLN B CA 1
ATOM 3035 C C . GLN B 1 152 ? 1.654 12.523 2.998 1 95.5 152 GLN B C 1
ATOM 3037 O O . GLN B 1 152 ? 1.846 13.742 3.086 1 95.5 152 GLN B O 1
ATOM 3042 N N . GLN B 1 153 ? 1.023 11.953 2.029 1 95.44 153 GLN B N 1
ATOM 3043 C CA . GLN B 1 153 ? 0.504 12.781 0.944 1 95.44 153 GLN B CA 1
ATOM 3044 C C . GLN B 1 153 ? -0.638 13.672 1.427 1 95.44 153 GLN B C 1
ATOM 3046 O O . GLN B 1 153 ? -0.768 14.812 0.99 1 95.44 153 GLN B O 1
ATOM 3051 N N . ASN B 1 154 ? -1.447 13.125 2.277 1 94.81 154 ASN B N 1
ATOM 3052 C CA . ASN B 1 154 ? -2.516 13.914 2.883 1 94.81 154 ASN B CA 1
ATOM 3053 C C . ASN B 1 154 ? -1.964 15.125 3.629 1 94.81 154 ASN B C 1
ATOM 3055 O O . ASN B 1 154 ? -2.543 16.203 3.572 1 94.81 154 ASN B O 1
ATOM 3059 N N . THR B 1 155 ? -0.874 14.945 4.316 1 94.44 155 THR B N 1
ATOM 3060 C CA . THR B 1 155 ? -0.207 16.031 5.02 1 94.44 155 THR B CA 1
ATOM 3061 C C . THR B 1 155 ? 0.283 17.094 4.035 1 94.44 155 THR B C 1
ATOM 3063 O O . THR B 1 155 ? 0.074 18.297 4.246 1 94.44 155 THR B O 1
ATOM 3066 N N . ARG B 1 156 ? 0.853 16.656 2.932 1 94.19 156 ARG B N 1
ATOM 3067 C CA . ARG B 1 156 ? 1.314 17.594 1.905 1 94.19 156 ARG B CA 1
ATOM 3068 C C . ARG B 1 156 ? 0.157 18.422 1.358 1 94.19 156 ARG B C 1
ATOM 3070 O O . ARG B 1 156 ? 0.275 19.641 1.213 1 94.19 156 ARG B O 1
ATOM 3077 N N . LEU B 1 157 ? -0.902 17.75 1.11 1 91.94 157 LEU B N 1
ATOM 3078 C CA . LEU B 1 157 ? -2.078 18.406 0.562 1 91.94 157 LEU B CA 1
ATOM 3079 C C . LEU B 1 157 ? -2.615 19.453 1.537 1 91.94 157 LEU B C 1
ATOM 3081 O O . LEU B 1 157 ? -2.967 20.562 1.133 1 91.94 157 LEU B O 1
ATOM 3085 N N . ARG B 1 158 ? -2.656 19.094 2.74 1 89.31 158 ARG B N 1
ATOM 3086 C CA . ARG B 1 158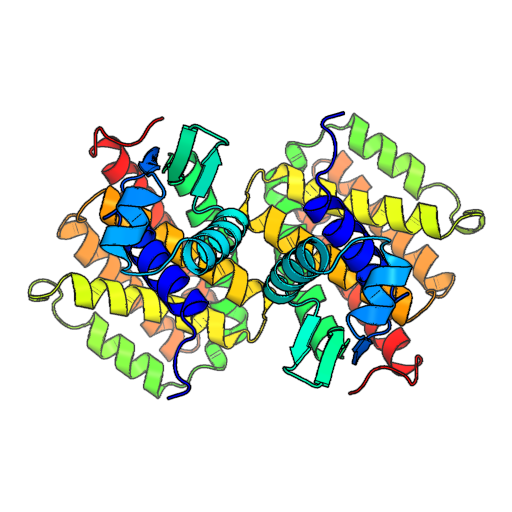 ? -3.143 20 3.779 1 89.31 158 ARG B CA 1
ATOM 3087 C C . ARG B 1 158 ? -2.268 21.234 3.875 1 89.31 158 ARG B C 1
ATOM 3089 O O . ARG B 1 158 ? -2.777 22.359 3.922 1 89.31 158 ARG B O 1
ATOM 3096 N N . ILE B 1 159 ? -1.005 21.031 3.902 1 89.75 159 ILE B N 1
ATOM 3097 C CA . ILE B 1 159 ? -0.063 22.125 4.059 1 89.75 159 ILE B CA 1
ATOM 3098 C C . ILE B 1 159 ? -0.09 23.016 2.811 1 89.75 159 ILE B C 1
ATOM 3100 O O . ILE B 1 159 ? -0.167 24.234 2.91 1 89.75 159 ILE B O 1
ATOM 3104 N N . TYR B 1 160 ? -0.094 22.328 1.688 1 86.75 160 TYR B N 1
ATOM 3105 C CA . TYR B 1 160 ? 0.043 23.062 0.43 1 86.75 160 TYR B CA 1
ATOM 3106 C C . TYR B 1 160 ? -1.226 23.844 0.113 1 86.75 160 TYR B C 1
ATOM 3108 O O . TYR B 1 160 ? -1.161 24.938 -0.45 1 86.75 160 TYR B O 1
ATOM 3116 N N . SER B 1 161 ? -2.32 23.312 0.493 1 83.25 161 SER B N 1
ATOM 3117 C CA . SER B 1 161 ? -3.59 23.969 0.199 1 83.25 161 SER B CA 1
ATOM 3118 C C . SER B 1 161 ? -3.9 25.047 1.224 1 83.25 161 SER B C 1
ATOM 3120 O O . SER B 1 161 ? -4.773 25.891 0.998 1 83.25 161 SER B O 1
ATOM 3122 N N . GLY B 1 162 ? -3.109 25 2.297 1 78.31 162 GLY B N 1
ATOM 3123 C CA . GLY B 1 162 ? -3.312 26.016 3.318 1 78.31 162 GLY B CA 1
ATOM 3124 C C . GLY B 1 162 ? -4.324 25.609 4.371 1 78.31 162 GLY B C 1
ATOM 3125 O O . GLY B 1 162 ? -4.832 24.484 4.348 1 78.31 162 GLY B O 1
ATOM 3126 N N . ARG B 1 163 ? -4.543 26.547 5.25 1 70.69 163 ARG B N 1
ATOM 3127 C CA . ARG B 1 163 ? -5.379 26.266 6.41 1 70.69 163 ARG B CA 1
ATOM 3128 C C . ARG B 1 163 ? -6.852 26.188 6.016 1 70.69 163 ARG B C 1
ATOM 3130 O O . ARG B 1 163 ? -7.312 26.969 5.18 1 70.69 163 ARG B O 1
ATOM 3137 N N . LYS B 1 164 ? -7.449 25.25 6.59 1 78.06 164 LYS B N 1
ATOM 3138 C CA . LYS B 1 164 ? -8.898 25.141 6.457 1 78.06 164 LYS B CA 1
ATOM 3139 C C . LYS B 1 164 ? -9.602 26.281 7.199 1 78.06 164 LYS B C 1
ATOM 3141 O O . LYS B 1 164 ? -9.047 26.844 8.141 1 78.06 164 LYS B O 1
ATOM 3146 N N . SER B 1 165 ? -10.742 26.562 6.688 1 81.56 165 SER B N 1
ATOM 3147 C CA . SER B 1 165 ? -11.539 27.562 7.391 1 81.56 165 SER B CA 1
ATOM 3148 C C . SER B 1 165 ? -11.898 27.094 8.797 1 81.56 165 SER B C 1
ATOM 3150 O O . SER B 1 165 ? -11.891 25.891 9.078 1 81.56 165 SER B O 1
ATOM 3152 N N . ARG B 1 166 ? -12.125 28.047 9.586 1 83.44 166 ARG B N 1
ATOM 3153 C CA . ARG B 1 166 ? -12.555 27.734 10.945 1 83.44 166 ARG B CA 1
ATOM 3154 C C . ARG B 1 166 ? -13.805 26.859 10.938 1 83.44 166 ARG B C 1
ATOM 3156 O O . ARG B 1 166 ? -13.93 25.922 11.727 1 83.44 166 ARG B O 1
ATOM 3163 N N . ASN B 1 167 ? -14.672 27.141 10.039 1 87.88 167 ASN B N 1
ATOM 3164 C CA . ASN B 1 167 ? -15.906 26.375 9.922 1 87.88 167 ASN B CA 1
ATOM 3165 C C . ASN B 1 167 ? -15.641 24.922 9.547 1 87.88 167 ASN B C 1
ATOM 3167 O O . ASN B 1 167 ? -16.281 24.016 10.078 1 87.88 167 ASN B O 1
ATOM 3171 N N . ARG B 1 168 ? -14.727 24.766 8.695 1 89.88 168 ARG B N 1
ATOM 3172 C CA . ARG B 1 168 ? -14.398 23.406 8.281 1 89.88 168 ARG B CA 1
ATOM 3173 C C . ARG B 1 168 ? -13.734 22.625 9.422 1 89.88 168 ARG B C 1
ATOM 3175 O O . ARG B 1 168 ? -13.992 21.438 9.609 1 89.88 168 ARG B O 1
ATOM 3182 N N . LEU B 1 169 ? -12.93 23.312 10.141 1 88.44 169 LEU B N 1
ATOM 3183 C CA . LEU B 1 169 ? -12.258 22.688 11.273 1 88.44 169 LEU B CA 1
ATOM 3184 C C . LEU B 1 169 ? -13.266 22.266 12.336 1 88.44 169 LEU B C 1
ATOM 3186 O O . LEU B 1 169 ? -13.18 21.156 12.875 1 88.44 169 LEU B O 1
ATOM 3190 N N . LEU B 1 170 ? -14.211 23.156 12.594 1 89.75 170 LEU B N 1
ATOM 3191 C CA . LEU B 1 170 ? -15.234 22.844 13.586 1 89.75 170 LEU B CA 1
ATOM 3192 C C . LEU B 1 170 ? -16.109 21.672 13.125 1 89.75 170 LEU B C 1
ATOM 3194 O O . LEU B 1 170 ? -16.422 20.781 13.914 1 89.75 170 LEU B O 1
ATOM 3198 N N . ALA B 1 171 ? -16.453 21.703 11.875 1 93.69 171 ALA B N 1
ATOM 3199 C CA . ALA B 1 171 ? -17.234 20.609 11.32 1 93.69 171 ALA B CA 1
ATOM 3200 C C . ALA B 1 171 ? -16.484 19.281 11.422 1 93.69 171 ALA B C 1
ATOM 3202 O O . ALA B 1 171 ? -17.062 18.25 11.758 1 93.69 171 ALA B O 1
ATOM 3203 N N . SER B 1 172 ? -15.234 19.328 11.117 1 94.56 172 SER B N 1
ATOM 3204 C CA . SER B 1 172 ? -14.398 18.125 11.195 1 94.56 172 SER B CA 1
ATOM 3205 C C . SER B 1 172 ? -14.32 17.609 12.625 1 94.56 172 SER B C 1
ATOM 3207 O O . SER B 1 172 ? -14.359 16.391 12.852 1 94.56 172 SER B O 1
ATOM 3209 N N . GLN B 1 173 ? -14.203 18.484 13.523 1 93.19 173 GLN B N 1
ATOM 3210 C CA . GLN B 1 173 ? -14.172 18.109 14.938 1 93.19 173 GLN B CA 1
ATOM 3211 C C . GLN B 1 173 ? -15.453 17.375 15.336 1 93.19 173 GLN B C 1
ATOM 3213 O O . GLN B 1 173 ? -15.398 16.359 16.016 1 93.19 173 GLN B O 1
ATOM 3218 N N . GLN B 1 174 ? -16.547 17.891 14.93 1 95.5 174 GLN B N 1
ATOM 3219 C CA . GLN B 1 174 ? -17.828 17.266 15.234 1 95.5 174 GLN B CA 1
ATOM 3220 C C . GLN B 1 174 ? -17.953 15.906 14.57 1 95.5 174 GLN B C 1
ATOM 3222 O O . GLN B 1 174 ? -18.5 14.969 15.148 1 95.5 174 GLN B O 1
ATOM 3227 N N . GLU B 1 175 ? -17.484 15.844 13.406 1 97.81 175 GLU B N 1
ATOM 3228 C CA . GLU B 1 175 ? -17.484 14.57 12.688 1 97.81 175 GLU B CA 1
ATOM 3229 C C . GLU B 1 175 ? -16.641 13.523 13.43 1 97.81 175 GLU B C 1
ATOM 3231 O O . GLU B 1 175 ? -17.062 12.367 13.562 1 97.81 175 GLU B O 1
ATOM 3236 N N . HIS B 1 176 ? -15.484 13.922 13.914 1 97.69 176 HIS B N 1
ATOM 3237 C CA . HIS B 1 176 ? -14.648 13.008 14.68 1 97.69 176 HIS B CA 1
ATOM 3238 C C . HIS B 1 176 ? -15.328 12.586 15.977 1 97.69 176 HIS B C 1
ATOM 3240 O O . HIS B 1 176 ? -15.25 11.422 16.375 1 97.69 176 HIS B O 1
ATOM 3246 N N . LEU B 1 177 ? -15.961 13.531 16.594 1 96.94 177 LEU B N 1
ATOM 3247 C CA . LEU B 1 177 ? -16.688 13.227 17.812 1 96.94 177 LEU B CA 1
ATOM 3248 C C . LEU B 1 177 ? -17.766 12.172 17.562 1 96.94 177 LEU B C 1
ATOM 3250 O O . LEU B 1 177 ? -17.922 11.242 18.359 1 96.94 177 LEU B O 1
ATOM 3254 N N . LYS B 1 178 ? -18.438 12.305 16.5 1 98.38 178 LYS B N 1
ATOM 3255 C CA . LYS B 1 178 ? -19.469 11.336 16.141 1 98.38 178 LYS B CA 1
ATOM 3256 C C . LYS B 1 178 ? -18.891 9.945 15.961 1 98.38 178 LYS B C 1
ATOM 3258 O O . LYS B 1 178 ? -19.453 8.961 16.438 1 98.38 178 LYS B O 1
ATOM 3263 N N . ILE B 1 179 ? -17.766 9.797 15.305 1 98.81 179 ILE B N 1
ATOM 3264 C CA . ILE B 1 179 ? -17.094 8.523 15.086 1 98.81 179 ILE B CA 1
ATOM 3265 C C . ILE B 1 179 ? -16.734 7.898 16.438 1 98.81 179 ILE B C 1
ATOM 3267 O O . ILE B 1 179 ? -17.016 6.727 16.688 1 98.81 179 ILE B O 1
ATOM 3271 N N . VAL B 1 180 ? -16.172 8.75 17.328 1 98.5 180 VAL B N 1
ATOM 3272 C CA . VAL B 1 180 ? -15.719 8.266 18.625 1 98.5 180 VAL B CA 1
ATOM 3273 C C . VAL B 1 180 ? -16.922 7.797 19.453 1 98.5 180 VAL B C 1
ATOM 3275 O O . VAL B 1 180 ? -16.844 6.785 20.156 1 98.5 180 VAL B O 1
ATOM 3278 N N . GLU B 1 181 ? -17.953 8.516 19.359 1 98.44 181 GLU B N 1
ATOM 3279 C CA . GLU B 1 181 ? -19.172 8.156 20.094 1 98.44 181 GLU B CA 1
ATOM 3280 C C . GLU B 1 181 ? -19.688 6.785 19.672 1 98.44 181 GLU B C 1
ATOM 3282 O O . GLU B 1 181 ? -20.047 5.969 20.516 1 98.44 181 GLU B O 1
ATOM 3287 N N . TYR B 1 182 ? -19.703 6.555 18.391 1 98.88 182 TYR B N 1
ATOM 3288 C CA . TYR B 1 182 ? -20.141 5.254 17.906 1 98.88 182 TYR B CA 1
ATOM 3289 C C . TYR B 1 182 ? -19.172 4.156 18.328 1 98.88 182 TYR B C 1
ATOM 3291 O O . TYR B 1 182 ? -19.594 3.037 18.641 1 98.88 182 TYR B O 1
ATOM 3299 N N . CYS B 1 183 ? -17.875 4.477 18.391 1 98.81 183 CYS B N 1
ATOM 3300 C CA . CYS B 1 183 ? -16.891 3.504 18.844 1 98.81 183 CYS B CA 1
ATOM 3301 C C . CYS B 1 183 ? -17.109 3.15 20.312 1 98.81 183 CYS B C 1
ATOM 3303 O O . CYS B 1 183 ? -17.031 1.979 20.688 1 98.81 183 CYS B O 1
ATOM 3305 N N . LEU B 1 184 ? -17.375 4.168 21.094 1 98.5 184 LEU B N 1
ATOM 3306 C CA . LEU B 1 184 ? -17.594 3.953 22.516 1 98.5 184 LEU B CA 1
ATOM 3307 C C . LEU B 1 184 ? -18.844 3.107 22.75 1 98.5 184 LEU B C 1
ATOM 3309 O O . LEU B 1 184 ? -18.922 2.354 23.719 1 98.5 184 LEU B O 1
ATOM 3313 N N . LYS B 1 185 ? -19.781 3.162 21.859 1 98.44 185 LYS B N 1
ATOM 3314 C CA . LYS B 1 185 ? -21 2.357 21.906 1 98.44 185 LYS B CA 1
ATOM 3315 C C . LYS B 1 185 ? -20.797 0.999 21.25 1 98.44 185 LYS B C 1
ATOM 3317 O O . LYS B 1 185 ? -21.719 0.187 21.188 1 98.44 185 LYS B O 1
ATOM 3322 N N . GLN B 1 186 ? -19.641 0.842 20.672 1 98.44 186 GLN B N 1
ATOM 3323 C CA . GLN B 1 186 ? -19.25 -0.373 19.953 1 98.44 186 GLN B CA 1
ATOM 3324 C C . GLN B 1 186 ? -20.172 -0.645 18.781 1 98.44 186 GLN B C 1
ATOM 3326 O O . GLN B 1 186 ? -20.484 -1.799 18.484 1 98.44 186 GLN B O 1
ATOM 3331 N N . ASP B 1 187 ? -20.75 0.393 18.328 1 98.69 187 ASP B N 1
ATOM 3332 C CA . ASP B 1 187 ? -21.484 0.3 17.062 1 98.69 187 ASP B CA 1
ATOM 3333 C C . ASP B 1 187 ? -20.562 0.504 15.867 1 98.69 187 ASP B C 1
ATOM 3335 O O . ASP B 1 187 ? -20.547 1.582 15.273 1 98.69 187 ASP B O 1
ATOM 3339 N N . TRP B 1 188 ? -19.906 -0.534 15.5 1 98.75 188 TRP B N 1
ATOM 3340 C CA . TRP B 1 188 ? -18.828 -0.467 14.516 1 98.75 188 TRP B CA 1
ATOM 3341 C C . TRP B 1 188 ? -19.375 -0.147 13.125 1 98.75 188 TRP B C 1
ATOM 3343 O O . TRP B 1 188 ? -18.719 0.543 12.344 1 98.75 188 TRP B O 1
ATOM 3353 N N . ALA B 1 189 ? -20.516 -0.65 12.789 1 98.69 189 ALA B N 1
ATOM 3354 C CA . ALA B 1 189 ? -21.141 -0.351 11.5 1 98.69 189 ALA B CA 1
ATOM 3355 C C . ALA B 1 189 ? -21.406 1.144 11.359 1 98.69 189 ALA B C 1
ATOM 3357 O O . ALA B 1 189 ? -21.078 1.745 10.328 1 98.69 189 ALA B O 1
ATOM 3358 N N . LEU B 1 190 ? -21.938 1.772 12.375 1 98.88 190 LEU B N 1
ATOM 3359 C CA . LEU B 1 190 ? -22.234 3.199 12.336 1 98.88 190 LEU B CA 1
ATOM 3360 C C . LEU B 1 190 ? -20.953 4.027 12.406 1 98.88 190 LEU B C 1
ATOM 3362 O O . LEU B 1 190 ? -20.859 5.086 11.781 1 98.88 190 LEU B O 1
ATOM 3366 N N . ALA B 1 191 ? -19.938 3.572 13.18 1 98.94 191 ALA B N 1
ATOM 3367 C CA . ALA B 1 191 ? -18.641 4.258 13.227 1 98.94 191 ALA B CA 1
ATOM 3368 C C . ALA B 1 191 ? -17.984 4.277 11.859 1 98.94 191 ALA B C 1
ATOM 3370 O O . ALA B 1 191 ? -17.453 5.305 11.43 1 98.94 191 ALA B O 1
ATOM 3371 N N . SER B 1 192 ? -18.062 3.121 11.227 1 98.88 192 SER B N 1
ATOM 3372 C CA . SER B 1 192 ? -17.516 2.992 9.883 1 98.88 192 SER B CA 1
ATOM 3373 C C . SER B 1 192 ? -18.203 3.949 8.914 1 98.88 192 SER B C 1
ATOM 3375 O O . SER B 1 192 ? -17.531 4.656 8.156 1 98.88 192 SER B O 1
ATOM 3377 N N . LYS B 1 193 ? -19.5 3.98 8.992 1 98.81 193 LYS B N 1
ATOM 3378 C CA . LYS B 1 193 ? -20.266 4.863 8.125 1 98.81 193 LYS B CA 1
ATOM 3379 C C . LYS B 1 193 ? -19.969 6.328 8.422 1 98.81 193 LYS B C 1
ATOM 3381 O O . LYS B 1 193 ? -19.875 7.145 7.5 1 98.81 193 LYS B O 1
ATOM 3386 N N . ALA B 1 194 ? -19.828 6.695 9.672 1 98.88 194 ALA B N 1
ATOM 3387 C CA . ALA B 1 194 ? -19.484 8.055 10.062 1 98.88 194 ALA B CA 1
ATOM 3388 C C . ALA B 1 194 ? -18.125 8.461 9.516 1 98.88 194 ALA B C 1
ATOM 3390 O O . ALA B 1 194 ? -17.922 9.602 9.102 1 98.88 194 ALA B O 1
ATOM 3391 N N . MET B 1 195 ? -17.172 7.539 9.523 1 98.88 195 MET B N 1
ATOM 3392 C CA . MET B 1 195 ? -15.852 7.805 8.945 1 98.88 195 MET B CA 1
ATOM 3393 C C . MET B 1 195 ? -15.953 8.055 7.445 1 98.88 195 MET B C 1
ATOM 3395 O O . MET B 1 195 ? -15.312 8.969 6.918 1 98.88 195 MET B O 1
ATOM 3399 N N . GLU B 1 196 ? -16.75 7.234 6.797 1 98.75 196 GLU B N 1
ATOM 3400 C CA . GLU B 1 196 ? -16.953 7.438 5.367 1 98.75 196 GLU B CA 1
ATOM 3401 C C . GLU B 1 196 ? -17.484 8.844 5.082 1 98.75 196 GLU B C 1
ATOM 3403 O O . GLU B 1 196 ? -17 9.516 4.164 1 98.75 196 GLU B O 1
ATOM 3408 N N . GLU B 1 197 ? -18.438 9.273 5.863 1 98.62 197 GLU B N 1
ATOM 3409 C CA . GLU B 1 197 ? -19.016 10.602 5.699 1 98.62 197 GLU B CA 1
ATOM 3410 C C . GLU B 1 197 ? -18 11.695 5.977 1 98.62 197 GLU B C 1
ATOM 3412 O O . GLU B 1 197 ? -17.906 12.672 5.234 1 98.62 197 GLU B O 1
ATOM 3417 N N . HIS B 1 198 ? -17.219 11.531 7.027 1 98.44 198 HIS B N 1
ATOM 3418 C CA . HIS B 1 198 ? -16.156 12.469 7.367 1 98.44 198 HIS B CA 1
ATOM 3419 C C . HIS B 1 198 ? -15.164 12.617 6.219 1 98.44 198 HIS B C 1
ATOM 3421 O O . HIS B 1 198 ? -14.781 13.734 5.863 1 98.44 198 HIS B O 1
ATOM 3427 N N . LEU B 1 199 ? -14.797 11.477 5.621 1 98.25 199 LEU B N 1
ATOM 3428 C CA . LEU B 1 199 ? -13.805 11.484 4.551 1 98.25 199 LEU B CA 1
ATOM 3429 C C . LEU B 1 199 ? -14.375 12.117 3.287 1 98.25 199 LEU B C 1
ATOM 3431 O O . LEU B 1 199 ? -13.648 12.766 2.531 1 98.25 199 LEU B O 1
ATOM 3435 N N . TYR B 1 200 ? -15.672 11.945 3.115 1 97.75 200 TYR B N 1
ATOM 3436 C CA . TYR B 1 200 ? -16.328 12.617 1.999 1 97.75 200 TYR B CA 1
ATOM 3437 C C . TYR B 1 200 ? -16.234 14.133 2.139 1 97.75 200 TYR B C 1
ATOM 3439 O O . TYR B 1 200 ? -15.859 14.828 1.195 1 97.75 200 TYR B O 1
ATOM 3447 N N . HIS B 1 201 ? -16.531 14.641 3.295 1 97 201 HIS B N 1
ATOM 3448 C CA . HIS B 1 201 ? -16.453 16.078 3.539 1 97 201 HIS B CA 1
ATOM 3449 C C . HIS B 1 201 ? -15.016 16.562 3.465 1 97 201 HIS B C 1
ATOM 3451 O O . HIS B 1 201 ? -14.758 17.672 2.988 1 97 201 HIS B O 1
ATOM 3457 N N . SER B 1 202 ? -14.109 15.781 3.984 1 95.19 202 SER B N 1
ATOM 3458 C CA . SER B 1 202 ? -12.695 16.125 3.916 1 95.19 202 SER B CA 1
ATOM 3459 C C . SER B 1 202 ? -12.227 16.266 2.471 1 95.19 202 SER B C 1
ATOM 3461 O O . SER B 1 202 ? -11.461 17.172 2.141 1 95.19 202 SER B O 1
ATOM 3463 N N . LYS B 1 203 ? -12.672 15.336 1.635 1 94.88 203 LYS B N 1
ATOM 3464 C CA . LYS B 1 203 ? -12.344 15.391 0.215 1 94.88 203 LYS B CA 1
ATOM 3465 C C . LYS B 1 203 ? -12.844 16.688 -0.419 1 94.88 203 LYS B C 1
ATOM 3467 O O . LYS B 1 203 ? -12.094 17.375 -1.122 1 94.88 203 LYS B O 1
ATOM 3472 N N . GLU B 1 204 ? -14.047 17.047 -0.154 1 93.88 204 GLU B N 1
ATOM 3473 C CA . GLU B 1 204 ? -14.641 18.266 -0.699 1 93.88 204 GLU B CA 1
ATOM 3474 C C . GLU B 1 204 ? -13.852 19.5 -0.263 1 93.88 204 GLU B C 1
ATOM 3476 O O . GLU B 1 204 ? -13.609 20.391 -1.068 1 93.88 204 GLU B O 1
ATOM 3481 N N . ALA B 1 205 ? -13.516 19.531 0.962 1 91.5 205 ALA B N 1
ATOM 3482 C CA . ALA B 1 205 ? -12.75 20.641 1.499 1 91.5 205 ALA B CA 1
ATOM 3483 C C . ALA B 1 205 ? -11.383 20.75 0.824 1 91.5 205 ALA B C 1
ATOM 3485 O O . ALA B 1 205 ? -10.891 21.859 0.589 1 91.5 205 ALA B O 1
ATOM 3486 N N . SER B 1 206 ? -10.781 19.594 0.577 1 90.75 206 SER B N 1
ATOM 3487 C CA . SER B 1 206 ? -9.484 19.594 -0.087 1 90.75 206 SER B CA 1
ATOM 3488 C C . SER B 1 206 ? -9.578 20.141 -1.504 1 90.75 206 SER B C 1
ATOM 3490 O O . SER B 1 206 ? -8.703 20.891 -1.947 1 90.75 206 SER B O 1
ATOM 3492 N N . PHE B 1 207 ? -10.633 19.828 -2.186 1 89.38 207 PHE B N 1
ATOM 3493 C CA . PHE B 1 207 ? -10.844 20.344 -3.529 1 89.38 207 PHE B CA 1
ATOM 3494 C C . PHE B 1 207 ? -11.039 21.859 -3.494 1 89.38 207 PHE B C 1
ATOM 3496 O O . PHE B 1 207 ? -10.484 22.578 -4.328 1 89.38 207 PHE B O 1
ATOM 3503 N N . GLU B 1 208 ? -11.766 22.297 -2.551 1 86.25 208 GLU B N 1
ATOM 3504 C CA . GLU B 1 208 ? -12.016 23.719 -2.412 1 86.25 208 GLU B CA 1
ATOM 3505 C C . GLU B 1 208 ? -10.727 24.484 -2.131 1 86.25 208 GLU B C 1
ATOM 3507 O O . GLU B 1 208 ? -10.484 25.547 -2.715 1 86.25 208 GLU B O 1
ATOM 3512 N N . ALA B 1 209 ? -9.992 23.953 -1.274 1 81.69 209 ALA B N 1
ATOM 3513 C CA . ALA B 1 209 ? -8.727 24.594 -0.923 1 81.69 209 ALA B CA 1
ATOM 3514 C C . ALA B 1 209 ? -7.77 24.609 -2.113 1 81.69 209 ALA B C 1
ATOM 3516 O O . ALA B 1 209 ? -7.07 25.609 -2.342 1 81.69 209 ALA B O 1
ATOM 3517 N N . ALA B 1 210 ? -7.711 23.547 -2.859 1 81.06 210 ALA B N 1
ATOM 3518 C CA . ALA B 1 210 ? -6.836 23.422 -4.023 1 81.06 210 ALA B CA 1
ATOM 3519 C C . ALA B 1 210 ? -7.227 24.422 -5.105 1 81.06 210 ALA B C 1
ATOM 3521 O O . ALA B 1 210 ? -6.363 24.984 -5.785 1 81.06 210 ALA B O 1
ATOM 3522 N N . PHE B 1 211 ? -8.422 24.547 -5.273 1 76.06 211 PHE B N 1
ATOM 3523 C CA . PHE B 1 211 ? -8.922 25.484 -6.266 1 76.06 211 PHE B CA 1
ATOM 3524 C C . PHE B 1 211 ? -8.555 26.922 -5.887 1 76.06 211 PHE B C 1
ATOM 3526 O O . PHE B 1 211 ? -8.242 27.734 -6.754 1 76.06 211 PHE B O 1
ATOM 3533 N N . HIS B 1 212 ? -8.57 27.188 -4.66 1 69.38 212 HIS B N 1
ATOM 3534 C CA . HIS B 1 212 ? -8.258 28.531 -4.199 1 69.38 212 HIS B CA 1
ATOM 3535 C C . HIS B 1 212 ? -6.758 28.781 -4.195 1 69.38 212 HIS B C 1
ATOM 3537 O O . HIS B 1 212 ? -6.309 29.922 -4.305 1 69.38 212 HIS B O 1
ATOM 3543 N N . ALA B 1 213 ? -6.047 27.703 -3.885 1 67.88 213 ALA B N 1
ATOM 3544 C CA . ALA B 1 213 ? -4.594 27.828 -3.836 1 67.88 213 ALA B CA 1
ATOM 3545 C C . ALA B 1 213 ? -4.008 27.969 -5.238 1 67.88 213 ALA B C 1
ATOM 3547 O O . ALA B 1 213 ? -4.289 27.141 -6.117 1 67.88 213 ALA B O 1
ATOM 3548 N N . ASP B 1 214 ? -4.211 28.781 -6.098 1 58.16 214 ASP B N 1
ATOM 3549 C CA . ASP B 1 214 ? -3.713 29.062 -7.441 1 58.16 214 ASP B CA 1
ATOM 3550 C C . ASP B 1 214 ? -2.633 28.062 -7.84 1 58.16 214 ASP B C 1
ATOM 3552 O O . ASP B 1 214 ? -2.201 28.031 -8.992 1 58.16 214 ASP B O 1
ATOM 3556 N N . SER B 1 215 ? -2.088 27.312 -6.91 1 54.81 215 SER B N 1
ATOM 3557 C CA . SER B 1 215 ? -0.783 26.703 -7.152 1 54.81 215 SER B CA 1
ATOM 3558 C C . SER B 1 215 ? -0.918 25.234 -7.555 1 54.81 215 SER B C 1
ATOM 3560 O O . SER B 1 215 ? 0.083 24.562 -7.801 1 54.81 215 SER B O 1
ATOM 3562 N N . MET B 1 216 ? -2.125 24.672 -7.574 1 56.25 216 MET B N 1
ATOM 3563 C CA . MET B 1 216 ? -2.107 23.25 -7.914 1 56.25 216 MET B CA 1
ATOM 3564 C C . MET B 1 216 ? -2.299 23.047 -9.414 1 56.25 216 MET B C 1
ATOM 3566 O O . MET B 1 216 ? -3.088 23.75 -10.039 1 56.25 216 MET B O 1
ATOM 3570 N N . THR B 1 217 ? -1.252 22.531 -10.125 1 47.69 217 THR B N 1
ATOM 3571 C CA . THR B 1 217 ? -1.372 22.219 -11.547 1 47.69 217 THR B CA 1
ATOM 3572 C C . THR B 1 217 ? -2.551 21.297 -11.797 1 47.69 217 THR B C 1
ATOM 3574 O O . THR B 1 217 ? -2.719 20.297 -11.094 1 47.69 217 THR B O 1
ATOM 3577 N N . ILE B 1 218 ? -3.605 21.766 -12.484 1 43.5 218 ILE B N 1
ATOM 3578 C CA . ILE B 1 218 ? -4.75 20.969 -12.898 1 43.5 218 ILE B CA 1
ATOM 3579 C C . ILE B 1 218 ? -4.277 19.781 -13.727 1 43.5 218 ILE B C 1
ATOM 3581 O O . ILE B 1 218 ? -3.383 19.922 -14.57 1 43.5 218 ILE B O 1
#

Sequence (436 aa):
MKKETLKQHAYNIIKDKIINCEYAPSALLNEEMLKEDVQASRTPIRDALGRLEQEGLVTILPKKGIMVAPLTIREINMVHEARTLIEPFAILHYGNKISDEIYQNYFRIFQRDTANVSDLNEYYETDKQFHQMFIDATSNDYLISTYERIAQQNTRLRIYSGRKSRNRLLASQQEHLKIVEYCLKQDWALASKAMEEHLYHSKEASFEAAFHADSMTIMKKETLKQHAYNIIKDKIINCEYAPSALLNEEMLKEDVQASRTPIRDALGRLEQEGLVTILPKKGIMVAPLTIREINMVHEARTLIEPFAILHYGNKISDEIYQNYFRIFQRDTANVSDLNEYYETDKQFHQMFIDATSNDYLISTYERIAQQNTRLRIYSGRKSRNRLLASQQEHLKIVEYCLKQDWALASKAMEEHLYHSKEASFEAAFHADSMTI

InterPro domains:
  IPR000524 Transcription regulator HTH, GntR [PF00392] (7-68)
  IPR000524 Transcription regulator HTH, GntR [PS50949] (4-71)
  IPR000524 Transcription regulator HTH, GntR [SM00345] (10-68)
  IPR008920 Transcription regulator FadR/GntR, C-terminal [G3DSA:1.20.120.530] (72-211)
  IPR008920 Transcription regulator FadR/GntR, C-terminal [SSF48008] (76-206)
  IPR011711 GntR, C-terminal [PF07729] (80-199)
  IPR011711 GntR, C-terminal [SM00895] (78-201)
  IPR036388 Winged helix-like DNA-binding domain superfamily [G3DSA:1.10.10.10] (1-69)
  IPR036390 Winged helix DNA-binding domain superfamily [SSF46785] (3-72)

Foldseek 3Di:
DPDQDLLNQLLVQVLVCLLLCVVPAFHFAAQVVSCVRSVDDSPSNVSSLVVCVVLVQWDQDPPRGITGHADALVLLVVLLVLLLVQQLVLLLPQLVVDDLVVLVVLLVVLPPDCVPVPDPPVVVVSVLVLSLVSQVSVVDPVSNVVVVSSSSVVSSLCNLLDDFDPVLSNVLSVLSNQLSVCSSVVVSNVSSVSSSVSSVSVSVRSVVSLVVSVPHDD/DPPQDLLRQLLVQVLVCLLLCVVPAFHFAAQVVSCVRSVDDSVSNVSSLVVCVVLVQWDQDPPRGITGHADALVLLVVLLVLLLVQQLVLLLPQLVVDDLVVLVVLLVVLPPDCVPVPDVPVVVVSVLVLSLVSQVSVVPPVSNVVVVSSSSVVSSLCNLLDDFDPVLSNVLSVLSNQLSVCSSVVVSNVSSVSSSVSSVSVSVRSVVSLVVSVPHDD

Secondary structure (DSSP, 8-state):
-----HHHHHHHHHHHHHHTTSS-TT-EE-HHHHHHHHT--HHHHHHHHHHHHHTTSEEEETTTEEEEPP-BHHHHHHHHHHHHHHHHHHHHHHGGGS-HHHHHHHHHHHHS-GGG-S-HHHHHHHHHHHHHHHHHTT--HHHHHHHHHHHHHHHHHHHHH-PPPHHHHHHHHHHHHHHHHHHHTT-HHHHHHHHHHHHHHHHHHHHHHHHHSTTSB-/-----HHHHHHHHHHHHHHTTSS-TT-EE-HHHHHHHHT--HHHHHHHHHHHHHTTSEEEETTTEEEEPP-BHHHHHHHHHHHHHHHHHHHHHHGGGS-HHHHHHHHHHHHS-GGG-S-HHHHHHHHHHHHHHHHHTT--HHHHHHHHHHHHHHHHHHHHH-PPPHHHHHHHHHHHHHHHHHHHTT-HHHHHHHHHHHHHHHHHHHHHHHHHSTTSB-